Protein AF-A0A5A8A7M7-F1 (afdb_monomer)

pLDDT: mean 86.5, std 17.65, range [32.62, 98.94]

Secondary structure (DSSP, 8-state):
-PPPPEEEEEEE-GGGHHHHHHHHHHHHHH-TTSEEEEEESS---SS-PPSSSEEEEGGGS--TTHHHHHHHS-HHHHHHHTHHHHHHHHHHTT-SEEEEEETTEEE-S--HHHHHHHHTT-SEEEEES-SS---TT-SS-HHHHHHH-SEEEEEEEEE--TTHHHHHHHHHHHHHHH-SEEGGGTEETTHHHHTTHHHH-S-EEE---TTSSB-TTTGGGS-EEEETTEEEETTEE--EEE-TT--TT-TTSS-SSSS----TT-HHHHHHHHHHHHHHHHTTGGG--PPPPTTSB-TTS-B--HHHHHHHHHB---TTS-GGG-GGGTS----PPBPPP--------TTHHHHHHHHHHHHHHHHHHHHHHHHHHHHHHHHHHHHH--

Solvent-accessible surface area (backbone atoms only — not comparable to full-atom values): 21906 Å² total; per-residue (Å²): 128,85,79,78,40,40,35,37,35,32,45,39,40,70,76,45,46,53,38,37,44,48,25,49,54,28,36,50,73,38,41,70,86,44,47,39,33,43,36,30,55,44,64,92,67,102,67,89,69,76,75,94,48,50,78,42,47,56,86,74,64,72,57,75,63,44,62,56,47,53,54,55,31,58,71,71,36,39,42,45,30,45,48,40,48,52,53,55,50,42,40,74,72,62,35,39,42,37,35,42,37,43,34,53,30,41,40,69,41,62,56,62,73,61,51,47,45,33,77,73,61,24,31,36,38,38,35,48,60,63,92,64,88,82,54,97,86,47,58,63,44,71,68,59,37,63,43,49,22,60,42,42,68,54,38,38,34,43,22,63,39,91,72,32,50,62,52,39,53,49,50,34,61,50,29,68,78,49,25,40,84,39,55,92,78,66,29,25,40,55,33,38,64,55,67,49,46,74,82,77,41,86,44,57,42,74,56,81,54,71,11,51,71,37,32,63,67,37,45,95,82,41,50,46,42,66,56,98,88,44,52,27,21,66,95,32,62,33,33,25,39,40,43,65,57,53,38,88,90,48,62,78,31,53,24,73,64,66,96,78,42,62,53,82,91,36,68,23,50,49,51,52,39,49,54,51,51,52,51,36,55,76,56,38,47,89,77,61,80,54,74,81,64,68,68,42,42,32,78,87,65,51,75,60,47,72,66,47,28,51,51,57,71,44,27,69,76,69,83,90,60,55,68,49,70,43,65,61,61,74,73,68,74,59,85,51,62,72,56,73,78,86,71,79,90,70,87,89,57,83,69,58,62,56,55,54,51,52,50,53,51,51,53,52,52,53,54,51,50,52,52,53,52,52,52,52,53,51,52,52,50,51,58,53,51,62,64,71,77,108

Sequence (390 aa):
MNILRRAIFTLSTNQKLPWVQILFETLRKNNPECDLVLGLVDRQADFRYPENCTILNVEELGLPDQNHFLFRYNAFNLCTAVKPYFFEHLFKMGYESIIYFDSDIAVFNSLDRYFALMENGADFVVTPHFLEPVTAADQPDEVAILLHGTFNLGFIGIRNSSTAVPIVRWWARMLEHNCVTMIEEGVFADQKFIDLVPSFTSRYVIIRDPGANYAYWNMSRRLVKSVNGEFFVNDSVLMFCHFSGFDLNNPAKLSAYGANNHPEDDAGLNALISWYDSNLRRLNAHTYVAPPYAFDRFASGTIITDKTRENFRRSSYDRNTNPFKDISLEDGSRQLEPRSPPVAGHNSTLADTREHLLFALKELDTRTHHAHSLLMEIEDLKAKLARYEQ

Structure (mmCIF, N/CA/C/O backbone):
data_AF-A0A5A8A7M7-F1
#
_entry.id   AF-A0A5A8A7M7-F1
#
loop_
_atom_site.group_PDB
_atom_site.id
_atom_site.type_symbol
_atom_site.label_atom_id
_atom_site.label_alt_id
_atom_site.label_comp_id
_atom_site.label_asym_id
_atom_site.label_entity_id
_atom_site.label_seq_id
_atom_site.pdbx_PDB_ins_code
_atom_site.Cartn_x
_atom_site.Cartn_y
_atom_site.Cartn_z
_atom_site.occupancy
_atom_site.B_iso_or_equiv
_atom_site.auth_seq_id
_atom_site.auth_comp_id
_atom_site.auth_asym_id
_atom_site.auth_atom_id
_atom_site.pdbx_PDB_model_num
ATOM 1 N N . MET A 1 1 ? -28.706 -15.250 1.769 1.00 43.78 1 MET A N 1
ATOM 2 C CA . MET A 1 1 ? -27.844 -14.083 1.494 1.00 43.78 1 MET A CA 1
ATOM 3 C C . MET A 1 1 ? -26.546 -14.627 0.936 1.00 43.78 1 MET A C 1
ATOM 5 O O . MET A 1 1 ? -25.962 -15.473 1.600 1.00 43.78 1 MET A O 1
ATOM 9 N N . ASN A 1 2 ? -26.145 -14.240 -0.278 1.00 51.31 2 ASN A N 1
ATOM 10 C CA . ASN A 1 2 ? -24.772 -14.501 -0.715 1.00 51.31 2 ASN A CA 1
ATOM 11 C C . ASN A 1 2 ? -23.857 -13.726 0.234 1.00 51.31 2 ASN A C 1
ATOM 13 O O . ASN A 1 2 ? -24.055 -12.527 0.419 1.00 51.31 2 ASN A O 1
ATOM 17 N N . ILE A 1 3 ? -22.927 -14.418 0.885 1.00 64.44 3 ILE A N 1
ATOM 18 C CA . ILE A 1 3 ? -21.880 -13.760 1.663 1.00 64.44 3 ILE A CA 1
ATOM 19 C C . ILE A 1 3 ? -20.979 -13.071 0.636 1.00 64.44 3 ILE A C 1
ATOM 21 O O . ILE A 1 3 ? -20.413 -13.745 -0.225 1.00 64.44 3 ILE A O 1
ATOM 25 N N . LEU A 1 4 ? -20.917 -11.739 0.683 1.00 80.69 4 LEU A N 1
ATOM 26 C CA . LEU A 1 4 ? -20.049 -10.947 -0.188 1.00 80.69 4 LEU A CA 1
ATOM 27 C C . LEU A 1 4 ? -18.603 -11.386 0.054 1.00 80.69 4 LEU A C 1
ATOM 29 O O . LEU A 1 4 ? -18.143 -11.403 1.196 1.00 80.69 4 LEU A O 1
ATOM 33 N N . ARG A 1 5 ? -17.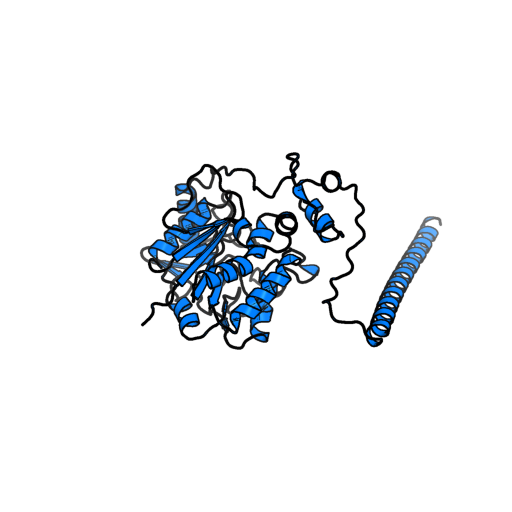883 -11.772 -1.004 1.00 94.19 5 ARG A N 1
ATOM 34 C CA . ARG A 1 5 ? -16.492 -12.215 -0.858 1.00 94.19 5 ARG A CA 1
ATOM 35 C C . ARG A 1 5 ? -15.582 -11.014 -0.622 1.00 94.19 5 ARG A C 1
ATOM 37 O O . ARG A 1 5 ? -15.482 -10.128 -1.478 1.00 94.19 5 ARG A O 1
ATOM 44 N N . ARG A 1 6 ? -14.904 -11.019 0.526 1.00 97.88 6 ARG A N 1
ATOM 45 C CA . ARG A 1 6 ? -13.928 -10.006 0.937 1.00 97.88 6 ARG A CA 1
ATOM 46 C C . ARG A 1 6 ? -12.512 -10.498 0.671 1.00 97.88 6 ARG A C 1
ATOM 48 O O . ARG A 1 6 ? -12.184 -11.632 1.016 1.00 97.88 6 ARG A O 1
ATOM 55 N N . ALA A 1 7 ? -11.684 -9.634 0.096 1.00 98.44 7 ALA A N 1
ATOM 56 C CA . ALA A 1 7 ? -10.251 -9.873 -0.022 1.00 98.44 7 ALA A CA 1
ATOM 57 C C . ALA A 1 7 ? -9.457 -8.726 0.591 1.00 98.44 7 ALA A C 1
ATOM 59 O O . ALA A 1 7 ? -9.836 -7.556 0.484 1.00 98.44 7 ALA A O 1
ATOM 60 N N . ILE A 1 8 ? -8.317 -9.069 1.178 1.00 98.88 8 ILE A N 1
ATOM 61 C CA . ILE A 1 8 ? -7.295 -8.106 1.566 1.00 98.88 8 ILE A CA 1
ATOM 62 C C . ILE A 1 8 ? -6.005 -8.506 0.870 1.00 98.88 8 ILE A C 1
ATOM 64 O O . ILE A 1 8 ? -5.574 -9.656 0.975 1.00 98.88 8 ILE A O 1
ATOM 68 N N . PHE A 1 9 ? -5.388 -7.568 0.158 1.00 98.81 9 PHE A N 1
ATOM 69 C CA . PHE A 1 9 ? -4.122 -7.826 -0.511 1.00 98.81 9 PHE A CA 1
ATOM 70 C C . PHE A 1 9 ? -3.051 -6.800 -0.173 1.00 98.81 9 PHE A C 1
ATOM 72 O O . PHE A 1 9 ? -3.332 -5.654 0.171 1.00 98.81 9 PHE A O 1
ATOM 79 N N . THR A 1 10 ? -1.806 -7.240 -0.293 1.00 98.88 10 THR A N 1
ATOM 80 C CA . THR A 1 10 ? -0.623 -6.386 -0.216 1.00 98.88 10 THR A CA 1
ATOM 81 C C . THR A 1 10 ? 0.290 -6.673 -1.395 1.00 98.88 10 THR A C 1
ATOM 83 O O . THR A 1 10 ? 0.230 -7.757 -1.981 1.00 98.88 10 THR A O 1
ATOM 86 N N . LEU A 1 11 ? 1.128 -5.701 -1.743 1.00 98.69 11 LEU A N 1
ATOM 87 C CA . LEU A 1 11 ? 2.099 -5.798 -2.824 1.00 98.69 11 LEU A CA 1
ATOM 88 C C . LEU A 1 11 ? 3.495 -5.684 -2.249 1.00 98.69 11 LEU A C 1
ATOM 90 O O . LEU A 1 11 ? 3.799 -4.747 -1.513 1.00 98.69 11 LEU A O 1
ATOM 94 N N . SER A 1 12 ? 4.334 -6.665 -2.555 1.00 97.69 12 SER A N 1
ATOM 95 C CA . SER A 1 12 ? 5.653 -6.741 -1.949 1.00 97.69 12 SER A CA 1
ATOM 96 C C . SER A 1 12 ? 6.632 -7.506 -2.822 1.00 97.69 12 SER A C 1
ATOM 98 O O . SER A 1 12 ? 6.242 -8.379 -3.599 1.00 97.69 12 SER A O 1
ATOM 100 N N . THR A 1 13 ? 7.912 -7.177 -2.672 1.00 97.44 13 THR A N 1
ATOM 101 C CA . THR A 1 13 ? 9.012 -7.986 -3.198 1.00 97.44 13 THR A CA 1
ATOM 102 C C . THR A 1 13 ? 9.446 -9.015 -2.160 1.00 97.44 13 THR A C 1
ATOM 104 O O . THR A 1 13 ? 9.058 -8.950 -0.988 1.00 97.44 13 THR A O 1
ATOM 107 N N . ASN A 1 14 ? 10.331 -9.936 -2.545 1.00 96.75 14 ASN A N 1
ATOM 108 C CA . ASN A 1 14 ? 10.891 -10.898 -1.598 1.00 96.75 14 ASN A CA 1
ATOM 109 C C . ASN A 1 14 ? 11.629 -10.205 -0.432 1.00 96.75 14 ASN A C 1
ATOM 111 O O . ASN A 1 14 ? 11.667 -10.723 0.678 1.00 96.75 14 ASN A O 1
ATOM 115 N N . GLN A 1 15 ? 12.157 -8.994 -0.642 1.00 94.12 15 GLN A N 1
ATOM 116 C CA . GLN A 1 15 ? 12.938 -8.239 0.349 1.00 94.12 15 GLN A CA 1
ATOM 117 C C . GLN A 1 15 ? 12.133 -7.788 1.573 1.00 94.12 15 GLN A C 1
ATOM 119 O O . GLN A 1 15 ? 12.713 -7.498 2.618 1.00 94.12 15 GLN A O 1
ATOM 124 N N . LYS A 1 16 ? 10.805 -7.717 1.455 1.00 95.19 16 LYS A N 1
ATOM 125 C CA . LYS A 1 16 ? 9.916 -7.167 2.485 1.00 95.19 16 LYS A CA 1
ATOM 126 C C . LYS A 1 16 ? 9.018 -8.228 3.126 1.00 95.19 16 LYS A C 1
ATOM 128 O O . LYS A 1 16 ? 8.063 -7.894 3.823 1.00 95.19 16 LYS A O 1
ATOM 133 N N . LEU A 1 17 ? 9.333 -9.512 2.964 1.00 96.00 17 LEU A N 1
ATOM 134 C CA . LEU A 1 17 ? 8.509 -10.596 3.504 1.00 96.00 17 LEU A CA 1
ATOM 135 C C . LEU A 1 17 ? 8.352 -10.622 5.029 1.00 96.00 17 LEU A C 1
ATOM 137 O O . LEU A 1 17 ? 7.239 -10.906 5.470 1.00 96.00 17 LEU A O 1
ATOM 141 N N . PRO A 1 18 ? 9.363 -10.274 5.851 1.00 96.50 18 PRO A N 1
ATOM 142 C CA . PRO A 1 18 ? 9.143 -10.129 7.289 1.00 96.50 18 PRO A CA 1
ATOM 143 C C . PRO A 1 18 ? 8.044 -9.107 7.629 1.00 96.50 18 PRO A C 1
ATOM 145 O O . PRO A 1 18 ? 7.246 -9.350 8.527 1.00 96.50 18 PRO A O 1
ATOM 148 N N . TRP A 1 19 ? 7.934 -8.008 6.877 1.00 97.81 19 TRP A N 1
ATOM 149 C CA . TRP A 1 19 ? 6.887 -6.996 7.059 1.00 97.81 19 TRP A CA 1
ATOM 150 C C . TRP A 1 19 ? 5.513 -7.536 6.640 1.00 97.81 19 TRP A C 1
ATOM 152 O O . TRP A 1 19 ? 4.565 -7.478 7.422 1.00 97.81 19 TRP A O 1
ATOM 162 N N . VAL A 1 20 ? 5.434 -8.181 5.466 1.00 98.19 20 VAL A N 1
ATOM 163 C CA . VAL A 1 20 ? 4.214 -8.864 4.988 1.00 98.19 20 VAL A CA 1
ATOM 164 C C . VAL A 1 20 ? 3.714 -9.887 6.006 1.00 98.19 20 VAL A C 1
ATOM 166 O O . VAL A 1 20 ? 2.512 -10.002 6.233 1.00 98.19 20 VAL A O 1
ATOM 169 N N . GLN A 1 21 ? 4.623 -10.628 6.638 1.00 97.94 21 GLN A N 1
ATOM 170 C CA . GLN A 1 21 ? 4.268 -11.619 7.643 1.00 97.94 21 GLN A CA 1
ATOM 171 C C . GLN A 1 21 ? 3.614 -10.966 8.873 1.00 97.94 21 GLN A C 1
ATOM 173 O O . GLN A 1 21 ? 2.616 -11.499 9.355 1.00 97.94 21 GLN A O 1
ATOM 178 N N . ILE A 1 22 ? 4.087 -9.799 9.330 1.00 98.38 22 ILE A N 1
ATOM 179 C CA . ILE A 1 22 ? 3.426 -9.029 10.404 1.00 98.38 22 ILE A CA 1
ATOM 180 C C . ILE A 1 22 ? 2.028 -8.587 9.966 1.00 98.38 22 ILE A C 1
ATOM 182 O O . ILE A 1 22 ? 1.056 -8.804 10.698 1.00 98.38 22 ILE A O 1
ATOM 186 N N . LEU A 1 23 ? 1.904 -8.010 8.767 1.00 98.81 23 LEU A N 1
ATOM 187 C CA . LEU A 1 23 ? 0.611 -7.603 8.217 1.00 98.81 23 LEU A CA 1
ATOM 188 C C . LEU A 1 23 ? -0.360 -8.791 8.170 1.00 98.81 23 LEU A C 1
ATOM 190 O O . LEU A 1 23 ? -1.482 -8.702 8.656 1.00 98.81 23 LEU A O 1
ATOM 194 N N . PHE A 1 24 ? 0.061 -9.940 7.649 1.00 98.69 24 PHE A N 1
ATOM 195 C CA . PHE A 1 24 ? -0.821 -11.097 7.512 1.00 98.69 24 PHE A CA 1
ATOM 196 C C . PHE A 1 24 ? -1.138 -11.766 8.852 1.00 98.69 24 PHE A C 1
ATOM 198 O O . PHE A 1 24 ? -2.259 -12.225 9.047 1.00 98.69 24 PHE A O 1
ATOM 205 N N . GLU A 1 25 ? -0.200 -11.841 9.797 1.00 98.38 25 GLU A N 1
ATOM 206 C CA . GLU A 1 25 ? -0.486 -12.343 11.150 1.00 98.38 25 GLU A CA 1
ATOM 207 C C . GLU A 1 25 ? -1.521 -11.466 11.860 1.00 98.38 25 GLU A C 1
ATOM 209 O O . GLU A 1 25 ? -2.480 -11.977 12.443 1.00 98.38 25 GLU A O 1
ATOM 214 N N . THR A 1 26 ? -1.372 -10.147 11.750 1.00 98.62 26 THR A N 1
ATOM 215 C CA . THR A 1 26 ? -2.323 -9.200 12.330 1.00 98.62 26 THR A CA 1
ATOM 216 C C . THR A 1 26 ? -3.680 -9.204 11.626 1.00 98.62 26 THR A C 1
ATOM 218 O O . THR A 1 26 ? -4.714 -9.141 12.293 1.00 98.62 26 THR A O 1
ATOM 221 N N . LEU A 1 27 ? -3.708 -9.364 10.302 1.00 98.62 27 LEU A N 1
ATOM 222 C CA . LEU A 1 27 ? -4.942 -9.532 9.539 1.00 98.62 27 LEU A CA 1
ATOM 223 C C . LEU A 1 27 ? -5.667 -10.828 9.893 1.00 98.62 27 LEU A C 1
ATOM 225 O O . LEU A 1 27 ? -6.851 -10.765 10.194 1.00 98.62 27 LEU A O 1
ATOM 229 N N . ARG A 1 28 ? -4.984 -11.980 9.947 1.00 98.06 28 ARG A N 1
ATOM 230 C CA . ARG A 1 28 ? -5.620 -13.260 10.322 1.00 98.06 28 ARG A CA 1
ATOM 231 C C . ARG A 1 28 ? -6.214 -13.219 11.725 1.00 98.06 28 ARG A C 1
ATOM 233 O O . ARG A 1 28 ? -7.262 -13.809 11.959 1.00 98.06 28 ARG A O 1
ATOM 240 N N . LYS A 1 29 ? -5.551 -12.526 12.656 1.00 97.88 29 LYS A N 1
ATOM 241 C CA . LYS A 1 29 ? -6.056 -12.348 14.021 1.00 97.88 29 LYS A CA 1
ATOM 242 C C . LYS A 1 29 ? -7.356 -11.539 14.049 1.00 97.88 29 LYS A C 1
ATOM 244 O O . LYS A 1 29 ? -8.257 -11.883 14.803 1.00 97.88 29 LYS A O 1
ATOM 249 N N . ASN A 1 30 ? -7.426 -10.458 13.273 1.00 98.19 30 ASN A N 1
ATOM 250 C CA . ASN A 1 30 ? -8.482 -9.451 13.402 1.00 98.19 30 ASN A CA 1
ATOM 251 C C . ASN A 1 30 ? -9.580 -9.529 12.326 1.00 98.19 30 ASN A C 1
ATOM 253 O O . ASN A 1 30 ? -10.637 -8.943 12.521 1.00 98.19 30 ASN A O 1
ATOM 257 N N . ASN A 1 31 ? -9.326 -10.212 11.207 1.00 97.81 31 ASN A N 1
ATOM 258 C CA . ASN A 1 31 ? -10.202 -10.327 10.032 1.00 97.81 31 ASN A CA 1
ATOM 259 C C . ASN A 1 31 ? -10.144 -11.765 9.460 1.00 97.81 31 ASN A C 1
ATOM 261 O O . ASN A 1 31 ? -9.742 -11.958 8.306 1.00 97.81 31 ASN A O 1
ATOM 265 N N . PRO A 1 32 ? -10.439 -12.803 10.270 1.00 96.75 32 PRO A N 1
ATOM 266 C CA . PRO A 1 32 ? -10.290 -14.207 9.872 1.00 96.75 32 PRO A CA 1
ATOM 267 C C . PRO A 1 32 ? -11.216 -14.640 8.723 1.00 96.75 32 PRO A C 1
ATOM 269 O O . PRO A 1 32 ? -11.006 -15.697 8.136 1.00 96.75 32 PRO A O 1
ATOM 272 N N . GLU A 1 33 ? -12.247 -13.856 8.413 1.00 95.31 33 GLU A N 1
ATOM 273 C CA . GLU A 1 33 ? -13.212 -14.096 7.340 1.00 95.31 33 GLU A CA 1
ATOM 274 C C . GLU A 1 33 ? -12.755 -13.597 5.960 1.00 95.31 33 GLU A C 1
ATOM 276 O O . GLU A 1 33 ? -13.404 -13.898 4.958 1.00 95.31 33 GLU A O 1
ATOM 281 N N . CYS A 1 34 ? -11.668 -12.823 5.898 1.00 97.62 34 CYS A N 1
ATOM 282 C CA . CYS A 1 34 ? -11.146 -12.264 4.656 1.00 97.62 34 CYS A CA 1
ATOM 283 C C . CYS A 1 34 ? -10.143 -13.205 3.976 1.00 97.62 34 CYS A C 1
ATOM 285 O O . CYS A 1 34 ? -9.210 -13.702 4.610 1.00 97.62 34 CYS A O 1
ATOM 287 N N . ASP A 1 35 ? -10.261 -13.358 2.655 1.00 98.25 35 ASP A N 1
ATOM 288 C CA . ASP A 1 35 ? -9.238 -14.035 1.858 1.00 98.25 35 ASP A CA 1
ATOM 289 C C . ASP A 1 35 ? -7.995 -13.132 1.747 1.00 98.25 35 ASP A C 1
ATOM 291 O O . ASP A 1 35 ? -8.079 -11.977 1.317 1.00 98.25 35 ASP A O 1
ATOM 295 N N . LEU A 1 36 ? -6.826 -13.649 2.135 1.00 98.75 36 LEU A N 1
ATOM 296 C CA . LEU A 1 36 ? -5.564 -12.908 2.075 1.00 98.75 36 LEU A CA 1
ATOM 297 C C . LEU A 1 36 ? -4.807 -13.201 0.783 1.00 98.75 36 LEU A C 1
ATOM 299 O O . LEU A 1 36 ? -4.627 -14.366 0.412 1.00 98.75 36 LEU A O 1
ATOM 303 N N . VAL A 1 37 ? -4.315 -12.149 0.127 1.00 98.75 37 VAL A N 1
ATOM 304 C CA . VAL A 1 37 ? -3.565 -12.257 -1.129 1.00 98.75 37 VAL A CA 1
ATOM 305 C C . VAL A 1 37 ? -2.235 -11.509 -1.040 1.00 98.75 37 VAL A C 1
ATOM 307 O O . VAL A 1 37 ? -2.190 -10.302 -0.813 1.00 98.75 37 VAL A O 1
ATOM 310 N N . LEU A 1 38 ? -1.132 -12.220 -1.255 1.00 98.69 38 LEU A N 1
ATOM 311 C CA . LEU A 1 38 ? 0.172 -11.620 -1.508 1.00 98.69 38 LEU A CA 1
ATOM 312 C C . LEU A 1 38 ? 0.331 -11.439 -3.015 1.00 98.69 38 LEU A C 1
ATOM 314 O O . LEU A 1 38 ? 0.529 -12.411 -3.744 1.00 98.69 38 LEU A O 1
ATOM 318 N N . GLY A 1 39 ? 0.275 -10.195 -3.479 1.00 98.56 39 GLY A N 1
ATOM 319 C CA . GLY A 1 39 ? 0.732 -9.872 -4.817 1.00 98.56 39 GLY A CA 1
ATOM 320 C C . GLY A 1 39 ? 2.250 -9.794 -4.834 1.00 98.56 39 GLY A C 1
ATOM 321 O O . GLY A 1 39 ? 2.840 -8.828 -4.345 1.00 98.56 39 GLY A O 1
ATOM 322 N N . LEU A 1 40 ? 2.882 -10.839 -5.364 1.00 98.12 40 LEU A N 1
ATOM 323 C CA . LEU A 1 40 ? 4.329 -10.928 -5.426 1.00 98.12 40 LEU A CA 1
ATOM 324 C C . LEU A 1 40 ? 4.836 -10.126 -6.621 1.00 98.12 40 LEU A C 1
ATOM 326 O O . LEU A 1 40 ? 4.717 -10.538 -7.776 1.00 98.12 40 LEU A O 1
ATOM 330 N N . VAL A 1 41 ? 5.422 -8.973 -6.328 1.00 98.06 41 VAL A N 1
ATOM 331 C CA . VAL A 1 41 ? 6.055 -8.093 -7.312 1.00 98.06 41 VAL A CA 1
ATOM 332 C C . VAL A 1 41 ? 7.531 -8.450 -7.385 1.00 98.06 41 VAL A C 1
ATOM 334 O O . VAL A 1 41 ? 8.397 -7.629 -7.136 1.00 98.06 41 VAL A O 1
ATOM 337 N N . ASP A 1 42 ? 7.807 -9.722 -7.644 1.00 96.88 42 ASP A N 1
ATOM 338 C CA . ASP A 1 42 ? 9.124 -10.354 -7.735 1.00 96.88 42 ASP A CA 1
ATOM 339 C C . ASP A 1 42 ? 8.927 -11.734 -8.388 1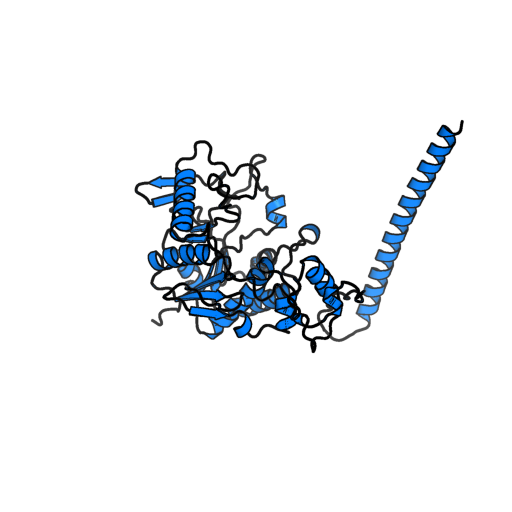.00 96.88 42 ASP A C 1
ATOM 341 O O . ASP A 1 42 ? 7.819 -12.056 -8.825 1.00 96.88 42 ASP A O 1
ATOM 345 N N . ARG A 1 43 ? 9.964 -12.574 -8.427 1.00 94.19 43 ARG A N 1
ATOM 346 C CA . ARG A 1 43 ? 9.808 -14.001 -8.745 1.00 94.19 43 ARG A CA 1
ATOM 347 C C . ARG A 1 43 ? 9.900 -14.852 -7.498 1.00 94.19 43 ARG A C 1
ATOM 349 O O . ARG A 1 43 ? 10.691 -14.558 -6.601 1.00 94.19 43 ARG A O 1
ATOM 356 N N . GLN A 1 44 ? 9.114 -15.926 -7.467 1.00 92.19 44 GLN A N 1
ATOM 357 C CA . GLN A 1 44 ? 9.210 -16.888 -6.381 1.00 92.19 44 GLN A CA 1
ATOM 358 C C . GLN A 1 44 ? 10.620 -17.471 -6.286 1.00 92.19 44 GLN A C 1
ATOM 360 O O . GLN A 1 44 ? 11.207 -17.864 -7.296 1.00 92.19 44 GLN A O 1
ATOM 365 N N . ALA A 1 45 ? 11.154 -17.519 -5.069 1.00 90.06 45 ALA A N 1
ATOM 366 C CA . ALA A 1 45 ? 12.436 -18.143 -4.776 1.00 90.06 45 ALA A CA 1
ATOM 367 C C . ALA A 1 45 ? 12.287 -19.202 -3.679 1.00 90.06 45 ALA A C 1
ATOM 369 O O . ALA A 1 45 ? 11.218 -19.371 -3.094 1.00 90.06 45 ALA A O 1
ATOM 370 N N . ASP A 1 46 ? 13.370 -19.930 -3.418 1.00 87.56 46 ASP A N 1
ATOM 371 C CA . ASP A 1 46 ? 13.389 -21.023 -2.448 1.00 87.56 46 ASP A CA 1
ATOM 372 C C . ASP A 1 46 ? 13.491 -20.496 -1.006 1.00 87.56 46 ASP A C 1
ATOM 374 O O . ASP A 1 46 ? 14.559 -20.461 -0.396 1.00 87.56 46 ASP A O 1
ATOM 378 N N . PHE A 1 47 ? 12.370 -20.008 -0.474 1.00 85.94 47 PHE A N 1
ATOM 379 C CA . PHE A 1 47 ? 12.201 -19.681 0.939 1.00 85.94 47 PHE A CA 1
ATOM 380 C C . PHE A 1 47 ? 10.726 -19.800 1.356 1.00 85.94 47 PHE A C 1
ATOM 382 O O . PHE A 1 47 ? 9.819 -19.967 0.539 1.00 85.94 47 PHE A O 1
ATOM 389 N N . ARG A 1 48 ? 10.465 -19.684 2.663 1.00 87.94 48 ARG A N 1
ATOM 390 C CA . ARG A 1 48 ? 9.109 -19.777 3.215 1.00 87.94 48 ARG A CA 1
ATOM 391 C C . ARG A 1 48 ? 8.316 -18.487 2.996 1.00 87.94 48 ARG A C 1
ATOM 393 O O . ARG A 1 48 ? 8.608 -17.464 3.611 1.00 87.94 48 ARG A O 1
ATOM 400 N N . TYR A 1 49 ? 7.288 -18.567 2.162 1.00 93.75 49 TYR A N 1
ATOM 401 C CA . TYR A 1 49 ? 6.256 -17.538 2.044 1.00 93.75 49 TYR A CA 1
ATOM 402 C C . TYR A 1 49 ? 5.211 -17.659 3.169 1.00 93.75 49 TYR A C 1
ATOM 404 O O . TYR A 1 49 ? 5.110 -18.721 3.795 1.00 93.75 49 TYR A O 1
ATOM 412 N N . PRO A 1 50 ? 4.420 -16.601 3.435 1.00 92.06 50 PRO A N 1
ATOM 413 C CA . PRO A 1 50 ? 3.311 -16.673 4.378 1.00 92.06 50 PRO A CA 1
ATOM 414 C C . PRO A 1 50 ? 2.331 -17.803 4.025 1.00 92.06 50 PRO A C 1
ATOM 416 O O . PRO A 1 50 ? 1.964 -17.994 2.869 1.00 92.06 50 PRO A O 1
ATOM 419 N N . GLU A 1 51 ? 1.891 -18.553 5.032 1.00 90.69 51 GLU A N 1
ATOM 420 C CA . GLU A 1 51 ? 0.905 -19.632 4.867 1.00 90.69 51 GLU A CA 1
ATOM 421 C C . GLU A 1 51 ? -0.525 -19.082 4.821 1.00 90.69 51 GLU A C 1
ATOM 423 O O . GLU A 1 51 ? -0.765 -17.947 5.218 1.00 90.69 51 GLU A O 1
ATOM 428 N N . ASN A 1 52 ? -1.519 -19.874 4.408 1.00 93.94 52 ASN A N 1
ATOM 429 C CA . ASN A 1 52 ? -2.934 -19.462 4.433 1.00 93.94 52 ASN A CA 1
ATOM 430 C C . ASN A 1 52 ? -3.197 -18.119 3.716 1.00 93.94 52 ASN A C 1
ATOM 432 O O . ASN A 1 52 ? -3.939 -17.272 4.212 1.00 93.94 52 ASN A O 1
ATOM 436 N N . CYS A 1 53 ? -2.538 -17.903 2.579 1.00 97.19 53 CYS A N 1
ATOM 437 C CA . CYS A 1 53 ? -2.814 -16.808 1.657 1.00 97.19 53 CYS A CA 1
ATOM 438 C C . CYS A 1 53 ? -2.636 -17.288 0.214 1.00 97.19 53 CYS A C 1
ATOM 440 O O . CYS A 1 53 ? -1.868 -18.214 -0.052 1.00 97.19 53 CYS A O 1
ATOM 442 N N . THR A 1 54 ? -3.305 -16.626 -0.723 1.00 97.50 54 THR A N 1
ATOM 443 C CA . THR A 1 54 ? -3.031 -16.801 -2.153 1.00 97.50 54 THR A CA 1
ATOM 444 C C . THR A 1 54 ? -1.804 -15.977 -2.525 1.00 97.50 54 THR A C 1
ATOM 446 O O . THR A 1 54 ? -1.742 -14.799 -2.186 1.00 97.50 54 THR A O 1
ATOM 449 N N . ILE A 1 55 ? -0.842 -16.564 -3.234 1.00 97.56 55 ILE A N 1
ATOM 450 C CA . ILE A 1 55 ? 0.282 -15.822 -3.815 1.00 97.56 55 ILE A CA 1
ATOM 451 C C . ILE A 1 55 ? -0.001 -15.661 -5.303 1.00 97.56 55 ILE A C 1
ATOM 453 O O . ILE A 1 55 ? -0.189 -16.659 -5.994 1.00 97.56 55 ILE A O 1
ATOM 457 N N . LEU A 1 56 ? -0.042 -14.420 -5.777 1.00 97.62 56 LEU A N 1
ATOM 458 C CA . LEU A 1 56 ? -0.284 -14.084 -7.176 1.00 97.62 56 LEU A CA 1
ATOM 459 C C . LEU A 1 56 ? 0.923 -13.312 -7.705 1.00 97.62 56 LEU A C 1
ATOM 461 O O . LEU A 1 56 ? 1.218 -12.219 -7.218 1.00 97.62 56 LEU A O 1
ATOM 465 N N . ASN A 1 57 ? 1.642 -13.877 -8.673 1.00 97.31 57 ASN A N 1
ATOM 466 C CA . ASN A 1 57 ? 2.815 -13.220 -9.236 1.00 97.31 57 ASN A CA 1
ATOM 467 C C . ASN A 1 57 ? 2.386 -12.065 -10.142 1.00 97.31 57 ASN A C 1
ATOM 469 O O . ASN A 1 57 ? 1.421 -12.165 -10.900 1.00 97.31 57 ASN A O 1
ATOM 473 N N . VAL A 1 58 ? 3.156 -10.978 -10.130 1.00 98.06 58 VAL A N 1
ATOM 474 C CA . VAL A 1 58 ? 2.922 -9.820 -11.006 1.00 98.06 58 VAL A CA 1
ATOM 475 C C . VAL A 1 58 ? 2.885 -10.208 -12.489 1.00 98.06 58 VAL A C 1
ATOM 477 O O . VAL A 1 58 ? 2.160 -9.604 -13.279 1.00 98.06 58 VAL A O 1
ATOM 480 N N . GLU A 1 59 ? 3.623 -11.257 -12.863 1.00 96.69 59 GLU A N 1
ATOM 481 C CA . GLU A 1 59 ? 3.673 -11.762 -14.232 1.00 96.69 59 GLU A CA 1
ATOM 482 C C . GLU A 1 59 ? 2.361 -12.447 -14.685 1.00 96.69 59 GLU A C 1
ATOM 484 O O . GLU A 1 59 ? 2.147 -12.603 -15.885 1.00 96.69 59 GLU A O 1
ATOM 489 N N . GLU A 1 60 ? 1.451 -12.784 -13.761 1.00 95.62 60 GLU A N 1
ATOM 490 C CA . GLU A 1 60 ? 0.151 -13.428 -14.030 1.00 95.62 60 GLU A CA 1
ATOM 491 C C . GLU A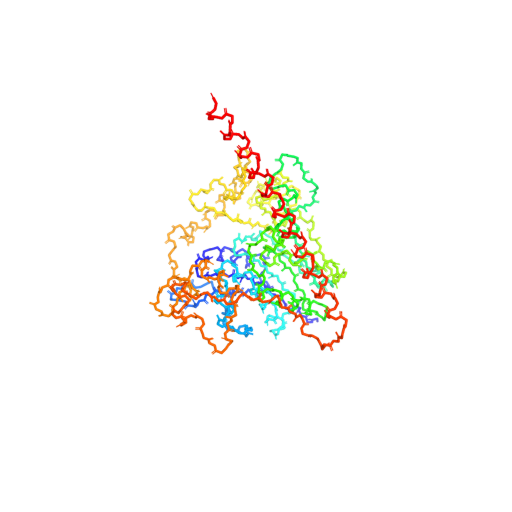 1 60 ? -0.992 -12.423 -14.277 1.00 95.62 60 GLU A C 1
ATOM 493 O O . GLU A 1 60 ? -2.109 -12.805 -14.633 1.00 95.62 60 GLU A O 1
ATOM 498 N N . LEU A 1 61 ? -0.741 -11.119 -14.110 1.00 95.12 61 LEU A N 1
ATOM 499 C CA . LEU A 1 61 ? -1.777 -10.082 -14.220 1.00 95.12 61 LEU A CA 1
ATOM 500 C C . LEU A 1 61 ? -2.193 -9.760 -15.661 1.00 95.12 61 LEU A C 1
ATOM 502 O O . LEU A 1 61 ? -3.232 -9.130 -15.866 1.00 95.12 61 LEU A O 1
ATOM 506 N N . GLY A 1 62 ? -1.388 -10.156 -16.651 1.00 93.62 62 GLY A N 1
ATOM 507 C CA . GLY A 1 62 ? -1.580 -9.750 -18.045 1.00 93.62 62 GLY A CA 1
ATOM 508 C C . GLY A 1 62 ? -1.317 -8.255 -18.257 1.00 93.62 62 GLY A C 1
ATOM 509 O O . GLY A 1 62 ? -2.154 -7.555 -18.827 1.00 93.62 62 GLY A O 1
ATOM 510 N N . LEU A 1 63 ? -0.178 -7.757 -17.759 1.00 96.31 63 LEU A N 1
ATOM 511 C CA . LEU A 1 63 ? 0.231 -6.354 -17.905 1.00 96.31 63 LEU A CA 1
ATOM 512 C C . LEU A 1 63 ? 0.426 -5.965 -19.388 1.00 96.31 63 LEU A C 1
ATOM 514 O O . LEU A 1 63 ? 0.936 -6.778 -20.167 1.00 96.31 63 LEU A O 1
ATOM 518 N N . PRO A 1 64 ? 0.088 -4.722 -19.786 1.00 94.12 64 PRO A N 1
ATOM 519 C CA . PRO A 1 64 ? 0.354 -4.232 -21.136 1.00 94.12 64 PRO A CA 1
ATOM 520 C C . PRO A 1 64 ? 1.862 -4.159 -21.384 1.00 94.12 64 PRO A C 1
ATOM 522 O O . PRO A 1 64 ? 2.610 -3.706 -20.518 1.00 94.12 64 PRO A O 1
ATOM 525 N N . ASP A 1 65 ? 2.306 -4.621 -22.558 1.00 92.44 65 ASP A N 1
ATOM 526 C CA . ASP A 1 65 ? 3.723 -4.683 -22.941 1.00 92.44 65 ASP A CA 1
ATOM 527 C C . ASP A 1 65 ? 4.618 -5.182 -21.786 1.00 92.44 65 ASP A C 1
ATOM 529 O O . ASP A 1 65 ? 5.634 -4.568 -21.467 1.00 92.44 65 ASP A O 1
ATOM 533 N N . GLN A 1 66 ? 4.215 -6.278 -21.129 1.00 94.81 66 GLN A N 1
ATOM 534 C CA . GLN A 1 66 ? 4.685 -6.722 -19.808 1.00 94.81 66 GLN A CA 1
ATOM 535 C C . GLN A 1 66 ? 6.183 -6.510 -19.528 1.00 94.81 66 GLN A C 1
ATOM 537 O O . GLN A 1 66 ? 6.529 -5.913 -18.513 1.00 94.81 66 GLN A O 1
ATOM 542 N N . ASN A 1 67 ? 7.087 -6.923 -20.424 1.00 95.38 67 ASN A N 1
ATOM 543 C CA . ASN A 1 67 ? 8.529 -6.713 -20.224 1.00 95.38 67 ASN A CA 1
ATOM 544 C C . ASN A 1 67 ? 8.903 -5.223 -20.109 1.00 95.38 67 ASN A C 1
ATOM 546 O O . ASN A 1 67 ? 9.701 -4.852 -19.254 1.00 95.38 67 ASN A O 1
ATOM 550 N N . HIS A 1 68 ? 8.315 -4.355 -20.933 1.00 95.31 68 HIS A N 1
ATOM 551 C CA . HIS A 1 68 ? 8.528 -2.909 -20.868 1.00 95.31 68 HIS A CA 1
ATOM 552 C C . HIS A 1 68 ? 7.923 -2.302 -19.606 1.00 95.31 68 HIS A C 1
ATOM 554 O O . HIS A 1 68 ? 8.516 -1.385 -19.041 1.00 95.31 68 HIS A O 1
ATOM 560 N N . PHE A 1 69 ? 6.776 -2.807 -19.148 1.00 96.62 69 PHE A N 1
ATOM 561 C CA . PHE A 1 69 ? 6.172 -2.375 -17.889 1.00 96.62 69 PHE A CA 1
ATOM 562 C C . PHE A 1 69 ? 7.091 -2.692 -16.703 1.00 96.62 69 PHE A C 1
ATOM 564 O O . PHE A 1 69 ? 7.457 -1.794 -15.947 1.00 96.62 69 PHE A O 1
ATOM 571 N N . LEU A 1 70 ? 7.524 -3.951 -16.580 1.00 96.94 70 LEU A N 1
ATOM 572 C CA . LEU A 1 70 ? 8.406 -4.414 -15.502 1.00 96.94 70 LEU A CA 1
ATOM 573 C C . LEU A 1 70 ? 9.776 -3.709 -15.541 1.00 96.94 70 LEU A C 1
ATOM 575 O O . LEU A 1 70 ? 10.354 -3.393 -14.503 1.00 96.94 70 LEU A O 1
ATOM 579 N N . PHE A 1 71 ? 10.293 -3.401 -16.734 1.00 96.25 71 PHE A N 1
ATOM 580 C CA . PHE A 1 71 ? 11.543 -2.653 -16.900 1.00 96.25 71 PHE A CA 1
ATOM 581 C C . PHE A 1 71 ? 11.401 -1.158 -16.566 1.00 96.25 71 PHE A C 1
ATOM 583 O O . PHE A 1 71 ? 12.375 -0.489 -16.215 1.00 96.25 71 PHE A O 1
ATOM 590 N N . ARG A 1 72 ? 10.197 -0.587 -16.637 1.00 95.12 72 ARG A N 1
ATOM 591 C CA . ARG A 1 72 ? 9.998 0.856 -16.442 1.00 95.12 72 ARG A CA 1
ATOM 592 C C . ARG A 1 72 ? 10.270 1.321 -15.016 1.00 95.12 72 ARG A C 1
ATOM 594 O O . ARG A 1 72 ? 10.668 2.473 -14.819 1.00 95.12 72 ARG A O 1
ATOM 601 N N . TYR A 1 73 ? 10.048 0.445 -14.044 1.00 96.31 73 TYR A N 1
ATOM 602 C CA . TYR A 1 73 ? 9.938 0.805 -12.638 1.00 96.31 73 TYR A CA 1
ATOM 603 C C . TYR A 1 73 ? 10.933 0.034 -11.777 1.00 96.31 73 TYR A C 1
ATOM 605 O O . TYR A 1 73 ? 11.149 -1.157 -11.976 1.00 96.31 73 TYR A O 1
ATOM 613 N N . ASN A 1 74 ? 11.548 0.722 -10.813 1.00 95.69 74 ASN A N 1
ATOM 614 C CA . ASN A 1 74 ? 12.233 0.034 -9.721 1.00 95.69 74 ASN A CA 1
ATOM 615 C C . ASN A 1 74 ? 11.200 -0.672 -8.819 1.00 95.69 74 ASN A C 1
ATOM 617 O O . ASN A 1 74 ? 9.996 -0.498 -9.002 1.00 95.69 74 ASN A O 1
ATOM 621 N N . ALA A 1 75 ? 11.662 -1.457 -7.843 1.00 95.88 75 ALA A N 1
ATOM 622 C CA . ALA A 1 75 ? 10.786 -2.237 -6.965 1.00 95.88 75 ALA A CA 1
ATOM 623 C C . ALA A 1 75 ? 9.671 -1.397 -6.318 1.00 95.88 75 ALA A C 1
ATOM 625 O O . ALA A 1 75 ? 8.503 -1.778 -6.362 1.00 95.88 75 ALA A O 1
ATOM 626 N N . PHE A 1 76 ? 10.025 -0.230 -5.769 1.00 94.50 76 PHE A N 1
ATOM 627 C CA . PHE A 1 76 ? 9.077 0.668 -5.110 1.00 94.50 76 PHE A CA 1
ATOM 628 C C . PHE A 1 76 ? 7.996 1.171 -6.074 1.00 94.50 76 PHE A C 1
ATOM 630 O O . PHE A 1 76 ? 6.802 1.035 -5.801 1.00 94.50 76 PHE A O 1
ATOM 637 N N . ASN A 1 77 ? 8.403 1.715 -7.225 1.00 96.06 77 ASN A N 1
ATOM 638 C CA . ASN A 1 77 ? 7.453 2.209 -8.216 1.00 96.06 77 ASN A CA 1
ATOM 639 C C . ASN A 1 77 ? 6.639 1.075 -8.848 1.00 96.06 77 ASN A C 1
ATOM 641 O O . ASN A 1 77 ? 5.483 1.286 -9.190 1.00 96.06 77 ASN A O 1
ATOM 645 N N . LEU A 1 78 ? 7.195 -0.132 -8.992 1.00 97.69 78 LEU A N 1
ATOM 646 C CA . LEU A 1 78 ? 6.451 -1.238 -9.582 1.00 97.69 78 LEU A CA 1
ATOM 647 C C . LEU A 1 78 ? 5.357 -1.731 -8.633 1.00 97.69 78 LEU A C 1
ATOM 649 O O . LEU A 1 78 ? 4.232 -1.934 -9.085 1.00 97.69 78 LEU A O 1
ATOM 653 N N . CYS A 1 79 ? 5.653 -1.869 -7.333 1.00 97.44 79 CYS A N 1
ATOM 654 C CA . CYS A 1 79 ? 4.655 -2.235 -6.324 1.00 97.44 79 CYS A CA 1
ATOM 655 C C . CYS A 1 79 ? 3.462 -1.274 -6.324 1.00 97.44 79 CYS A C 1
ATOM 657 O O . CYS A 1 79 ? 2.321 -1.707 -6.212 1.00 97.44 79 CYS A O 1
ATOM 659 N N . THR A 1 80 ? 3.698 0.022 -6.501 1.00 96.25 80 THR A N 1
ATOM 660 C CA . THR A 1 80 ? 2.616 1.011 -6.560 1.00 96.25 80 THR A CA 1
ATOM 661 C C . THR A 1 80 ? 1.918 1.024 -7.926 1.00 96.25 80 THR A C 1
ATOM 663 O O . THR A 1 80 ? 0.690 1.086 -7.984 1.00 96.25 80 THR A O 1
ATOM 666 N N . ALA A 1 81 ? 2.655 0.848 -9.028 1.00 98.06 81 ALA A N 1
ATOM 667 C CA . ALA A 1 81 ? 2.115 0.852 -10.392 1.00 98.06 81 ALA A CA 1
ATOM 668 C C . ALA A 1 81 ? 1.127 -0.290 -10.679 1.00 98.06 81 ALA A C 1
ATOM 670 O O . ALA A 1 81 ? 0.171 -0.115 -11.438 1.00 98.06 81 ALA A O 1
ATOM 671 N N . VAL A 1 82 ? 1.351 -1.472 -10.093 1.00 98.56 82 VAL A N 1
ATOM 672 C CA . VAL A 1 82 ? 0.537 -2.669 -10.377 1.00 98.56 82 VAL A CA 1
ATOM 673 C C . VAL A 1 82 ? -0.720 -2.780 -9.510 1.00 98.56 82 VAL A C 1
ATOM 675 O O . VAL A 1 82 ? -1.570 -3.629 -9.771 1.00 98.56 82 VAL A O 1
ATOM 678 N N . LYS A 1 83 ? -0.895 -1.895 -8.522 1.00 98.50 83 LYS A N 1
ATOM 679 C CA . LYS A 1 83 ? -2.049 -1.856 -7.608 1.00 98.50 83 LYS A CA 1
ATOM 680 C C . LYS A 1 83 ? -3.416 -1.923 -8.310 1.00 98.50 83 LYS A C 1
ATOM 682 O O . LYS A 1 83 ? -4.178 -2.840 -7.992 1.00 98.50 83 LYS A O 1
ATOM 687 N N . PRO A 1 84 ? -3.738 -1.070 -9.305 1.00 98.56 84 PRO A N 1
ATOM 688 C CA . PRO A 1 84 ? -4.997 -1.191 -10.046 1.00 98.56 84 PRO A CA 1
ATOM 689 C C . PRO A 1 84 ? -5.141 -2.517 -10.812 1.00 98.56 84 PRO A C 1
ATOM 691 O O . PRO A 1 84 ? -6.247 -3.046 -10.901 1.00 98.56 84 PRO A O 1
ATOM 694 N N . TYR A 1 85 ? -4.046 -3.093 -11.318 1.00 98.69 85 TYR A N 1
ATOM 695 C CA . TYR A 1 85 ? -4.077 -4.367 -12.047 1.00 98.69 85 TYR A CA 1
ATOM 696 C C . TYR A 1 85 ? -4.422 -5.544 -11.124 1.00 98.69 85 TYR A C 1
ATOM 698 O O . TYR A 1 85 ? -5.177 -6.433 -11.519 1.00 98.69 85 TYR A O 1
ATOM 706 N N . PHE A 1 86 ? -3.942 -5.524 -9.876 1.00 98.69 86 PHE A N 1
ATOM 707 C CA . PHE A 1 86 ? -4.350 -6.491 -8.855 1.00 98.69 86 PHE A CA 1
ATOM 708 C C . PHE A 1 86 ? -5.823 -6.342 -8.469 1.00 98.69 86 PHE A C 1
ATOM 710 O O . PHE A 1 86 ? -6.526 -7.349 -8.411 1.00 98.69 86 PHE A O 1
ATOM 717 N N . PHE A 1 87 ? -6.325 -5.114 -8.284 1.00 98.75 87 PHE A N 1
ATOM 718 C CA . PHE A 1 87 ? -7.762 -4.890 -8.081 1.00 98.75 87 PHE A CA 1
ATOM 719 C C . PHE A 1 87 ? -8.588 -5.488 -9.229 1.00 98.75 87 PHE A C 1
ATOM 721 O O . PHE A 1 87 ? -9.515 -6.257 -8.979 1.00 98.75 87 PHE A O 1
ATOM 728 N N . GLU A 1 88 ? -8.227 -5.211 -10.488 1.00 98.38 88 GLU A N 1
ATOM 729 C CA . GLU A 1 88 ? -8.925 -5.780 -11.648 1.00 98.38 88 GLU A CA 1
ATOM 730 C C . GLU A 1 88 ? -8.862 -7.309 -11.701 1.00 98.38 88 GLU A C 1
ATOM 732 O O . GLU A 1 88 ? -9.849 -7.951 -12.069 1.00 98.38 88 GLU A O 1
ATOM 737 N N . HIS A 1 89 ? -7.721 -7.904 -11.353 1.00 98.44 89 HIS A N 1
ATOM 738 C CA . HIS A 1 89 ? -7.578 -9.355 -11.313 1.00 98.44 89 HIS A CA 1
ATOM 739 C C . HIS A 1 89 ? -8.487 -9.971 -10.239 1.00 98.44 89 HIS A C 1
ATOM 741 O O . HIS A 1 89 ? -9.246 -10.896 -10.522 1.00 98.44 89 HIS A O 1
ATOM 747 N N . LEU A 1 90 ? -8.492 -9.411 -9.031 1.00 98.44 90 LEU A N 1
ATOM 748 C CA . LEU A 1 90 ? -9.330 -9.887 -7.932 1.00 98.44 90 LEU A CA 1
ATOM 749 C C . LEU A 1 90 ? -10.831 -9.677 -8.204 1.00 98.44 90 LEU A C 1
ATOM 751 O O . LEU A 1 90 ? -11.642 -10.543 -7.872 1.00 98.44 90 LEU A O 1
ATOM 755 N N . PHE A 1 91 ? -11.221 -8.602 -8.897 1.00 98.19 91 PHE A N 1
ATOM 756 C CA . PHE A 1 91 ? -12.597 -8.441 -9.381 1.00 98.19 91 PHE A CA 1
ATOM 757 C C . PHE A 1 91 ? -13.017 -9.582 -10.315 1.00 98.19 91 PHE A C 1
ATOM 759 O O . PHE A 1 91 ? -14.132 -10.092 -10.200 1.00 98.19 91 PHE A O 1
ATOM 766 N N . LYS A 1 92 ? -12.125 -10.033 -11.209 1.00 96.88 92 LYS A N 1
ATOM 767 C CA . LYS A 1 92 ? -12.379 -11.182 -12.101 1.00 96.88 92 LYS A CA 1
ATOM 768 C C . LYS A 1 92 ? -12.465 -12.508 -11.340 1.00 96.88 92 LYS A C 1
ATOM 770 O O . LYS A 1 92 ? -13.176 -13.404 -11.782 1.00 96.88 92 LYS A O 1
ATOM 775 N N . MET A 1 93 ? -11.799 -12.621 -10.190 1.00 96.38 93 MET A N 1
ATOM 776 C CA . MET A 1 93 ? -11.914 -13.770 -9.280 1.00 96.38 93 MET A CA 1
ATOM 777 C C . MET A 1 93 ? -13.217 -13.775 -8.456 1.00 96.38 93 MET A C 1
ATOM 779 O O . MET A 1 93 ? -13.446 -14.698 -7.670 1.00 96.38 93 MET A O 1
ATOM 783 N N . GLY A 1 94 ? -14.075 -12.764 -8.625 1.00 96.69 94 GLY A N 1
ATOM 784 C CA . GLY A 1 94 ? -15.377 -12.676 -7.966 1.00 96.69 94 GLY A CA 1
ATOM 785 C C . GLY A 1 94 ? -15.342 -12.057 -6.570 1.00 96.69 94 GLY A C 1
ATOM 786 O O . GLY A 1 94 ? -16.298 -12.234 -5.820 1.00 96.69 94 GLY A O 1
ATOM 787 N N . TYR A 1 95 ? -14.268 -11.352 -6.200 1.00 98.12 95 TYR A N 1
ATOM 788 C CA . TYR A 1 95 ? -14.265 -10.536 -4.985 1.00 98.12 95 TYR A CA 1
ATOM 789 C C . TYR A 1 95 ? -15.085 -9.261 -5.189 1.00 98.12 95 TYR A C 1
ATOM 791 O O . TYR A 1 95 ? -15.026 -8.634 -6.252 1.00 98.12 95 TYR A O 1
ATOM 799 N N . GLU A 1 96 ? -15.847 -8.883 -4.163 1.00 97.06 96 GLU A N 1
ATOM 800 C CA . GLU A 1 96 ? -16.784 -7.756 -4.224 1.00 97.06 96 GLU A CA 1
ATOM 801 C C . GLU A 1 96 ? -16.294 -6.543 -3.441 1.00 97.06 96 GLU A C 1
ATOM 803 O O . GLU A 1 96 ? -16.433 -5.421 -3.918 1.00 97.06 96 GLU A O 1
ATOM 808 N N . SER A 1 97 ? -15.667 -6.760 -2.287 1.00 97.94 97 SER A N 1
ATOM 809 C CA . SER A 1 97 ? -15.084 -5.700 -1.464 1.00 97.94 97 SER A CA 1
ATOM 810 C C . SER A 1 97 ? -13.621 -6.028 -1.211 1.00 97.94 97 SER A C 1
ATOM 812 O O . SER A 1 97 ? -13.309 -7.067 -0.628 1.00 97.94 97 SER A O 1
ATOM 814 N N . ILE A 1 98 ? -12.721 -5.165 -1.674 1.00 98.81 98 ILE A N 1
ATOM 815 C CA . ILE A 1 98 ? -11.282 -5.421 -1.634 1.00 98.81 98 ILE A CA 1
ATOM 816 C C . ILE A 1 98 ? -10.596 -4.290 -0.888 1.00 98.81 98 ILE A C 1
ATOM 818 O O . ILE A 1 98 ? -10.821 -3.127 -1.206 1.00 98.81 98 ILE A O 1
ATOM 822 N N . ILE A 1 99 ? -9.735 -4.629 0.065 1.00 98.88 99 ILE A N 1
ATOM 823 C CA . ILE A 1 99 ? -8.842 -3.673 0.722 1.00 98.88 99 ILE A CA 1
ATOM 824 C C . ILE A 1 99 ? -7.405 -3.951 0.286 1.00 98.88 99 ILE A C 1
ATOM 826 O O . ILE A 1 99 ? -6.943 -5.090 0.300 1.00 98.88 99 ILE A O 1
ATOM 830 N N . TYR A 1 100 ? -6.696 -2.893 -0.080 1.00 98.88 100 TYR A N 1
ATOM 831 C CA . TYR A 1 100 ? -5.250 -2.897 -0.213 1.00 98.88 100 TYR A CA 1
ATOM 832 C C . TYR A 1 100 ? -4.596 -2.352 1.060 1.00 98.88 100 TYR A C 1
ATOM 834 O O . TYR A 1 100 ? -5.065 -1.345 1.599 1.00 98.88 100 TYR A O 1
ATOM 842 N N . PHE A 1 101 ? -3.484 -2.970 1.467 1.00 98.94 101 PHE A N 1
ATOM 843 C CA . PHE A 1 101 ? -2.541 -2.417 2.437 1.00 98.94 101 PHE A CA 1
ATOM 844 C C . PHE A 1 101 ? -1.099 -2.430 1.913 1.00 98.94 101 PHE A C 1
ATOM 846 O O . PHE A 1 101 ? -0.657 -3.434 1.344 1.00 98.94 101 PHE A O 1
ATOM 853 N N . ASP A 1 102 ? -0.339 -1.363 2.176 1.00 98.62 102 ASP A N 1
ATOM 854 C CA . ASP A 1 102 ? 1.125 -1.402 2.066 1.00 98.62 102 ASP A CA 1
ATOM 855 C C . ASP A 1 102 ? 1.706 -2.466 3.015 1.00 98.62 102 ASP A C 1
ATOM 857 O O . ASP A 1 102 ? 1.157 -2.766 4.078 1.00 98.62 102 ASP A O 1
ATOM 861 N N . SER A 1 103 ? 2.820 -3.079 2.605 1.00 97.88 103 SER A N 1
ATOM 862 C CA . SER A 1 103 ? 3.396 -4.237 3.306 1.00 97.88 103 SER A CA 1
ATOM 863 C C . SER A 1 103 ? 3.939 -3.935 4.709 1.00 97.88 103 SER A C 1
ATOM 865 O O . SER A 1 103 ? 4.127 -4.858 5.495 1.00 97.88 103 SER A O 1
ATOM 867 N N . ASP A 1 104 ? 4.188 -2.666 5.030 1.00 97.88 104 ASP A N 1
ATOM 868 C CA . ASP A 1 104 ? 4.687 -2.154 6.312 1.00 97.88 104 ASP A CA 1
ATOM 869 C C . ASP A 1 104 ? 3.563 -1.638 7.233 1.00 97.88 104 ASP A C 1
ATOM 871 O O . ASP A 1 104 ? 3.792 -0.848 8.153 1.00 97.88 104 ASP A O 1
ATOM 875 N N . ILE A 1 105 ? 2.340 -2.132 7.032 1.00 98.81 105 ILE A N 1
ATOM 876 C CA . ILE A 1 105 ? 1.195 -1.879 7.908 1.00 98.81 105 ILE A CA 1
ATOM 877 C C . ILE A 1 105 ? 0.992 -3.029 8.899 1.00 98.81 105 ILE A C 1
ATOM 879 O O . ILE A 1 105 ? 1.199 -4.199 8.586 1.00 98.81 105 ILE A O 1
ATOM 883 N N . ALA A 1 106 ? 0.534 -2.697 10.107 1.00 98.81 106 ALA A N 1
ATOM 884 C CA . ALA A 1 106 ? -0.007 -3.664 11.061 1.00 98.81 106 ALA A CA 1
ATOM 885 C C . ALA A 1 106 ? -1.445 -3.296 11.450 1.00 98.81 106 ALA A C 1
ATOM 887 O O . ALA A 1 106 ? -1.747 -2.126 11.704 1.00 98.81 106 ALA A O 1
ATOM 888 N N . VAL A 1 107 ? -2.324 -4.300 11.520 1.00 98.81 107 VAL A N 1
ATOM 889 C CA . VAL A 1 107 ? -3.756 -4.133 11.822 1.00 98.81 107 VAL A CA 1
ATOM 890 C C . VAL A 1 107 ? -4.050 -4.542 13.266 1.00 98.81 107 VAL A C 1
ATOM 892 O O . VAL A 1 107 ? -3.726 -5.639 13.701 1.00 98.81 107 VAL A O 1
ATOM 895 N N . PHE A 1 108 ? -4.683 -3.674 14.042 1.00 98.62 108 PHE A N 1
ATOM 896 C CA . PHE A 1 108 ? -4.882 -3.894 15.478 1.00 98.62 108 PHE A CA 1
ATOM 897 C C . PHE A 1 108 ? -6.313 -4.298 15.839 1.00 98.62 108 PHE A C 1
ATOM 899 O O . PHE A 1 108 ? -6.509 -4.874 16.904 1.00 98.62 108 PHE A O 1
ATOM 906 N N . ASN A 1 109 ? -7.286 -4.051 14.956 1.00 98.44 109 ASN A N 1
ATOM 907 C CA . ASN A 1 109 ? -8.706 -4.333 15.184 1.00 98.44 109 ASN A CA 1
ATOM 908 C C . ASN A 1 109 ? -9.430 -4.763 13.892 1.00 98.44 109 ASN A C 1
ATOM 910 O O . ASN A 1 109 ? -8.895 -4.598 12.793 1.00 98.44 109 ASN A O 1
ATOM 914 N N . SER A 1 110 ? -10.645 -5.317 14.026 1.00 98.06 110 SER A N 1
ATOM 915 C CA . SER A 1 110 ? -11.482 -5.727 12.881 1.00 98.06 110 SER A CA 1
ATOM 916 C C . SER A 1 110 ? -11.788 -4.551 11.948 1.00 98.06 110 SER A C 1
ATOM 918 O O . SER A 1 110 ? -12.156 -3.459 12.384 1.00 98.06 110 SER A O 1
ATOM 920 N N . LEU A 1 111 ? -11.677 -4.798 10.644 1.00 98.38 111 LEU A N 1
ATOM 921 C CA . LEU A 1 111 ? -11.949 -3.855 9.563 1.00 98.38 111 LEU A CA 1
ATOM 922 C C . LEU A 1 111 ? -13.393 -3.961 9.051 1.00 98.38 111 LEU A C 1
ATOM 924 O O . LEU A 1 111 ? -13.725 -3.312 8.057 1.00 98.38 111 LEU A O 1
ATOM 928 N N . ASP A 1 112 ? -14.267 -4.713 9.733 1.00 97.69 112 ASP A N 1
ATOM 929 C CA . ASP A 1 112 ? -15.685 -4.882 9.378 1.00 97.69 112 ASP A CA 1
ATOM 930 C C . ASP A 1 112 ? -16.373 -3.551 9.085 1.00 97.69 112 ASP A C 1
ATOM 932 O O . ASP A 1 112 ? -17.107 -3.420 8.108 1.00 97.69 112 ASP A O 1
ATOM 936 N N . ARG A 1 113 ? -16.088 -2.526 9.898 1.00 97.12 113 ARG A N 1
ATOM 937 C CA . ARG A 1 113 ? -16.660 -1.186 9.717 1.00 97.12 113 ARG A CA 1
ATOM 938 C C . ARG A 1 113 ? -16.283 -0.554 8.372 1.00 97.12 113 ARG A C 1
ATOM 940 O O . ARG A 1 113 ? -17.073 0.214 7.840 1.00 97.12 113 ARG A O 1
ATOM 947 N N . TYR A 1 114 ? -15.109 -0.862 7.816 1.00 98.06 114 TYR A N 1
ATOM 948 C CA . TYR A 1 114 ? -14.653 -0.335 6.526 1.00 98.06 114 TYR A CA 1
ATOM 949 C C . TYR A 1 114 ? -15.165 -1.166 5.355 1.00 98.06 114 TYR A C 1
ATOM 951 O O . TYR A 1 114 ? -15.544 -0.597 4.332 1.00 98.06 114 TYR A O 1
ATOM 959 N N . PHE A 1 115 ? -15.263 -2.487 5.519 1.00 98.38 115 PHE A N 1
ATOM 960 C CA . PHE A 1 115 ? -15.975 -3.330 4.562 1.00 98.38 115 PHE A CA 1
ATOM 961 C C . PHE A 1 115 ? -17.445 -2.928 4.451 1.00 98.38 115 PHE A C 1
ATOM 963 O O . PHE A 1 115 ? -17.933 -2.723 3.342 1.00 98.38 115 PHE A O 1
ATOM 970 N N . ALA A 1 116 ? -18.112 -2.688 5.581 1.00 97.81 116 ALA A N 1
ATOM 971 C CA . ALA A 1 116 ? -19.502 -2.253 5.623 1.00 97.81 116 ALA A CA 1
ATOM 972 C C . ALA A 1 116 ? -19.746 -0.951 4.838 1.00 97.81 116 ALA A C 1
ATOM 974 O O . ALA A 1 116 ? -20.820 -0.781 4.269 1.00 97.81 116 ALA A O 1
ATOM 975 N N . LEU A 1 117 ? -18.770 -0.034 4.749 1.00 98.25 117 LEU A N 1
ATOM 976 C CA . LEU A 1 117 ? -18.896 1.165 3.905 1.00 98.25 117 LEU A CA 1
ATOM 977 C C . LEU A 1 117 ? -19.066 0.793 2.426 1.00 98.25 117 LEU A C 1
ATOM 979 O O . LEU A 1 117 ? -19.934 1.345 1.747 1.00 98.25 117 LEU A O 1
ATOM 983 N N . MET A 1 118 ? -18.270 -0.159 1.933 1.00 98.12 118 MET A N 1
ATOM 984 C CA . MET A 1 118 ? -18.381 -0.665 0.563 1.00 98.12 118 MET A CA 1
ATOM 985 C C . MET A 1 118 ? -19.677 -1.453 0.373 1.00 98.12 118 MET A C 1
ATOM 987 O O . MET A 1 118 ? -20.426 -1.205 -0.568 1.00 98.12 118 MET A O 1
ATOM 991 N N . GLU A 1 119 ? -20.004 -2.346 1.301 1.00 96.19 119 GLU A N 1
ATOM 992 C CA . GLU A 1 119 ? -21.218 -3.171 1.242 1.00 96.19 119 GLU A CA 1
ATOM 993 C C . GLU A 1 119 ? -22.499 -2.318 1.241 1.00 96.19 119 GLU A C 1
ATOM 995 O O . GLU A 1 119 ? -23.467 -2.652 0.561 1.00 96.19 119 GLU A O 1
ATOM 1000 N N . ASN A 1 120 ? -22.465 -1.154 1.900 1.00 96.62 120 ASN A N 1
ATOM 1001 C CA . ASN A 1 120 ? -23.536 -0.154 1.891 1.00 96.62 120 ASN A CA 1
ATOM 1002 C C . ASN A 1 120 ? -23.463 0.836 0.713 1.00 96.62 120 ASN A C 1
ATOM 1004 O O . ASN A 1 120 ? -24.231 1.797 0.652 1.00 96.62 120 ASN A O 1
ATOM 1008 N N . GLY A 1 121 ? -22.578 0.601 -0.256 1.00 96.75 121 GLY A N 1
ATOM 1009 C CA . GLY A 1 121 ? -22.611 1.251 -1.560 1.00 96.75 121 GLY A CA 1
ATOM 1010 C C . GLY A 1 121 ? -21.488 2.241 -1.855 1.00 96.75 121 GLY A C 1
ATOM 1011 O O . GLY A 1 121 ? -21.555 2.855 -2.925 1.00 96.75 121 GLY A O 1
ATOM 1012 N N . ALA A 1 122 ? -20.474 2.388 -0.997 1.00 98.31 122 ALA A N 1
ATOM 1013 C CA . ALA A 1 122 ? -19.252 3.099 -1.370 1.00 98.31 122 ALA A CA 1
ATOM 1014 C C . ALA A 1 122 ? -18.480 2.308 -2.443 1.00 98.31 122 ALA A C 1
ATOM 1016 O O . ALA A 1 122 ? -18.337 1.091 -2.364 1.00 98.31 122 ALA A O 1
ATOM 1017 N N . ASP A 1 123 ? -18.001 2.995 -3.473 1.00 98.31 123 ASP A N 1
ATOM 1018 C CA . ASP A 1 123 ? -17.105 2.445 -4.492 1.00 98.31 123 ASP A CA 1
ATOM 1019 C C . ASP A 1 123 ? -15.643 2.555 -4.071 1.00 98.31 123 ASP A C 1
ATOM 1021 O O . ASP A 1 123 ? -14.864 1.650 -4.353 1.00 98.31 123 ASP A O 1
ATOM 1025 N N . PHE A 1 124 ? -15.296 3.638 -3.373 1.00 98.75 124 PHE A N 1
ATOM 1026 C CA . PHE A 1 124 ? -13.952 3.914 -2.877 1.00 98.75 124 PHE A CA 1
ATOM 1027 C C . PHE A 1 124 ? -13.999 4.280 -1.400 1.00 98.75 124 PHE A C 1
ATOM 1029 O O . PHE A 1 124 ? -14.831 5.084 -0.978 1.00 98.75 124 PHE A O 1
ATOM 1036 N N . VAL A 1 125 ? -13.078 3.724 -0.624 1.00 98.69 125 VAL A N 1
ATOM 1037 C CA . VAL A 1 125 ? -12.873 4.043 0.786 1.00 98.69 125 VAL A CA 1
ATOM 1038 C C . VAL A 1 125 ? -11.402 4.390 0.971 1.00 98.69 125 VAL A C 1
ATOM 1040 O O . VAL A 1 125 ? -10.532 3.563 0.714 1.00 98.69 125 VAL A O 1
ATOM 1043 N N . VAL A 1 126 ? -11.115 5.620 1.387 1.00 98.62 126 VAL A N 1
ATOM 1044 C CA . VAL A 1 126 ? -9.748 6.161 1.455 1.00 98.62 126 VAL A CA 1
ATOM 1045 C C . VAL A 1 126 ? -9.470 6.796 2.811 1.00 98.62 126 VAL A C 1
ATOM 1047 O O . VAL A 1 126 ? -10.391 7.223 3.508 1.00 98.62 126 VAL A O 1
ATOM 1050 N N . THR A 1 127 ? -8.195 6.896 3.176 1.00 98.19 127 THR A N 1
ATOM 1051 C CA . THR A 1 127 ? -7.741 7.613 4.376 1.00 98.19 127 THR A CA 1
ATOM 1052 C C . THR A 1 127 ? -6.934 8.849 3.990 1.00 98.19 127 THR A C 1
ATOM 1054 O O . THR A 1 127 ? -6.029 8.727 3.163 1.00 98.19 127 THR A O 1
ATOM 1057 N N . PRO A 1 128 ? -7.208 10.028 4.571 1.00 97.06 128 PRO A N 1
ATOM 1058 C CA . PRO A 1 128 ? -6.386 11.211 4.359 1.00 97.06 128 PRO A CA 1
ATOM 1059 C C . PRO A 1 128 ? -5.146 11.186 5.266 1.00 97.06 128 PRO A C 1
ATOM 1061 O O . PRO A 1 128 ? -5.159 10.552 6.325 1.00 97.06 128 PRO A O 1
ATOM 1064 N N . HIS A 1 129 ? -4.092 11.920 4.896 1.00 95.75 129 HIS A N 1
ATOM 1065 C CA . HIS A 1 129 ? -2.962 12.148 5.809 1.00 95.75 129 HIS A CA 1
ATOM 1066 C C . HIS A 1 129 ? -3.408 12.946 7.044 1.00 95.75 129 HIS A C 1
ATOM 1068 O O . HIS A 1 129 ? -3.096 12.571 8.179 1.00 95.75 129 HIS A O 1
ATOM 1074 N N . PHE A 1 130 ? -4.212 13.993 6.823 1.00 93.69 130 PHE A N 1
ATOM 1075 C CA . PHE A 1 130 ? -4.725 14.888 7.859 1.00 93.69 130 PHE A CA 1
ATOM 1076 C C . PHE A 1 130 ? -6.244 14.799 8.008 1.00 93.69 130 PHE A C 1
ATOM 1078 O O . PHE A 1 130 ? -6.981 14.690 7.030 1.00 93.69 130 PHE A O 1
ATOM 1085 N N . LEU A 1 131 ? -6.714 14.876 9.254 1.00 94.38 131 LEU A N 1
ATOM 1086 C CA . LEU A 1 131 ? -8.141 15.006 9.583 1.00 94.38 131 LEU A CA 1
ATOM 1087 C C . LEU A 1 131 ? -8.536 16.448 9.910 1.00 94.38 131 LEU A C 1
ATOM 1089 O O . LEU A 1 131 ? -9.719 16.780 9.897 1.00 94.38 131 LEU A O 1
ATOM 1093 N N . GLU A 1 132 ? -7.545 17.291 10.182 1.00 90.94 132 GLU A N 1
ATOM 1094 C CA . GLU A 1 132 ? -7.688 18.664 10.648 1.00 90.94 132 GLU A CA 1
ATOM 1095 C C . GLU A 1 132 ? -6.578 19.524 10.021 1.00 90.94 132 GLU A C 1
ATOM 1097 O O . GLU A 1 132 ? -5.525 18.976 9.686 1.00 90.94 132 GLU A O 1
ATOM 1102 N N . PRO A 1 133 ? -6.774 20.847 9.868 1.00 89.81 133 PRO A N 1
ATOM 1103 C CA . PRO A 1 133 ? -5.720 21.762 9.420 1.00 89.81 133 PRO A CA 1
ATOM 1104 C C . PRO A 1 133 ? -4.484 21.692 10.322 1.00 89.81 133 PRO A C 1
ATOM 1106 O O . PRO A 1 133 ? -4.640 21.645 11.551 1.00 89.81 133 PRO A O 1
ATOM 1109 N N . VAL A 1 134 ? -3.277 21.712 9.746 1.00 86.69 134 VAL A N 1
ATOM 1110 C CA . VAL A 1 134 ? -2.049 21.631 10.543 1.00 86.69 134 VAL A CA 1
ATOM 1111 C C . VAL A 1 134 ? -1.614 23.014 11.052 1.00 86.69 134 VAL A C 1
ATOM 1113 O O . VAL A 1 134 ? -2.212 24.042 10.742 1.00 86.69 134 VAL A O 1
ATOM 1116 N N . THR A 1 135 ? -0.654 23.047 11.973 1.00 83.38 135 THR A N 1
ATOM 1117 C CA . THR A 1 135 ? -0.050 24.272 12.515 1.00 83.38 135 THR A CA 1
ATOM 1118 C C . THR A 1 135 ? 1.377 24.417 12.005 1.00 83.38 135 THR A C 1
ATOM 1120 O O . THR A 1 135 ? 1.975 23.450 11.549 1.00 83.38 135 THR A O 1
ATOM 1123 N N . ALA A 1 136 ? 1.978 25.599 12.166 1.00 77.75 136 ALA A N 1
ATOM 1124 C CA . ALA A 1 136 ? 3.370 25.840 11.776 1.00 77.75 136 ALA A CA 1
ATOM 1125 C C . ALA A 1 136 ? 4.403 24.921 12.472 1.00 77.75 136 ALA A C 1
ATOM 1127 O O . ALA A 1 136 ? 5.545 24.855 12.029 1.00 77.75 136 ALA A O 1
ATOM 1128 N N . ALA A 1 137 ? 4.028 24.240 13.562 1.00 78.81 137 ALA A N 1
ATOM 1129 C CA . ALA A 1 137 ? 4.889 23.291 14.269 1.00 78.81 137 ALA A CA 1
ATOM 1130 C C . ALA A 1 137 ? 4.766 21.844 13.753 1.00 78.81 137 ALA A C 1
ATOM 1132 O O . ALA A 1 137 ? 5.609 21.009 14.079 1.00 78.81 137 ALA A O 1
ATOM 1133 N N . ASP A 1 138 ? 3.727 21.538 12.974 1.00 80.62 138 ASP A N 1
ATOM 1134 C CA . ASP A 1 138 ? 3.490 20.202 12.438 1.00 80.62 138 ASP A CA 1
ATOM 1135 C C . ASP A 1 138 ? 4.410 19.935 11.235 1.00 80.62 138 ASP A C 1
ATOM 1137 O O . ASP A 1 138 ? 4.690 20.824 10.427 1.00 80.62 138 ASP A O 1
ATOM 1141 N N . GLN A 1 139 ? 4.902 18.701 11.126 1.00 82.69 139 GLN A N 1
ATOM 1142 C CA . GLN A 1 139 ? 5.718 18.234 10.006 1.00 82.69 139 GLN A CA 1
ATOM 1143 C C . GLN A 1 139 ? 5.292 16.807 9.634 1.00 82.69 139 GLN A C 1
ATOM 1145 O O . GLN A 1 139 ? 5.256 15.953 10.523 1.00 82.69 139 GLN A O 1
ATOM 1150 N N . PRO A 1 140 ? 5.006 16.511 8.353 1.00 88.81 140 PRO A N 1
ATOM 1151 C CA . PRO A 1 140 ? 5.009 17.424 7.202 1.00 88.81 140 PRO A CA 1
ATOM 1152 C C . PRO A 1 140 ? 3.900 18.492 7.288 1.00 88.81 140 PRO A C 1
ATOM 1154 O O . PRO A 1 140 ? 2.939 18.321 8.033 1.00 88.81 140 PRO A O 1
ATOM 1157 N N . ASP A 1 141 ? 4.041 19.588 6.539 1.00 89.06 141 ASP A N 1
ATOM 1158 C CA . ASP A 1 141 ? 3.013 20.636 6.421 1.00 89.06 141 ASP A CA 1
ATOM 1159 C C . ASP A 1 141 ? 1.992 20.336 5.299 1.00 89.06 141 ASP A C 1
ATOM 1161 O O . ASP A 1 141 ? 2.082 19.314 4.606 1.00 89.06 141 ASP A O 1
ATOM 1165 N N . GLU A 1 142 ? 0.990 21.205 5.099 1.00 90.12 142 GLU A N 1
ATOM 1166 C CA . GLU A 1 142 ? -0.003 20.997 4.036 1.00 90.12 142 GLU A CA 1
ATOM 1167 C C . GLU A 1 142 ? 0.608 21.014 2.635 1.00 90.12 142 GLU A C 1
ATOM 1169 O O . GLU A 1 142 ? 0.156 20.263 1.772 1.00 90.12 142 GLU A O 1
ATOM 1174 N N . VAL A 1 143 ? 1.623 21.845 2.387 1.00 90.88 143 VAL A N 1
ATOM 1175 C CA . VAL A 1 143 ? 2.254 21.945 1.063 1.00 90.88 143 VAL A CA 1
ATOM 1176 C C . VAL A 1 143 ? 2.982 20.645 0.741 1.00 90.88 143 VAL A C 1
ATOM 1178 O O . VAL A 1 143 ? 2.799 20.087 -0.342 1.00 90.88 143 VAL A O 1
ATOM 1181 N N . ALA A 1 144 ? 3.740 20.115 1.698 1.00 89.69 144 ALA A N 1
ATOM 1182 C CA . ALA A 1 144 ? 4.387 18.821 1.592 1.00 89.69 144 ALA A CA 1
ATOM 1183 C C . ALA A 1 144 ? 3.359 17.711 1.333 1.00 89.69 144 ALA A C 1
ATOM 1185 O O . ALA A 1 144 ? 3.561 16.912 0.420 1.00 89.69 144 ALA A O 1
ATOM 1186 N N . ILE A 1 145 ? 2.224 17.680 2.040 1.00 91.25 145 ILE A N 1
ATOM 1187 C CA . ILE A 1 145 ? 1.170 16.695 1.753 1.00 91.25 145 ILE A CA 1
ATOM 1188 C C . ILE A 1 145 ? 0.561 16.887 0.361 1.00 91.25 145 ILE A C 1
ATOM 1190 O O . ILE A 1 145 ? 0.408 15.908 -0.364 1.00 91.25 145 ILE A O 1
ATOM 1194 N N . LEU A 1 146 ? 0.270 18.113 -0.076 1.00 91.12 146 LEU A N 1
ATOM 1195 C CA . LEU A 1 146 ? -0.288 18.368 -1.411 1.00 91.12 146 LEU A CA 1
ATOM 1196 C C . LEU A 1 146 ? 0.644 17.906 -2.541 1.00 91.12 146 LEU A C 1
ATOM 1198 O O . LEU A 1 146 ? 0.171 17.480 -3.601 1.00 91.12 146 LEU A O 1
ATOM 1202 N N . LEU A 1 147 ? 1.957 17.945 -2.322 1.00 91.06 147 LEU A N 1
ATOM 1203 C CA . LEU A 1 147 ? 2.950 17.413 -3.254 1.00 91.06 147 LEU A CA 1
ATOM 1204 C C . LEU A 1 147 ? 2.903 15.877 -3.357 1.00 91.06 147 LEU A C 1
ATOM 1206 O O . LEU A 1 147 ? 3.063 15.342 -4.453 1.00 91.06 147 LEU A O 1
ATOM 1210 N N . HIS A 1 148 ? 2.605 15.176 -2.259 1.00 89.81 148 HIS A N 1
ATOM 1211 C CA . HIS A 1 148 ? 2.564 13.706 -2.201 1.00 89.81 148 HIS A CA 1
ATOM 1212 C C . HIS A 1 148 ? 1.163 13.114 -2.463 1.00 89.81 148 HIS A C 1
ATOM 1214 O O . HIS A 1 148 ? 1.039 11.964 -2.882 1.00 89.81 148 HIS A O 1
ATOM 1220 N N . GLY A 1 149 ? 0.099 13.885 -2.242 1.00 92.69 149 GLY A N 1
ATOM 1221 C CA . GLY A 1 149 ? -1.300 13.473 -2.380 1.00 92.69 149 GLY A CA 1
ATOM 1222 C C . GLY A 1 149 ? -2.081 13.605 -1.071 1.00 92.69 149 GLY A C 1
ATOM 1223 O O . GLY A 1 149 ? -1.580 13.308 0.014 1.00 92.69 149 GLY A O 1
ATOM 1224 N N . THR A 1 150 ? -3.335 14.043 -1.171 1.00 94.12 150 THR A N 1
ATOM 1225 C CA . THR A 1 150 ? -4.204 14.293 -0.006 1.00 94.12 150 THR A CA 1
ATOM 1226 C C . THR A 1 150 ? -4.529 12.995 0.734 1.00 94.12 150 THR A C 1
ATOM 1228 O O . THR A 1 150 ? -4.495 12.935 1.970 1.00 94.12 150 THR A O 1
ATOM 1231 N N . PHE A 1 151 ? -4.810 11.933 -0.020 1.00 97.06 151 PHE A N 1
ATOM 1232 C CA . PHE A 1 151 ? -5.037 10.593 0.516 1.00 97.06 151 PHE A CA 1
ATOM 1233 C C . PHE A 1 151 ? -3.735 9.817 0.636 1.00 97.06 151 PHE A C 1
ATOM 1235 O O . PHE A 1 151 ? -2.894 9.915 -0.244 1.00 97.06 151 PHE A O 1
ATOM 1242 N N . ASN A 1 152 ? -3.582 9.024 1.696 1.00 97.12 152 ASN A N 1
ATOM 1243 C CA . ASN A 1 152 ? -2.489 8.065 1.811 1.00 97.12 152 ASN A CA 1
ATOM 1244 C C . ASN A 1 152 ? -2.936 6.708 1.249 1.00 97.12 152 ASN A C 1
ATOM 1246 O O . ASN A 1 152 ? -3.879 6.108 1.766 1.00 97.12 152 ASN A O 1
ATOM 1250 N N . LEU A 1 153 ? -2.251 6.227 0.214 1.00 96.56 153 LEU A N 1
ATOM 1251 C CA . LEU A 1 153 ? -2.542 4.985 -0.500 1.00 96.56 153 LEU A CA 1
ATOM 1252 C C . LEU A 1 153 ? -1.836 3.752 0.058 1.00 96.56 153 LEU A C 1
ATOM 1254 O O . LEU A 1 153 ? -1.908 2.687 -0.565 1.00 96.56 153 LEU A O 1
ATOM 1258 N N . GLY A 1 154 ? -1.265 3.860 1.259 1.00 97.69 154 GLY A N 1
ATOM 1259 C CA . GLY A 1 154 ? -1.007 2.684 2.077 1.00 97.69 154 GLY A CA 1
ATOM 1260 C C . GLY A 1 154 ? -2.287 1.959 2.472 1.00 97.69 154 GLY A C 1
ATOM 1261 O O . GLY A 1 154 ? -2.234 0.785 2.807 1.00 97.69 154 GLY A O 1
ATOM 1262 N N . PHE A 1 155 ? -3.448 2.609 2.353 1.00 98.69 155 PHE A N 1
ATOM 1263 C CA . PHE A 1 155 ? -4.756 1.977 2.441 1.00 98.69 155 PHE A CA 1
ATOM 1264 C C . PHE A 1 155 ? -5.680 2.467 1.323 1.00 98.69 155 PHE A C 1
ATOM 1266 O O . PHE A 1 155 ? -5.823 3.670 1.099 1.00 98.69 155 PHE A O 1
ATOM 1273 N N . ILE A 1 156 ? -6.380 1.538 0.673 1.00 98.88 156 ILE A N 1
ATOM 1274 C CA . ILE A 1 156 ? -7.543 1.858 -0.160 1.00 98.88 156 ILE A CA 1
ATOM 1275 C C . ILE A 1 156 ? -8.496 0.665 -0.219 1.00 98.88 156 ILE A C 1
ATOM 1277 O O . ILE A 1 156 ? -8.093 -0.456 -0.521 1.00 98.88 156 ILE A O 1
ATOM 1281 N N . GLY A 1 157 ? -9.771 0.915 0.066 1.00 98.81 157 GLY A N 1
ATOM 1282 C CA . GLY A 1 157 ? -10.866 -0.016 -0.177 1.00 98.81 157 GLY A CA 1
ATOM 1283 C C . GLY A 1 157 ? -11.534 0.291 -1.511 1.00 98.81 157 GLY A C 1
ATOM 1284 O O . GLY A 1 157 ? -11.884 1.445 -1.762 1.00 98.81 157 GLY A O 1
ATOM 1285 N N . ILE A 1 158 ? -11.726 -0.715 -2.360 1.00 98.81 158 ILE A N 1
ATOM 1286 C CA . ILE A 1 158 ? -12.456 -0.575 -3.621 1.00 98.81 158 ILE A CA 1
ATOM 1287 C C . ILE A 1 158 ? -13.484 -1.691 -3.751 1.00 98.81 158 ILE A C 1
ATOM 1289 O O . ILE A 1 158 ? -13.182 -2.876 -3.583 1.00 98.81 158 ILE A O 1
ATOM 1293 N N . ARG A 1 159 ? -14.707 -1.299 -4.101 1.00 98.31 159 ARG A N 1
ATOM 1294 C CA . ARG A 1 159 ? -15.796 -2.225 -4.397 1.00 98.31 159 ARG A CA 1
ATOM 1295 C C . ARG A 1 159 ? -15.807 -2.597 -5.872 1.00 98.31 159 ARG A C 1
ATOM 1297 O O . ARG A 1 159 ? -15.703 -1.730 -6.735 1.00 98.31 159 ARG A O 1
ATOM 1304 N N . ASN A 1 160 ? -16.031 -3.868 -6.176 1.00 98.00 160 ASN A N 1
ATOM 1305 C CA . ASN A 1 160 ? -16.287 -4.338 -7.529 1.00 98.00 160 ASN A CA 1
ATOM 1306 C C . ASN A 1 160 ? -17.662 -3.844 -7.991 1.00 98.00 160 ASN A C 1
ATOM 1308 O O . ASN A 1 160 ? -18.704 -4.414 -7.665 1.00 98.00 160 ASN A O 1
ATOM 1312 N N . SER A 1 161 ? -17.682 -2.725 -8.705 1.00 97.56 161 SER A N 1
ATOM 1313 C CA . SER A 1 161 ? -18.918 -2.113 -9.172 1.00 97.56 161 SER A CA 1
ATOM 1314 C C . SER A 1 161 ? -18.786 -1.584 -10.588 1.00 97.56 161 SER A C 1
ATOM 1316 O O . SER A 1 161 ? -17.694 -1.272 -11.066 1.00 97.56 161 SER A O 1
ATOM 1318 N N . SER A 1 162 ? -19.929 -1.414 -11.252 1.00 97.25 162 SER A N 1
ATOM 1319 C CA . SER A 1 162 ? -19.998 -0.808 -12.584 1.00 97.25 162 SER A CA 1
ATOM 1320 C C . SER A 1 162 ? -19.393 0.599 -12.641 1.00 97.25 162 SER A C 1
ATOM 1322 O O . SER A 1 162 ? -18.992 1.036 -13.715 1.00 97.25 162 SER A O 1
ATOM 1324 N N . THR A 1 163 ? -19.325 1.302 -11.507 1.00 97.44 163 THR A N 1
ATOM 1325 C CA . THR A 1 163 ? -18.753 2.649 -11.396 1.00 97.44 163 THR A CA 1
ATOM 1326 C C . THR A 1 163 ? -17.263 2.606 -11.058 1.00 97.44 163 THR A C 1
ATOM 1328 O O . THR A 1 163 ? -16.482 3.343 -11.656 1.00 97.44 163 THR A O 1
ATOM 1331 N N . ALA A 1 164 ? -16.843 1.728 -10.144 1.00 98.38 164 ALA A N 1
ATOM 1332 C CA . ALA A 1 164 ? -15.449 1.630 -9.720 1.00 98.38 164 ALA A CA 1
ATOM 1333 C C . ALA A 1 164 ? -14.544 1.045 -10.813 1.00 98.38 164 ALA A C 1
ATOM 1335 O O . ALA A 1 164 ? -13.450 1.553 -11.045 1.00 98.38 164 ALA A O 1
ATOM 1336 N N . VAL A 1 165 ? -15.003 0.008 -11.526 1.00 98.56 165 VAL A N 1
ATOM 1337 C CA . VAL A 1 165 ? -14.185 -0.724 -12.510 1.00 98.56 165 VAL A CA 1
ATOM 1338 C C . VAL A 1 165 ? -13.624 0.186 -13.620 1.00 98.56 165 VAL A C 1
ATOM 1340 O O . VAL A 1 165 ? -12.422 0.116 -13.884 1.00 98.56 165 VAL A O 1
ATOM 1343 N N . PRO A 1 166 ? -14.408 1.076 -14.266 1.00 98.56 166 PRO A N 1
ATOM 1344 C CA . PRO A 1 166 ? -13.865 2.026 -15.240 1.00 98.56 166 PRO A CA 1
ATOM 1345 C C . PRO A 1 166 ? -12.819 2.991 -14.663 1.00 98.56 166 PRO A C 1
ATOM 1347 O O . PRO A 1 166 ? -11.861 3.325 -15.363 1.00 98.56 166 PRO A O 1
ATOM 1350 N N . ILE A 1 167 ? -12.976 3.414 -13.403 1.00 98.69 167 ILE A N 1
ATOM 1351 C CA . ILE A 1 167 ? -12.031 4.311 -12.718 1.00 98.69 167 ILE A CA 1
ATOM 1352 C C . ILE A 1 167 ? -10.730 3.566 -12.396 1.00 98.69 167 ILE A C 1
ATOM 1354 O O . ILE A 1 167 ? -9.653 4.087 -12.674 1.00 98.69 167 ILE A O 1
ATOM 1358 N N . VAL A 1 168 ? -10.804 2.323 -11.908 1.00 98.75 168 VAL A N 1
ATOM 1359 C CA . VAL A 1 168 ? -9.616 1.475 -11.687 1.00 98.75 168 VAL A CA 1
ATOM 1360 C C . VAL A 1 168 ? -8.860 1.241 -12.999 1.00 98.75 168 VAL A C 1
ATOM 1362 O O . VAL A 1 168 ? -7.642 1.376 -13.032 1.00 98.75 168 VAL A O 1
ATOM 1365 N N . ARG A 1 169 ? -9.567 1.005 -14.112 1.00 98.44 169 ARG A N 1
ATOM 1366 C CA . ARG A 1 169 ? -8.949 0.896 -15.447 1.00 98.44 169 ARG A CA 1
ATOM 1367 C C . ARG A 1 169 ? -8.303 2.189 -15.916 1.00 98.44 169 ARG A C 1
ATOM 1369 O O . ARG A 1 169 ? -7.295 2.158 -16.616 1.00 98.44 169 ARG A O 1
ATOM 1376 N N . TRP A 1 170 ? -8.911 3.337 -15.622 1.00 98.44 170 TRP A N 1
ATOM 1377 C CA . TRP A 1 170 ? -8.287 4.632 -15.892 1.00 98.44 170 TRP A CA 1
ATOM 1378 C C . TRP A 1 170 ? -6.996 4.781 -15.090 1.00 98.44 170 TRP A C 1
ATOM 1380 O O . TRP A 1 170 ? -5.965 5.103 -15.675 1.00 98.44 170 TRP A O 1
ATOM 1390 N N . TRP A 1 171 ? -7.029 4.450 -13.800 1.00 98.38 171 TRP A N 1
ATOM 1391 C CA . TRP A 1 171 ? -5.857 4.481 -12.935 1.00 98.38 171 TRP A CA 1
ATOM 1392 C C . TRP A 1 171 ? -4.752 3.557 -13.465 1.00 98.38 171 TRP A C 1
ATOM 1394 O O . TRP A 1 171 ? -3.630 4.017 -13.651 1.00 98.38 171 TRP A O 1
ATOM 1404 N N . ALA A 1 172 ? -5.080 2.321 -13.862 1.00 98.19 172 ALA A N 1
ATOM 1405 C CA . ALA A 1 172 ? -4.153 1.387 -14.512 1.00 98.19 172 ALA A CA 1
ATOM 1406 C C . ALA A 1 172 ? -3.437 1.996 -15.731 1.00 98.19 172 ALA A C 1
ATOM 1408 O O . ALA A 1 172 ? -2.216 1.877 -15.852 1.00 98.19 172 ALA A O 1
ATOM 1409 N N . ARG A 1 173 ? -4.179 2.692 -16.608 1.00 96.69 173 ARG A N 1
ATOM 1410 C CA . ARG A 1 173 ? -3.608 3.383 -17.780 1.00 96.69 173 ARG A CA 1
ATOM 1411 C C . ARG A 1 173 ? -2.692 4.539 -17.385 1.00 96.69 173 ARG A C 1
ATOM 1413 O O . ARG A 1 173 ? -1.654 4.726 -18.010 1.00 96.69 173 ARG A O 1
ATOM 1420 N N . MET A 1 174 ? -3.048 5.308 -16.354 1.00 95.88 174 MET A N 1
ATOM 1421 C CA . MET A 1 174 ? -2.181 6.385 -15.864 1.00 95.88 174 MET A CA 1
ATOM 1422 C C . MET A 1 174 ? -0.858 5.826 -15.332 1.00 95.88 174 MET A C 1
ATOM 1424 O O . MET A 1 174 ? 0.207 6.357 -15.657 1.00 95.88 174 MET A O 1
ATOM 1428 N N . LEU A 1 175 ? -0.915 4.726 -14.576 1.00 96.38 175 LEU A N 1
ATOM 1429 C CA . LEU A 1 175 ? 0.257 4.112 -13.951 1.00 96.38 175 LEU A CA 1
ATOM 1430 C C . LEU A 1 175 ? 1.123 3.287 -14.904 1.00 96.38 175 LEU A C 1
ATOM 1432 O O . LEU A 1 175 ? 2.222 2.909 -14.520 1.00 96.38 175 LEU A O 1
ATOM 1436 N N . GLU A 1 176 ? 0.689 3.050 -16.143 1.00 94.69 176 GLU A N 1
ATOM 1437 C CA . GLU A 1 176 ? 1.521 2.392 -17.159 1.00 94.69 176 GLU A CA 1
ATOM 1438 C C . GLU A 1 176 ? 2.791 3.196 -17.480 1.00 94.69 176 GLU A C 1
ATOM 1440 O O . GLU A 1 176 ? 3.841 2.638 -17.824 1.00 94.69 176 GLU A O 1
ATOM 1445 N N . HIS A 1 177 ? 2.697 4.525 -17.397 1.00 91.69 177 HIS A N 1
ATOM 1446 C CA . HIS A 1 177 ? 3.799 5.430 -17.721 1.00 91.69 177 HIS A CA 1
ATOM 1447 C C . HIS A 1 177 ? 4.128 6.429 -16.612 1.00 91.69 177 HIS A C 1
ATOM 1449 O O . HIS A 1 177 ? 5.284 6.838 -16.520 1.00 91.69 177 HIS A O 1
ATOM 1455 N N . ASN A 1 178 ? 3.177 6.763 -15.735 1.00 91.31 178 ASN A N 1
ATOM 1456 C CA . ASN A 1 178 ? 3.309 7.904 -14.825 1.00 91.31 178 ASN A CA 1
ATOM 1457 C C . ASN A 1 178 ? 3.466 7.522 -13.344 1.00 91.31 178 ASN A C 1
ATOM 1459 O O . ASN A 1 178 ? 3.361 8.388 -12.486 1.00 91.31 178 ASN A O 1
ATOM 1463 N N . CYS A 1 179 ? 3.736 6.254 -13.009 1.00 93.69 179 CYS A N 1
ATOM 1464 C CA . CYS A 1 179 ? 4.031 5.862 -11.626 1.00 93.69 179 CYS A CA 1
ATOM 1465 C C . CYS A 1 179 ? 5.500 6.151 -11.251 1.00 93.69 179 CYS A C 1
ATOM 1467 O O . CYS A 1 179 ? 6.329 5.254 -11.126 1.00 93.69 179 CYS A O 1
ATOM 1469 N N . VAL A 1 180 ? 5.855 7.430 -11.155 1.00 91.25 180 VAL A N 1
ATOM 1470 C CA . VAL A 1 180 ? 7.219 7.907 -10.866 1.00 91.25 180 VAL A CA 1
ATOM 1471 C C . VAL A 1 180 ? 7.205 8.938 -9.740 1.00 91.25 180 VAL A C 1
ATOM 1473 O O . VAL A 1 180 ? 6.145 9.415 -9.344 1.00 91.25 180 VAL A O 1
ATOM 1476 N N . THR A 1 181 ? 8.382 9.295 -9.231 1.00 87.56 181 THR A N 1
ATOM 1477 C CA . THR A 1 181 ? 8.543 10.404 -8.284 1.00 87.56 181 THR A CA 1
ATOM 1478 C C . THR A 1 181 ? 9.090 11.613 -9.038 1.00 87.56 181 THR A C 1
ATOM 1480 O O . THR A 1 181 ? 10.290 11.702 -9.277 1.00 87.56 181 THR A O 1
ATOM 1483 N N . MET A 1 182 ? 8.195 12.505 -9.462 1.00 85.44 182 MET A N 1
ATOM 1484 C CA . MET A 1 182 ? 8.492 13.785 -10.118 1.00 85.44 182 MET A CA 1
ATOM 1485 C C . MET A 1 182 ? 7.650 14.855 -9.422 1.00 85.44 182 MET A C 1
ATOM 1487 O O . MET A 1 182 ? 6.617 15.303 -9.926 1.00 85.44 182 MET A O 1
ATOM 1491 N N . ILE A 1 183 ? 8.051 15.180 -8.193 1.00 83.31 183 ILE A N 1
ATOM 1492 C CA . ILE A 1 183 ? 7.267 16.005 -7.269 1.00 83.31 183 ILE A CA 1
ATOM 1493 C C . ILE A 1 183 ? 7.023 17.398 -7.863 1.00 83.31 183 ILE A C 1
ATOM 1495 O O . ILE A 1 183 ? 5.912 17.921 -7.781 1.00 83.31 183 ILE A O 1
ATOM 1499 N N . GLU A 1 184 ? 8.031 17.959 -8.527 1.00 83.75 184 GLU A N 1
ATOM 1500 C CA . GLU A 1 184 ? 7.996 19.260 -9.196 1.00 83.75 184 GLU A CA 1
ATOM 1501 C C . GLU A 1 184 ? 7.017 19.284 -10.380 1.00 83.75 184 GLU A C 1
ATOM 1503 O O . GLU A 1 184 ? 6.455 20.328 -10.701 1.00 83.75 184 GLU A O 1
ATOM 1508 N N . GLU A 1 185 ? 6.771 18.128 -10.998 1.00 82.38 185 GLU A N 1
ATOM 1509 C CA . GLU A 1 185 ? 5.798 17.944 -12.083 1.00 82.38 185 GLU A CA 1
ATOM 1510 C C . GLU A 1 185 ? 4.413 17.532 -11.552 1.00 82.38 185 GLU A C 1
ATOM 1512 O O . GLU A 1 185 ? 3.491 17.257 -12.320 1.00 82.38 185 GLU A O 1
ATOM 1517 N N . GLY A 1 186 ? 4.243 17.488 -10.226 1.00 81.75 186 GLY A N 1
ATOM 1518 C CA . GLY A 1 186 ? 2.991 17.106 -9.586 1.00 81.75 186 GLY A CA 1
ATOM 1519 C C . GLY A 1 186 ? 2.661 15.622 -9.742 1.00 81.75 186 GLY A C 1
ATOM 1520 O O . GLY A 1 186 ? 1.483 15.266 -9.746 1.00 81.75 186 GLY A O 1
ATOM 1521 N N . VAL A 1 187 ? 3.669 14.754 -9.856 1.00 84.12 187 VAL A N 1
ATOM 1522 C CA . VAL A 1 187 ? 3.502 13.300 -9.949 1.00 84.12 187 VAL A CA 1
ATOM 1523 C C . VAL A 1 187 ? 4.229 12.630 -8.784 1.00 84.12 187 VAL A C 1
ATOM 1525 O O . VAL A 1 187 ? 5.451 12.700 -8.662 1.00 84.12 187 VAL A O 1
ATOM 1528 N N . PHE A 1 188 ? 3.467 11.946 -7.930 1.00 87.75 188 PHE A N 1
ATOM 1529 C CA . PHE A 1 188 ? 4.002 11.132 -6.841 1.00 87.75 188 PHE A CA 1
ATOM 1530 C C . PHE A 1 188 ? 3.344 9.751 -6.861 1.00 87.75 188 PHE A C 1
ATOM 1532 O O . PHE A 1 188 ? 2.251 9.553 -6.323 1.00 87.75 188 PHE A O 1
ATOM 1539 N N . ALA A 1 189 ? 4.022 8.820 -7.535 1.00 91.06 189 ALA A N 1
ATOM 1540 C CA . ALA A 1 189 ? 3.642 7.421 -7.675 1.00 91.06 189 ALA A CA 1
ATOM 1541 C C . ALA A 1 189 ? 2.163 7.236 -8.074 1.00 91.06 189 ALA A C 1
ATOM 1543 O O . ALA A 1 189 ? 1.670 7.873 -9.005 1.00 91.06 189 ALA A O 1
ATOM 1544 N N . ASP A 1 190 ? 1.466 6.311 -7.420 1.00 93.88 190 ASP A N 1
ATOM 1545 C CA . ASP A 1 190 ? 0.070 5.971 -7.671 1.00 93.88 190 ASP A CA 1
ATOM 1546 C C . ASP A 1 190 ? -0.924 6.896 -6.957 1.00 93.88 190 ASP A C 1
ATOM 1548 O O . ASP A 1 190 ? -2.028 7.135 -7.456 1.00 93.88 190 ASP A O 1
ATOM 1552 N N . GLN A 1 191 ? -0.509 7.432 -5.813 1.00 93.81 191 GLN A N 1
ATOM 1553 C CA . GLN A 1 191 ? -1.338 8.145 -4.850 1.00 93.81 191 GLN A CA 1
ATOM 1554 C C . GLN A 1 191 ? -1.961 9.427 -5.376 1.00 93.81 191 GLN A C 1
ATOM 1556 O O . GLN A 1 191 ? -3.162 9.643 -5.210 1.00 93.81 191 GLN A O 1
ATOM 1561 N N . LYS A 1 192 ? -1.176 10.256 -6.062 1.00 92.94 192 LYS A N 1
ATOM 1562 C CA . LYS A 1 192 ? -1.638 11.577 -6.496 1.00 92.94 192 LYS A CA 1
ATOM 1563 C C . LYS A 1 192 ? -2.800 11.517 -7.494 1.00 92.94 192 LYS A C 1
ATOM 1565 O O . LYS A 1 192 ? -3.616 12.431 -7.548 1.00 92.94 192 LYS A O 1
ATOM 1570 N N . PHE A 1 193 ? -2.931 10.419 -8.239 1.00 95.69 193 PHE A N 1
ATOM 1571 C CA . PHE A 1 193 ? -4.065 10.203 -9.141 1.00 95.69 193 PHE A CA 1
ATOM 1572 C C . PHE A 1 193 ? -5.387 9.983 -8.396 1.00 95.69 193 PHE A C 1
ATOM 1574 O O . PHE A 1 193 ? -6.444 10.334 -8.919 1.00 95.69 193 PHE A O 1
ATOM 1581 N N . ILE A 1 194 ? -5.350 9.432 -7.179 1.00 96.69 194 ILE A N 1
ATOM 1582 C CA . ILE A 1 194 ? -6.559 9.142 -6.396 1.00 96.69 194 ILE A CA 1
ATOM 1583 C C . ILE A 1 194 ? -7.196 10.408 -5.813 1.00 96.69 194 ILE A C 1
ATOM 1585 O O . ILE A 1 194 ? -8.404 10.417 -5.577 1.00 96.69 194 ILE A O 1
ATOM 1589 N N . ASP A 1 195 ? -6.459 11.518 -5.727 1.00 96.06 195 ASP A N 1
ATOM 1590 C CA . ASP A 1 195 ? -7.028 12.832 -5.396 1.00 96.06 195 ASP A CA 1
ATOM 1591 C C . ASP A 1 195 ? -8.123 13.272 -6.393 1.00 96.06 195 ASP A C 1
ATOM 1593 O O . ASP A 1 195 ? -8.966 14.102 -6.057 1.00 96.06 195 ASP A O 1
ATOM 1597 N N . LEU A 1 196 ? -8.166 12.690 -7.602 1.00 96.81 196 LEU A N 1
ATOM 1598 C CA . LEU A 1 196 ? -9.198 12.964 -8.608 1.00 96.81 196 LEU A CA 1
ATOM 1599 C C . LEU A 1 196 ? -10.480 12.131 -8.436 1.00 96.81 196 LEU A C 1
ATOM 1601 O O . LEU A 1 196 ? -11.507 12.487 -9.012 1.00 96.81 196 LEU A O 1
ATOM 1605 N N . VAL A 1 197 ? -10.464 11.052 -7.643 1.00 97.31 197 VAL A N 1
ATOM 1606 C CA . VAL A 1 197 ? -11.628 10.159 -7.459 1.00 97.31 197 VAL A CA 1
ATOM 1607 C C . VAL A 1 197 ? -12.897 10.900 -7.011 1.00 97.31 197 VAL A C 1
ATOM 1609 O O . VAL A 1 197 ? -13.948 10.624 -7.599 1.00 97.31 197 VAL A O 1
ATOM 1612 N N . PRO A 1 198 ? -12.847 11.865 -6.066 1.00 96.94 198 PRO A N 1
ATOM 1613 C CA . PRO A 1 198 ? -14.021 12.656 -5.685 1.00 96.94 198 PRO A CA 1
ATOM 1614 C C . PRO A 1 198 ? -14.706 13.390 -6.848 1.00 96.94 198 PRO A C 1
ATOM 1616 O O . PRO A 1 198 ? -15.905 13.654 -6.788 1.00 96.94 198 PRO A O 1
ATOM 1619 N N . SER A 1 199 ? -13.969 13.700 -7.918 1.00 97.31 199 SER A N 1
ATOM 1620 C CA . SER A 1 199 ? -14.502 14.347 -9.124 1.00 97.31 199 SER A CA 1
ATOM 1621 C C . SER A 1 199 ? -15.105 13.354 -10.125 1.00 97.31 199 SER A C 1
ATOM 1623 O O . SER A 1 199 ? -15.828 13.764 -11.031 1.00 97.31 199 SER A O 1
ATOM 1625 N N . PHE A 1 200 ? -14.814 12.055 -9.997 1.00 97.81 200 PHE A N 1
ATOM 1626 C CA . PHE A 1 200 ? -15.285 11.012 -10.918 1.00 97.81 200 PHE A CA 1
ATOM 1627 C C . PHE A 1 200 ? -16.524 10.271 -10.415 1.00 97.81 200 PHE A C 1
ATOM 1629 O O . PHE A 1 200 ? -17.276 9.712 -11.213 1.00 97.81 200 PHE A O 1
ATOM 1636 N N . THR A 1 201 ? -16.746 10.241 -9.102 1.00 97.31 201 THR A N 1
ATOM 1637 C CA . THR A 1 201 ? -17.904 9.584 -8.491 1.00 97.31 201 THR A CA 1
ATOM 1638 C C . THR A 1 201 ? -18.262 10.249 -7.169 1.00 97.31 201 THR A C 1
ATOM 1640 O O . THR A 1 201 ? -17.385 10.673 -6.429 1.00 97.31 201 THR A O 1
ATOM 1643 N N . SER A 1 202 ? -19.553 10.291 -6.837 1.00 97.06 202 SER A N 1
ATOM 1644 C CA . SER A 1 202 ? -20.041 10.676 -5.505 1.00 97.06 202 SER A CA 1
ATOM 1645 C C . SER A 1 202 ? -20.054 9.509 -4.513 1.00 97.06 202 SER A C 1
ATOM 1647 O O . SER A 1 202 ? -20.295 9.704 -3.325 1.00 97.06 202 SER A O 1
ATOM 1649 N N . ARG A 1 203 ? -19.795 8.282 -4.981 1.00 97.94 203 ARG A N 1
ATOM 1650 C CA . ARG A 1 203 ? -19.808 7.055 -4.174 1.00 97.94 203 ARG A CA 1
ATOM 1651 C C . ARG A 1 203 ? -18.437 6.790 -3.560 1.00 97.94 203 ARG A C 1
ATOM 1653 O O . ARG A 1 203 ? -17.883 5.708 -3.712 1.00 97.94 203 ARG A O 1
ATOM 1660 N N . TYR A 1 204 ? -17.868 7.772 -2.881 1.00 97.81 204 TYR A N 1
ATOM 1661 C CA . TYR A 1 204 ? -16.611 7.614 -2.155 1.00 97.81 204 TYR A CA 1
ATOM 1662 C C . TYR A 1 204 ? -16.808 7.968 -0.684 1.00 97.81 204 TYR A C 1
ATOM 1664 O O . TYR A 1 204 ? -17.678 8.765 -0.333 1.00 97.81 204 TYR A O 1
ATOM 1672 N N . VAL A 1 205 ? -15.993 7.375 0.181 1.00 98.62 205 VAL A N 1
ATOM 1673 C CA . VAL A 1 205 ? -15.972 7.674 1.610 1.00 98.62 205 VAL A CA 1
ATOM 1674 C C . VAL A 1 205 ? -14.543 7.966 2.038 1.00 98.62 205 VAL A C 1
ATOM 1676 O O . VAL A 1 205 ? -13.625 7.187 1.787 1.00 98.62 205 VAL A O 1
ATOM 1679 N N . ILE A 1 206 ? -14.369 9.094 2.722 1.00 98.50 206 ILE A N 1
ATOM 1680 C CA . ILE A 1 206 ? -13.134 9.426 3.429 1.00 98.50 206 ILE A CA 1
ATOM 1681 C C . ILE A 1 206 ? -13.294 8.924 4.863 1.00 98.50 206 ILE A C 1
ATOM 1683 O O . ILE A 1 206 ? -14.163 9.407 5.592 1.00 98.50 206 ILE A O 1
ATOM 1687 N N . ILE A 1 207 ? -12.464 7.968 5.275 1.00 98.25 207 ILE A N 1
ATOM 1688 C CA . ILE A 1 207 ? -12.409 7.516 6.665 1.00 98.25 207 ILE A CA 1
ATOM 1689 C C . ILE A 1 207 ? -11.844 8.656 7.511 1.00 98.25 207 ILE A C 1
ATOM 1691 O O . ILE A 1 207 ? -10.708 9.086 7.320 1.00 98.25 207 ILE A O 1
ATOM 1695 N N . ARG A 1 208 ? -12.651 9.121 8.468 1.00 96.88 208 ARG A N 1
ATOM 1696 C CA . ARG A 1 208 ? -12.275 10.143 9.456 1.00 96.88 208 ARG A CA 1
ATOM 1697 C C . ARG A 1 208 ? -12.058 9.570 10.861 1.00 96.88 208 ARG A C 1
ATOM 1699 O O . ARG A 1 208 ? -12.209 10.282 11.843 1.00 96.88 208 ARG A O 1
ATOM 1706 N N . ASP A 1 209 ? -11.740 8.279 10.942 1.00 96.94 209 ASP A N 1
ATOM 1707 C CA . ASP A 1 209 ? -11.391 7.577 12.181 1.00 96.94 209 ASP A CA 1
ATOM 1708 C C . ASP A 1 209 ? -9.919 7.879 12.545 1.00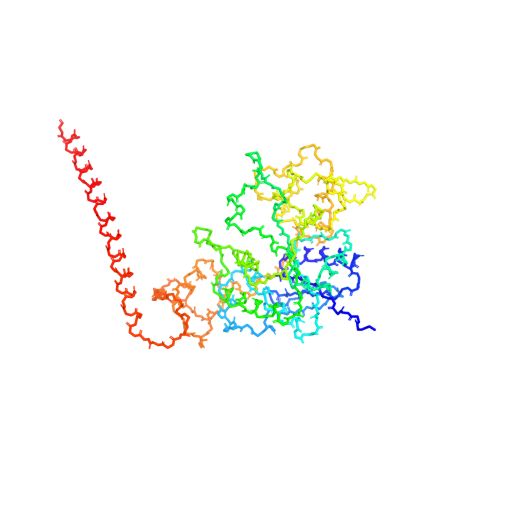 96.94 209 ASP A C 1
ATOM 1710 O O . ASP A 1 209 ? -9.030 7.516 11.767 1.00 96.94 209 ASP A O 1
ATOM 1714 N N . PRO A 1 210 ? -9.619 8.531 13.688 1.00 97.06 210 PRO A N 1
ATOM 1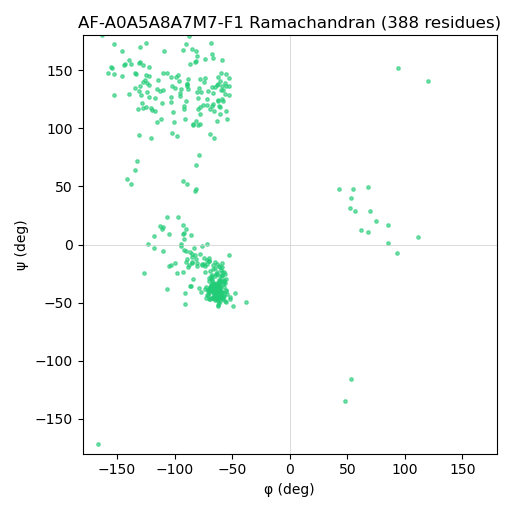715 C CA . PRO A 1 210 ? -8.243 8.795 14.120 1.00 97.06 210 PRO A CA 1
ATOM 1716 C C . PRO A 1 210 ? -7.399 7.528 14.302 1.00 97.06 210 PRO A C 1
ATOM 1718 O O . PRO A 1 210 ? -6.178 7.581 14.145 1.00 97.06 210 PRO A O 1
ATOM 1721 N N . GLY A 1 211 ? -8.036 6.390 14.593 1.00 97.69 211 GLY A N 1
ATOM 1722 C CA . GLY A 1 211 ? -7.384 5.090 14.701 1.00 97.69 211 GLY A CA 1
ATOM 1723 C C . GLY A 1 211 ? -6.987 4.477 13.355 1.00 97.69 211 GLY A C 1
ATOM 1724 O O . GLY A 1 211 ? -6.246 3.495 13.334 1.00 97.69 211 GLY A O 1
ATOM 1725 N N . ALA A 1 212 ? -7.455 5.015 12.226 1.00 98.31 212 ALA A N 1
ATOM 1726 C CA . ALA A 1 212 ? -7.089 4.541 10.894 1.00 98.31 212 ALA A CA 1
ATOM 1727 C C . ALA A 1 212 ? -5.836 5.242 10.369 1.00 98.31 212 ALA A C 1
ATOM 1729 O O . ALA A 1 212 ? -5.761 6.471 10.376 1.00 98.31 212 ALA A O 1
ATOM 1730 N N . ASN A 1 213 ? -4.901 4.472 9.815 1.00 97.81 213 ASN A N 1
ATOM 1731 C CA . ASN A 1 213 ? -3.705 4.988 9.150 1.00 97.81 213 ASN A CA 1
ATOM 1732 C C . ASN A 1 213 ? -2.875 5.930 10.041 1.00 97.81 213 ASN A C 1
ATOM 1734 O O . ASN A 1 213 ? -2.525 7.050 9.657 1.00 97.81 213 ASN A O 1
ATOM 1738 N N . TYR A 1 214 ? -2.628 5.487 11.276 1.00 97.56 214 TYR A N 1
ATOM 1739 C CA . TYR A 1 214 ? -1.701 6.160 12.181 1.00 97.56 214 TYR A CA 1
ATOM 1740 C C . TYR A 1 214 ? -0.271 6.053 11.639 1.00 97.56 214 TYR A C 1
ATOM 1742 O O . TYR A 1 214 ? 0.146 4.952 11.282 1.00 97.56 214 TYR A O 1
ATOM 1750 N N . ALA A 1 215 ? 0.468 7.161 11.563 1.00 95.50 215 ALA A N 1
ATOM 1751 C CA . ALA A 1 215 ? 1.825 7.189 11.016 1.00 95.50 215 ALA A CA 1
ATOM 1752 C C . ALA A 1 215 ? 2.588 8.467 11.410 1.00 95.50 215 ALA A C 1
ATOM 1754 O O . ALA A 1 215 ? 2.045 9.369 12.050 1.00 95.50 215 ALA A O 1
ATOM 1755 N N . TYR A 1 216 ? 3.841 8.582 10.955 1.00 93.69 216 TYR A N 1
ATOM 1756 C CA . TYR A 1 216 ? 4.710 9.723 11.265 1.00 93.69 216 TYR A CA 1
ATOM 1757 C C . TYR A 1 216 ? 4.118 11.078 10.846 1.00 93.69 216 TYR A C 1
ATOM 1759 O O . TYR A 1 216 ? 4.357 12.077 11.510 1.00 93.69 216 TYR A O 1
ATOM 1767 N N . TRP A 1 217 ? 3.306 11.135 9.784 1.00 92.88 217 TRP A N 1
ATOM 1768 C CA . TRP A 1 217 ? 2.727 12.405 9.336 1.00 92.88 217 TRP A CA 1
ATOM 1769 C C . TRP A 1 217 ? 1.594 12.918 10.224 1.00 92.88 217 TRP A C 1
ATOM 1771 O O . TRP A 1 217 ? 1.229 14.078 10.112 1.00 92.88 217 TRP A O 1
ATOM 1781 N N . ASN A 1 218 ? 0.997 12.084 11.078 1.00 93.12 218 ASN A N 1
ATOM 1782 C CA . ASN A 1 218 ? -0.119 12.499 11.930 1.00 93.12 218 ASN A CA 1
ATOM 1783 C C . ASN A 1 218 ? 0.128 12.295 13.430 1.00 93.12 218 ASN A C 1
ATOM 1785 O O . ASN A 1 218 ? -0.736 12.661 14.229 1.00 93.12 218 ASN A O 1
ATOM 1789 N N . MET A 1 219 ? 1.303 11.792 13.823 1.00 90.56 219 MET A N 1
ATOM 1790 C CA . MET A 1 219 ? 1.639 11.503 15.221 1.00 90.56 219 MET A CA 1
ATOM 1791 C C . MET A 1 219 ? 1.582 12.728 16.145 1.00 90.56 219 MET A C 1
ATOM 1793 O O . MET A 1 219 ? 1.188 12.580 17.296 1.00 90.56 219 MET A O 1
ATOM 1797 N N . SER A 1 220 ? 1.881 13.940 15.656 1.00 88.06 220 SER A N 1
ATOM 1798 C CA . SER A 1 220 ? 1.847 15.170 16.472 1.00 88.06 220 SER A CA 1
ATOM 1799 C C . SER A 1 220 ? 0.451 15.509 17.011 1.00 88.06 220 SER A C 1
ATOM 1801 O O . SER A 1 220 ? 0.321 16.198 18.020 1.00 88.06 220 SER A O 1
ATOM 1803 N N . ARG A 1 221 ? -0.602 15.015 16.350 1.00 88.50 221 ARG A N 1
ATOM 1804 C CA . ARG A 1 221 ? -2.015 15.289 16.677 1.00 88.50 221 ARG A CA 1
ATOM 1805 C C . ARG A 1 221 ? -2.810 14.049 17.061 1.00 88.50 221 ARG A C 1
ATOM 1807 O O . ARG A 1 221 ? -3.998 14.126 17.379 1.00 88.50 221 ARG A O 1
ATOM 1814 N N . ARG A 1 222 ? -2.172 12.889 16.990 1.00 92.06 222 ARG A N 1
ATOM 1815 C CA . ARG A 1 222 ? -2.768 11.591 17.265 1.00 92.06 222 ARG A CA 1
ATOM 1816 C C . ARG A 1 222 ? -1.981 10.967 18.408 1.00 92.06 222 ARG A C 1
ATOM 1818 O O . ARG A 1 222 ? -0.957 10.327 18.209 1.00 92.06 222 ARG A O 1
ATOM 1825 N N . LEU A 1 223 ? -2.447 11.204 19.626 1.00 92.38 223 LEU A N 1
ATOM 1826 C CA . LEU A 1 223 ? -1.753 10.750 20.824 1.00 92.38 223 LEU A CA 1
ATOM 1827 C C . LEU A 1 223 ? -2.057 9.278 21.058 1.00 92.38 223 LEU A C 1
ATOM 1829 O O . LEU A 1 223 ? -3.225 8.883 21.120 1.00 92.38 223 LEU A O 1
ATOM 1833 N N . VAL A 1 224 ? -1.011 8.470 21.195 1.00 94.94 224 VAL A N 1
ATOM 1834 C CA . VAL A 1 224 ? -1.158 7.033 21.413 1.00 94.94 224 VAL A CA 1
ATOM 1835 C C . VAL A 1 224 ? -1.240 6.755 22.908 1.00 94.94 224 VAL A C 1
ATOM 1837 O O . VAL A 1 224 ? -0.487 7.299 23.710 1.00 94.94 224 VAL A O 1
ATOM 1840 N N . LYS A 1 225 ? -2.143 5.860 23.300 1.00 95.88 225 LYS A N 1
ATOM 1841 C CA . LYS A 1 225 ? -2.196 5.284 24.646 1.00 95.88 225 LYS A CA 1
ATOM 1842 C C . LYS A 1 225 ? -2.171 3.769 24.534 1.00 95.88 225 LYS A C 1
ATOM 1844 O O . LYS A 1 225 ? -2.803 3.208 23.643 1.00 95.88 225 LYS A O 1
ATOM 1849 N N . SER A 1 226 ? -1.469 3.114 25.452 1.00 95.31 226 SER A N 1
ATOM 1850 C CA . SER A 1 226 ? -1.519 1.661 25.619 1.00 95.31 226 SER A CA 1
ATOM 1851 C C . SER A 1 226 ? -2.208 1.341 26.940 1.00 95.31 226 SER A C 1
ATOM 1853 O O . SER A 1 226 ? -1.780 1.814 27.993 1.00 95.31 226 SER A O 1
ATOM 1855 N N . VAL A 1 227 ? -3.296 0.576 26.889 1.00 94.31 227 VAL A N 1
ATOM 1856 C CA . VAL A 1 227 ? -4.078 0.174 28.063 1.00 94.31 227 VAL A CA 1
ATOM 1857 C C . VAL A 1 227 ? -4.314 -1.326 27.975 1.00 94.31 227 VAL A C 1
ATOM 1859 O O . VAL A 1 227 ? -4.943 -1.799 27.037 1.00 94.31 227 VAL A O 1
ATOM 1862 N N . ASN A 1 228 ? -3.792 -2.092 28.938 1.00 91.44 228 ASN A N 1
ATOM 1863 C CA . ASN A 1 228 ? -3.941 -3.555 28.995 1.00 91.44 228 ASN A CA 1
ATOM 1864 C C . ASN A 1 228 ? -3.534 -4.296 27.700 1.00 91.44 228 ASN A C 1
ATOM 1866 O O . ASN A 1 228 ? -4.088 -5.345 27.383 1.00 91.44 228 ASN A O 1
ATOM 1870 N N . GLY A 1 229 ? -2.556 -3.767 26.957 1.00 87.06 229 GLY A N 1
ATOM 1871 C CA . GLY A 1 229 ? -2.082 -4.355 25.697 1.00 87.06 229 GLY A CA 1
ATOM 1872 C C . GLY A 1 229 ? -2.885 -3.954 24.454 1.00 87.06 229 GLY A C 1
ATOM 1873 O O . GLY A 1 229 ? -2.547 -4.394 23.357 1.00 87.06 229 GLY A O 1
ATOM 1874 N N . GLU A 1 230 ? -3.902 -3.105 24.602 1.00 95.19 230 GLU A N 1
ATOM 1875 C CA . GLU A 1 230 ? -4.622 -2.479 23.496 1.00 95.19 230 GLU A CA 1
ATOM 1876 C C . GLU A 1 230 ? -4.103 -1.061 23.250 1.00 95.19 230 GLU A C 1
ATOM 1878 O O . GLU A 1 230 ? -3.761 -0.338 24.188 1.00 95.19 230 GLU A O 1
ATOM 1883 N N . PHE A 1 231 ? -4.057 -0.659 21.980 1.00 98.00 231 PHE A N 1
ATOM 1884 C CA . PHE A 1 231 ? -3.643 0.680 21.578 1.00 98.00 231 PHE A CA 1
ATOM 1885 C C . PHE A 1 231 ? -4.854 1.538 21.225 1.00 98.00 231 PHE A C 1
ATOM 1887 O O . PHE A 1 231 ? -5.752 1.111 20.498 1.00 98.00 231 PHE A O 1
ATOM 1894 N N . PHE A 1 232 ? -4.833 2.776 21.699 1.00 97.88 232 PHE A N 1
ATOM 1895 C CA . PHE A 1 232 ? -5.812 3.810 21.399 1.00 97.88 232 PHE A CA 1
ATOM 1896 C C . PHE A 1 232 ? -5.095 5.003 20.783 1.00 97.88 232 PHE A C 1
ATOM 1898 O O . PHE A 1 232 ? -3.969 5.317 21.165 1.00 97.88 232 PHE A O 1
ATOM 1905 N N . VAL A 1 233 ? -5.757 5.668 19.845 1.00 96.75 233 VAL A N 1
ATOM 1906 C CA . VAL A 1 233 ? -5.335 6.933 19.253 1.00 96.75 233 VAL A CA 1
ATOM 1907 C C . VAL A 1 233 ? -6.386 7.977 19.597 1.00 96.75 233 VAL A C 1
ATOM 1909 O O . VAL A 1 233 ? -7.535 7.880 19.158 1.00 96.75 233 VAL A O 1
ATOM 1912 N N . ASN A 1 234 ? -5.995 8.971 20.392 1.00 94.00 234 ASN A N 1
ATOM 1913 C CA . ASN A 1 234 ? -6.917 9.881 21.067 1.00 94.00 234 ASN A CA 1
ATOM 1914 C C . ASN A 1 234 ? -7.960 9.070 21.868 1.00 94.00 234 ASN A C 1
ATOM 1916 O O . ASN A 1 234 ? -7.580 8.338 22.784 1.00 94.00 234 ASN A O 1
ATOM 1920 N N . ASP A 1 235 ? -9.241 9.164 21.504 1.00 92.50 235 ASP A N 1
ATOM 1921 C CA . ASP A 1 235 ? -10.348 8.418 22.127 1.00 92.50 235 ASP A CA 1
ATOM 1922 C C . ASP A 1 235 ? -10.856 7.248 21.258 1.00 92.50 235 ASP A C 1
ATOM 1924 O O . ASP A 1 235 ? -11.889 6.647 21.547 1.00 92.50 235 ASP A O 1
ATOM 1928 N N . SER A 1 236 ? -10.156 6.921 20.167 1.00 96.50 236 SER A N 1
ATOM 1929 C CA . SER A 1 236 ? -10.510 5.830 19.249 1.00 96.50 236 SER A CA 1
ATOM 1930 C C . SER A 1 236 ? -9.574 4.639 19.420 1.00 96.50 236 SER A C 1
ATOM 1932 O O . SER A 1 236 ? -8.391 4.804 19.701 1.00 96.50 236 SER A O 1
ATOM 1934 N N . VAL A 1 237 ? -10.078 3.421 19.221 1.00 97.56 237 VAL A N 1
ATOM 1935 C CA . VAL A 1 237 ? -9.219 2.229 19.128 1.00 97.56 237 VAL A CA 1
ATOM 1936 C C . VAL A 1 237 ? -8.283 2.355 17.924 1.00 97.56 237 VAL A C 1
ATOM 1938 O O . VAL A 1 237 ? -8.709 2.795 16.857 1.00 97.56 237 VAL A O 1
ATOM 1941 N N . LEU A 1 238 ? -7.013 1.972 18.067 1.00 98.56 238 LEU A N 1
ATOM 1942 C CA . LEU A 1 238 ? -6.096 1.920 16.929 1.00 98.56 238 LEU A CA 1
ATOM 1943 C C . LEU A 1 238 ? -6.576 0.825 15.970 1.00 98.56 238 LEU A C 1
ATOM 1945 O O . LEU A 1 238 ? -6.679 -0.337 16.347 1.00 98.56 238 LEU A O 1
ATOM 1949 N N . MET A 1 239 ? -6.869 1.184 14.727 1.00 98.56 239 MET A N 1
ATOM 1950 C CA . MET A 1 239 ? -7.355 0.257 13.706 1.00 98.56 239 MET A CA 1
ATOM 1951 C C . MET A 1 239 ? -6.183 -0.330 12.932 1.00 98.56 239 MET A C 1
ATOM 1953 O O . MET A 1 239 ? -6.060 -1.548 12.828 1.00 98.56 239 MET A O 1
ATOM 1957 N N . PHE A 1 240 ? -5.292 0.527 12.434 1.00 98.81 240 PHE A N 1
ATOM 1958 C CA . PHE A 1 240 ? -4.042 0.112 11.808 1.00 98.81 240 PHE A CA 1
ATOM 1959 C C . PHE A 1 240 ? -3.003 1.235 11.835 1.00 98.81 240 PHE A C 1
ATOM 1961 O O . PHE A 1 240 ? -3.343 2.419 11.761 1.00 98.81 240 PHE A O 1
ATOM 1968 N N . CYS A 1 241 ? -1.737 0.841 11.931 1.00 98.75 241 CYS A N 1
ATOM 1969 C CA . CYS A 1 241 ? -0.583 1.734 11.915 1.00 98.75 241 CYS A CA 1
ATOM 1970 C C . CYS A 1 241 ? 0.260 1.452 10.673 1.00 98.75 241 CYS A C 1
ATOM 1972 O O . CYS A 1 241 ? 0.532 0.290 10.367 1.00 98.75 241 CYS A O 1
ATOM 1974 N N . HIS A 1 242 ? 0.667 2.511 9.980 1.00 98.44 242 HIS A N 1
ATOM 1975 C CA . HIS A 1 242 ? 1.562 2.468 8.836 1.00 98.44 242 HIS A CA 1
ATOM 1976 C C . HIS A 1 242 ? 2.963 2.862 9.301 1.00 98.44 242 HIS A C 1
ATOM 1978 O O . HIS A 1 242 ? 3.255 4.031 9.557 1.00 98.44 242 HIS A O 1
ATOM 1984 N N . PHE A 1 243 ? 3.847 1.869 9.400 1.00 97.56 243 PHE A N 1
ATOM 1985 C CA . PHE A 1 243 ? 5.240 2.038 9.820 1.00 97.56 243 PHE A CA 1
ATOM 1986 C C . PHE A 1 243 ? 6.120 2.502 8.647 1.00 97.56 243 PHE A C 1
ATOM 1988 O O . PHE A 1 243 ? 7.209 1.977 8.407 1.00 97.56 243 PHE A O 1
ATOM 1995 N N . SER A 1 244 ? 5.619 3.494 7.903 1.00 95.25 244 SER A N 1
ATOM 1996 C CA . SER A 1 244 ? 6.236 4.000 6.680 1.00 95.25 244 SER A CA 1
ATOM 1997 C C . SER A 1 244 ? 7.622 4.551 6.977 1.00 95.25 244 SER A C 1
ATOM 1999 O O . SER A 1 244 ? 7.769 5.497 7.753 1.00 95.25 244 SER A O 1
ATOM 2001 N N . GLY A 1 245 ? 8.648 3.963 6.367 1.00 94.50 245 GLY A N 1
ATOM 2002 C CA . GLY A 1 245 ? 10.035 4.378 6.581 1.00 94.50 245 GLY A CA 1
ATOM 2003 C C . GLY A 1 245 ? 10.631 3.947 7.923 1.00 94.50 245 GLY A C 1
ATOM 2004 O O . GLY A 1 245 ? 11.611 4.551 8.352 1.00 94.50 245 GLY A O 1
ATOM 2005 N N . PHE A 1 246 ? 10.069 2.936 8.595 1.00 95.31 246 PHE A N 1
ATOM 2006 C CA . PHE A 1 246 ? 10.672 2.364 9.802 1.00 95.31 246 PHE A CA 1
ATOM 2007 C C . PHE A 1 246 ? 12.092 1.845 9.522 1.00 95.31 246 PHE A C 1
ATOM 2009 O O . PHE A 1 246 ? 12.297 1.003 8.640 1.00 95.31 246 PHE A O 1
ATOM 2016 N N . ASP A 1 247 ? 13.071 2.343 10.280 1.00 93.25 247 ASP A N 1
ATOM 2017 C CA . ASP A 1 247 ? 14.485 1.998 10.126 1.00 93.25 247 ASP A CA 1
ATOM 2018 C C . ASP A 1 247 ? 14.911 0.979 11.187 1.00 93.25 247 ASP A C 1
ATOM 2020 O O . ASP A 1 247 ? 14.990 1.282 12.377 1.00 93.25 247 ASP A O 1
ATOM 2024 N N . LEU A 1 248 ? 15.258 -0.228 10.735 1.00 92.50 248 LEU A N 1
ATOM 2025 C CA . LEU A 1 248 ? 15.749 -1.318 11.582 1.00 92.50 248 LEU A CA 1
ATOM 2026 C C . LEU A 1 248 ? 17.026 -0.963 12.361 1.00 92.50 248 LEU A C 1
ATOM 2028 O O . LEU A 1 248 ? 17.309 -1.593 13.382 1.00 92.50 248 L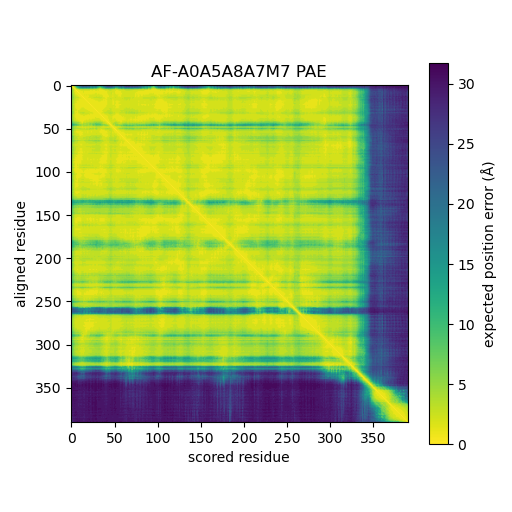EU A O 1
ATOM 2032 N N . ASN A 1 249 ? 17.809 0.003 11.876 1.00 90.75 249 ASN A N 1
ATOM 2033 C CA . ASN A 1 249 ? 19.030 0.467 12.534 1.00 90.75 249 ASN A CA 1
ATOM 2034 C C . ASN A 1 249 ? 18.765 1.600 13.531 1.00 90.75 249 ASN A C 1
ATOM 2036 O O . ASN A 1 249 ? 19.638 1.919 14.338 1.00 90.75 249 ASN A O 1
ATOM 2040 N N . ASN A 1 250 ? 17.569 2.191 13.500 1.00 90.00 250 ASN A N 1
ATOM 2041 C CA . ASN A 1 250 ? 17.148 3.238 14.419 1.00 90.00 250 ASN A CA 1
ATOM 2042 C C . ASN A 1 250 ? 15.729 2.975 14.959 1.00 90.00 250 ASN A C 1
ATOM 2044 O O . ASN A 1 250 ? 14.812 3.768 14.725 1.00 90.00 250 ASN A O 1
ATOM 2048 N N . PRO A 1 251 ? 15.537 1.880 15.720 1.00 88.12 251 PRO A N 1
ATOM 2049 C CA . PRO A 1 251 ? 14.219 1.433 16.167 1.00 88.12 251 PRO A CA 1
ATOM 2050 C C . PRO A 1 251 ? 13.602 2.329 17.251 1.00 88.12 251 PRO A C 1
ATOM 2052 O O . PRO A 1 251 ? 12.516 2.038 17.732 1.00 88.12 251 PRO A O 1
ATOM 2055 N N . ALA A 1 252 ? 14.281 3.403 17.667 1.00 87.56 252 ALA A N 1
ATOM 2056 C CA . ALA A 1 252 ? 13.747 4.388 18.604 1.00 87.56 252 ALA A CA 1
ATOM 2057 C C . ALA A 1 252 ? 12.849 5.439 17.922 1.00 87.56 252 ALA A C 1
ATOM 2059 O O . ALA A 1 252 ? 12.212 6.238 18.608 1.00 87.56 252 ALA A O 1
ATOM 2060 N N . LYS A 1 253 ? 12.809 5.461 16.584 1.00 89.56 253 LYS A N 1
ATOM 2061 C CA . LYS A 1 253 ? 11.972 6.365 15.789 1.00 89.56 253 LYS A CA 1
ATOM 2062 C C . LYS A 1 253 ? 10.856 5.596 15.099 1.00 89.56 253 LYS A C 1
ATOM 2064 O O . LYS A 1 253 ? 11.057 4.473 14.647 1.00 89.56 253 LYS A O 1
ATOM 2069 N N . LEU A 1 254 ? 9.704 6.245 14.929 1.00 90.44 254 LEU A N 1
ATOM 2070 C CA . LEU A 1 254 ? 8.615 5.678 14.127 1.00 90.44 254 LEU A CA 1
ATOM 2071 C C . LEU A 1 254 ? 8.978 5.600 12.633 1.00 90.44 254 LEU A C 1
ATOM 2073 O O . LEU A 1 254 ? 8.546 4.686 11.936 1.00 90.44 254 LEU A O 1
ATOM 2077 N N . SER A 1 255 ? 9.759 6.565 12.142 1.00 92.88 255 SER A N 1
ATOM 2078 C CA . SER A 1 255 ? 10.147 6.660 10.736 1.00 92.88 255 SER A CA 1
ATOM 2079 C C . SER A 1 255 ? 11.464 7.415 10.555 1.00 92.88 255 SER A C 1
ATOM 2081 O O . SER A 1 255 ? 11.795 8.311 11.339 1.00 92.88 255 SER A O 1
ATOM 2083 N N . ALA A 1 256 ? 12.188 7.086 9.487 1.00 90.25 256 ALA A N 1
ATOM 2084 C CA . ALA A 1 256 ? 13.315 7.856 8.974 1.00 90.25 256 ALA A CA 1
ATOM 2085 C C . ALA A 1 256 ? 12.891 9.177 8.295 1.00 90.25 256 ALA A C 1
ATOM 2087 O O . ALA A 1 256 ? 13.744 10.026 8.039 1.00 90.25 256 ALA A O 1
ATOM 2088 N N . TYR A 1 257 ? 11.599 9.364 7.998 1.00 86.12 257 TYR A N 1
ATOM 2089 C CA . TYR A 1 257 ? 11.073 10.539 7.298 1.00 86.12 257 TYR A CA 1
ATOM 2090 C C . TYR A 1 257 ? 10.546 11.609 8.250 1.00 86.12 257 TYR A C 1
ATOM 2092 O O . TYR A 1 257 ? 9.646 11.332 9.023 1.00 86.12 257 TYR A O 1
ATOM 2100 N N . GLY A 1 258 ? 10.987 12.859 8.126 1.00 73.25 258 GLY A N 1
ATOM 2101 C CA . GLY A 1 258 ? 10.486 13.962 8.958 1.00 73.25 258 GLY A CA 1
ATOM 2102 C C . GLY A 1 258 ? 11.347 14.220 10.198 1.00 73.25 258 GLY A C 1
ATOM 2103 O O . GLY A 1 258 ? 12.052 13.344 10.698 1.00 73.25 258 GLY A O 1
ATOM 2104 N N . ALA A 1 259 ? 11.344 15.472 10.659 1.00 61.88 259 ALA A N 1
ATOM 2105 C CA . ALA A 1 259 ? 12.356 15.975 11.586 1.00 61.88 259 ALA A CA 1
ATOM 2106 C C . ALA A 1 259 ? 12.129 15.603 13.067 1.00 61.88 259 ALA A C 1
ATOM 2108 O O . ALA A 1 259 ? 13.084 15.663 13.831 1.00 61.88 259 ALA A O 1
ATOM 2109 N N . ASN A 1 260 ? 10.931 15.159 13.473 1.00 63.59 260 ASN A N 1
ATOM 2110 C CA . ASN A 1 260 ? 10.553 14.996 14.888 1.00 63.59 260 ASN A CA 1
ATOM 2111 C C . ASN A 1 260 ? 9.764 13.702 15.163 1.00 63.59 260 ASN A C 1
ATOM 2113 O O . ASN A 1 260 ? 8.704 13.725 15.777 1.00 63.59 260 ASN A O 1
ATOM 2117 N N . ASN A 1 261 ? 10.293 12.554 14.734 1.00 66.81 261 ASN A N 1
ATOM 2118 C CA . ASN A 1 261 ? 9.671 11.244 14.996 1.00 66.81 261 ASN A CA 1
ATOM 2119 C C . ASN A 1 261 ? 10.185 10.551 16.262 1.00 66.81 261 ASN A C 1
ATOM 2121 O O . ASN A 1 261 ? 10.061 9.328 16.389 1.00 66.81 261 ASN A O 1
ATOM 2125 N N . HIS A 1 262 ? 10.846 11.302 17.146 1.00 66.75 262 HIS A N 1
ATOM 2126 C CA . HIS A 1 262 ? 11.332 10.772 18.409 1.00 66.75 262 HIS A CA 1
ATOM 2127 C C . HIS A 1 262 ? 10.256 10.952 19.484 1.00 66.75 262 HIS A C 1
ATOM 2129 O O . HIS A 1 262 ? 9.828 12.078 19.725 1.00 66.75 262 HIS A O 1
ATOM 2135 N N . 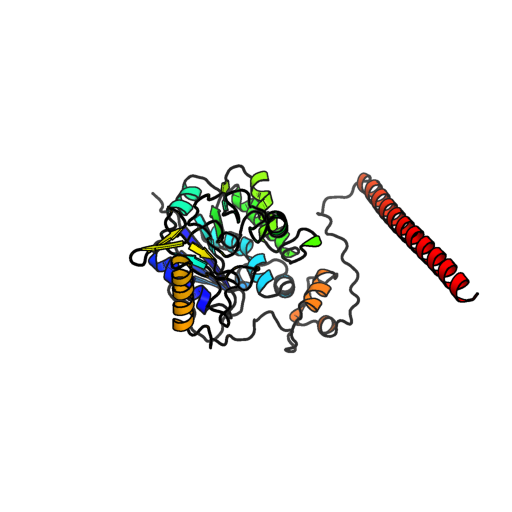PRO A 1 263 ? 9.830 9.868 20.141 1.00 63.00 263 PRO A N 1
ATOM 2136 C CA . PRO A 1 263 ? 8.805 9.891 21.178 1.00 63.00 263 PRO A CA 1
ATOM 2137 C C . PRO A 1 263 ? 9.383 10.306 22.540 1.00 63.00 263 PRO A C 1
ATOM 2139 O O . PRO A 1 263 ? 9.151 9.604 23.525 1.00 63.00 263 PRO A O 1
ATOM 2142 N N . GLU A 1 264 ? 10.179 11.381 22.618 1.00 65.81 264 GLU A N 1
ATOM 2143 C CA . GLU A 1 264 ? 10.635 11.876 23.926 1.00 65.81 264 GLU A CA 1
ATOM 2144 C C . GLU A 1 264 ? 9.389 12.130 24.798 1.00 65.81 264 GLU A C 1
ATOM 2146 O O . GLU A 1 264 ? 8.514 12.913 24.440 1.00 65.81 264 GLU A O 1
ATOM 2151 N N . ASP A 1 265 ? 9.266 11.354 25.879 1.00 74.38 265 ASP A N 1
ATOM 2152 C CA . ASP A 1 265 ? 8.151 11.324 26.836 1.00 74.38 265 ASP A CA 1
ATOM 2153 C C . ASP A 1 265 ? 6.768 10.793 26.364 1.00 74.38 265 ASP A C 1
ATOM 2155 O O . ASP A 1 265 ? 5.808 10.851 27.135 1.00 74.38 265 ASP A O 1
ATOM 2159 N N . ASP A 1 266 ? 6.635 10.165 25.182 1.00 87.50 266 ASP A N 1
ATOM 2160 C CA . ASP A 1 266 ? 5.379 9.492 24.767 1.00 87.50 266 ASP A CA 1
ATOM 2161 C C . ASP A 1 266 ? 5.422 7.974 25.028 1.00 87.50 266 ASP A C 1
ATOM 2163 O O . ASP A 1 266 ? 5.895 7.175 24.214 1.00 87.50 266 ASP A O 1
ATOM 2167 N N . ALA A 1 267 ? 4.915 7.544 26.186 1.00 91.25 267 ALA A N 1
ATOM 2168 C CA . ALA A 1 267 ? 4.897 6.132 26.575 1.00 91.25 267 ALA A CA 1
ATOM 2169 C C . ALA A 1 267 ? 4.046 5.242 25.646 1.00 91.25 267 ALA A C 1
ATOM 2171 O O . ALA A 1 267 ? 4.377 4.070 25.445 1.00 91.25 267 ALA A O 1
ATOM 2172 N N . GLY A 1 268 ? 2.956 5.769 25.079 1.00 93.75 268 GLY A N 1
ATOM 2173 C CA . GLY A 1 268 ? 2.072 5.002 24.204 1.00 93.75 268 GLY A CA 1
ATOM 2174 C C . GLY A 1 268 ? 2.713 4.744 22.845 1.00 93.75 268 GLY A C 1
ATOM 2175 O O . GLY A 1 268 ? 2.721 3.604 22.374 1.00 93.75 268 GLY A O 1
ATOM 2176 N N . LEU A 1 269 ? 3.311 5.777 22.253 1.00 93.06 269 LEU A N 1
ATOM 2177 C CA . LEU A 1 269 ? 4.045 5.670 20.997 1.00 93.06 269 LEU A CA 1
ATOM 2178 C C . LEU A 1 269 ? 5.288 4.784 21.153 1.00 93.06 269 LEU A C 1
ATOM 2180 O O . LEU A 1 269 ? 5.517 3.902 20.324 1.00 93.06 269 LEU A O 1
ATOM 2184 N N . ASN A 1 270 ? 6.039 4.933 22.249 1.00 93.19 270 ASN A N 1
ATOM 2185 C CA . ASN A 1 270 ? 7.168 4.051 22.566 1.00 93.19 270 ASN A CA 1
ATOM 2186 C C . ASN A 1 270 ? 6.749 2.576 22.653 1.00 93.19 270 ASN A C 1
ATOM 2188 O O . ASN A 1 270 ? 7.442 1.701 22.127 1.00 93.19 270 ASN A O 1
ATOM 2192 N N . ALA A 1 271 ? 5.606 2.286 23.280 1.00 94.81 271 ALA A N 1
ATOM 2193 C CA . ALA A 1 271 ? 5.077 0.928 23.355 1.00 94.81 271 ALA A CA 1
ATOM 2194 C C . ALA A 1 271 ? 4.686 0.378 21.971 1.00 94.81 271 ALA A C 1
ATOM 2196 O O . ALA A 1 271 ? 4.951 -0.791 21.686 1.00 94.81 271 ALA A O 1
ATOM 2197 N N . LEU A 1 272 ? 4.101 1.206 21.099 1.00 96.12 272 LEU A N 1
ATOM 2198 C CA . LEU A 1 272 ? 3.723 0.818 19.736 1.00 96.12 272 LEU A CA 1
ATOM 2199 C C . LEU A 1 272 ? 4.950 0.524 18.858 1.00 96.12 272 LEU A C 1
ATOM 2201 O O . LEU A 1 272 ? 5.000 -0.506 18.185 1.00 96.12 272 LEU A O 1
ATOM 2205 N N . ILE A 1 273 ? 5.961 1.394 18.912 1.00 95.19 273 ILE A N 1
ATOM 2206 C CA . ILE A 1 273 ? 7.246 1.214 18.223 1.00 95.19 273 ILE A CA 1
ATOM 2207 C C . ILE A 1 273 ? 7.939 -0.065 18.710 1.00 95.19 273 ILE A C 1
ATOM 2209 O O . ILE A 1 273 ? 8.321 -0.914 17.904 1.00 95.19 273 ILE A O 1
ATOM 2213 N N . SER A 1 274 ? 8.025 -0.250 20.031 1.00 94.94 274 SER A N 1
ATOM 2214 C CA . SER A 1 274 ? 8.641 -1.437 20.641 1.00 94.94 274 SER A CA 1
ATOM 2215 C C . SER A 1 274 ? 7.917 -2.725 20.253 1.00 94.94 274 SER A C 1
ATOM 2217 O O . SER A 1 274 ? 8.555 -3.756 20.027 1.00 94.94 274 SER A O 1
ATOM 2219 N N . TRP A 1 275 ? 6.585 -2.679 20.150 1.00 97.25 275 TRP A N 1
ATOM 2220 C CA . TRP A 1 275 ? 5.786 -3.806 19.680 1.00 97.25 275 TRP A CA 1
ATOM 2221 C C . TRP A 1 275 ? 6.145 -4.183 18.238 1.00 97.25 275 TRP A C 1
ATOM 2223 O O . TRP A 1 275 ? 6.327 -5.368 17.943 1.00 97.25 275 TRP A O 1
ATOM 2233 N N . TYR A 1 276 ? 6.293 -3.202 17.345 1.00 97.62 276 TYR A N 1
ATOM 2234 C CA . TYR A 1 276 ? 6.621 -3.460 15.944 1.00 97.62 276 TYR A CA 1
ATOM 2235 C C . TYR A 1 276 ? 8.051 -3.982 15.763 1.00 97.62 276 TYR A C 1
ATOM 2237 O O . TYR A 1 276 ? 8.245 -5.022 15.129 1.00 97.62 276 TYR A O 1
ATOM 2245 N N . ASP A 1 277 ? 9.035 -3.343 16.405 1.00 97.25 277 ASP A N 1
ATOM 2246 C CA . ASP A 1 277 ? 10.437 -3.784 16.404 1.00 97.25 277 ASP A CA 1
ATOM 2247 C C . ASP A 1 277 ? 10.574 -5.218 16.940 1.00 97.25 277 ASP A C 1
ATOM 2249 O O . ASP A 1 277 ? 11.221 -6.067 16.327 1.00 97.25 277 ASP A O 1
ATOM 2253 N N . SER A 1 278 ? 9.879 -5.546 18.036 1.00 97.19 278 SER A N 1
ATOM 2254 C CA . SER A 1 278 ? 9.887 -6.901 18.606 1.00 97.19 278 SER A CA 1
ATOM 2255 C C . SER A 1 278 ? 9.351 -7.954 17.629 1.00 97.19 278 SER A C 1
ATOM 2257 O O . SER A 1 278 ? 9.878 -9.068 17.564 1.00 97.19 278 SER A O 1
ATOM 2259 N N . ASN A 1 279 ? 8.325 -7.619 16.838 1.00 98.00 279 ASN A N 1
ATOM 2260 C CA . ASN A 1 279 ? 7.794 -8.517 15.813 1.00 98.00 279 ASN A CA 1
ATOM 2261 C C . ASN A 1 279 ? 8.759 -8.680 14.632 1.00 98.00 279 ASN A C 1
ATOM 2263 O O . ASN A 1 279 ? 8.964 -9.803 14.170 1.00 98.00 279 ASN A O 1
ATOM 2267 N N . LEU A 1 280 ? 9.411 -7.602 14.192 1.00 97.56 280 LEU A N 1
ATOM 2268 C CA . LEU A 1 280 ? 10.442 -7.661 13.154 1.00 97.56 280 LEU A CA 1
ATOM 2269 C C . LEU A 1 280 ? 11.649 -8.500 13.600 1.00 97.56 280 LEU A C 1
ATOM 2271 O O . LEU A 1 280 ? 12.132 -9.339 12.837 1.00 97.56 280 LEU A O 1
ATOM 2275 N N . ARG A 1 281 ? 12.088 -8.363 14.858 1.00 97.06 281 ARG A N 1
ATOM 2276 C CA . ARG A 1 281 ? 13.135 -9.208 15.459 1.00 97.06 281 ARG A CA 1
ATOM 2277 C C . ARG A 1 281 ? 12.737 -10.674 15.520 1.00 97.06 281 ARG A C 1
ATOM 2279 O O . ARG A 1 281 ? 13.532 -11.523 15.127 1.00 97.06 281 ARG A O 1
ATOM 2286 N N . ARG A 1 282 ? 11.510 -10.980 15.957 1.00 97.31 282 ARG A N 1
ATOM 2287 C CA . ARG A 1 282 ? 10.975 -12.355 15.984 1.00 97.31 282 ARG A CA 1
ATOM 2288 C C . ARG A 1 282 ? 11.012 -13.012 14.601 1.00 97.31 282 ARG A C 1
ATOM 2290 O O . ARG A 1 282 ? 11.214 -14.218 14.504 1.00 97.31 282 ARG A O 1
ATOM 2297 N N . LEU A 1 283 ? 10.829 -12.222 13.547 1.00 96.00 283 LEU A N 1
ATOM 2298 C CA . LEU A 1 283 ? 10.862 -12.663 12.153 1.00 96.00 283 LEU A CA 1
ATOM 2299 C C . LEU A 1 283 ? 12.251 -12.543 11.505 1.00 96.00 283 LEU A C 1
ATOM 2301 O O . LEU A 1 283 ? 12.381 -12.727 10.298 1.00 96.00 283 LEU A O 1
ATOM 2305 N N . ASN A 1 284 ? 13.292 -12.265 12.298 1.00 95.31 284 ASN A N 1
ATOM 2306 C CA . ASN A 1 284 ? 14.677 -12.101 11.857 1.00 95.31 284 ASN A CA 1
ATOM 2307 C C . ASN A 1 284 ? 14.877 -11.017 10.784 1.00 95.31 284 ASN A C 1
ATOM 2309 O O . ASN A 1 284 ? 15.815 -11.103 9.999 1.00 95.31 284 ASN A O 1
ATOM 2313 N N . ALA A 1 285 ? 14.046 -9.969 10.751 1.00 94.44 285 ALA A N 1
ATOM 2314 C CA . ALA A 1 285 ? 14.126 -8.926 9.724 1.00 94.44 285 ALA A CA 1
ATOM 2315 C C . ALA A 1 285 ? 15.507 -8.237 9.656 1.00 94.44 285 ALA A C 1
ATOM 2317 O O . ALA A 1 285 ? 15.957 -7.881 8.573 1.00 94.44 285 ALA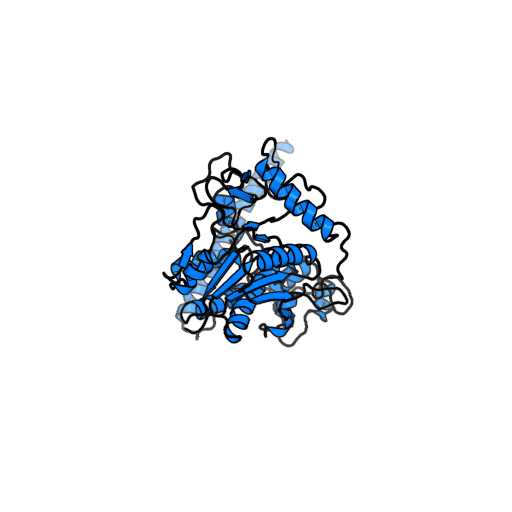 A O 1
ATOM 2318 N N . HIS A 1 286 ? 16.214 -8.101 10.786 1.00 91.69 286 HIS A N 1
ATOM 2319 C CA . HIS A 1 286 ? 17.551 -7.482 10.853 1.00 91.69 286 HIS A CA 1
ATOM 2320 C C . HIS A 1 286 ? 18.663 -8.305 10.192 1.00 91.69 286 HIS A C 1
ATOM 2322 O O . HIS A 1 286 ? 19.707 -7.761 9.848 1.00 91.69 286 HIS A O 1
ATOM 2328 N N . THR A 1 287 ? 18.467 -9.614 10.053 1.00 93.19 287 THR A N 1
ATOM 2329 C CA . THR A 1 287 ? 19.429 -10.538 9.434 1.00 93.19 287 THR A CA 1
ATOM 2330 C C . THR A 1 287 ? 18.851 -11.201 8.188 1.00 93.19 287 THR A C 1
ATOM 2332 O O . THR A 1 287 ? 19.464 -12.106 7.622 1.00 93.19 287 THR A O 1
ATOM 2335 N N . TYR A 1 288 ? 17.669 -10.760 7.755 1.00 92.44 288 TYR A N 1
ATOM 2336 C CA . TYR A 1 288 ? 16.964 -11.311 6.616 1.00 92.44 288 TYR A CA 1
ATOM 2337 C C . TYR A 1 288 ? 17.673 -10.920 5.319 1.00 92.44 288 TYR A C 1
ATOM 2339 O O . TYR A 1 288 ? 17.812 -9.741 4.998 1.00 92.44 288 TYR A O 1
ATOM 2347 N N . VAL A 1 289 ? 18.108 -11.927 4.563 1.00 90.44 289 VAL A N 1
ATOM 2348 C CA . VAL A 1 289 ? 18.748 -11.753 3.257 1.00 90.44 289 VAL A CA 1
ATOM 2349 C C . VAL A 1 289 ? 17.842 -12.369 2.202 1.00 90.44 289 VAL A C 1
ATOM 2351 O O . VAL A 1 289 ? 17.750 -13.589 2.081 1.00 90.44 289 VAL A O 1
ATOM 2354 N N . ALA A 1 290 ? 17.162 -11.514 1.446 1.00 88.50 290 ALA A N 1
ATOM 2355 C CA . ALA A 1 290 ? 16.387 -11.924 0.283 1.00 88.50 290 ALA A CA 1
ATOM 2356 C C . ALA A 1 290 ? 17.283 -12.093 -0.955 1.00 88.50 290 ALA A C 1
ATOM 2358 O O . ALA A 1 290 ? 18.350 -11.471 -1.036 1.00 88.50 290 ALA A O 1
ATOM 2359 N N . PRO A 1 291 ? 16.846 -12.885 -1.953 1.00 86.94 291 PRO A N 1
ATOM 2360 C CA . PRO A 1 291 ? 17.479 -12.872 -3.263 1.00 86.94 291 PRO A CA 1
ATOM 2361 C C . PRO A 1 291 ? 17.427 -11.466 -3.890 1.00 86.94 291 PRO A C 1
ATOM 2363 O O . PRO A 1 291 ? 16.570 -10.651 -3.527 1.00 86.94 291 PRO A O 1
ATOM 2366 N N . PRO A 1 292 ? 18.320 -11.175 -4.855 1.00 90.06 292 PRO A N 1
ATOM 2367 C CA . PRO A 1 292 ? 18.209 -9.976 -5.674 1.00 90.06 292 PRO A CA 1
ATOM 2368 C C . PRO A 1 292 ? 16.825 -9.875 -6.319 1.00 90.06 292 PRO A C 1
ATOM 2370 O O . PRO A 1 292 ? 16.248 -10.883 -6.730 1.00 90.06 292 PRO A O 1
ATOM 2373 N N . TYR A 1 293 ? 16.315 -8.652 -6.412 1.00 95.06 293 TYR A N 1
ATOM 2374 C CA . TYR A 1 293 ? 15.006 -8.372 -6.986 1.00 95.06 293 TYR A CA 1
ATOM 2375 C C . TYR A 1 293 ? 14.965 -8.786 -8.466 1.00 95.06 293 TYR A C 1
ATOM 2377 O O . TYR A 1 293 ? 15.775 -8.320 -9.262 1.00 95.06 293 TYR A O 1
ATOM 2385 N N . ALA A 1 294 ? 14.014 -9.633 -8.871 1.00 94.88 294 ALA A N 1
ATOM 2386 C CA . ALA A 1 294 ? 14.049 -10.305 -10.175 1.00 94.88 294 ALA A CA 1
ATOM 2387 C C . ALA A 1 294 ? 14.025 -9.381 -11.408 1.00 94.88 294 ALA A C 1
ATOM 2389 O O . ALA A 1 294 ? 14.368 -9.821 -12.508 1.00 94.88 294 ALA A O 1
ATOM 2390 N N . PHE A 1 295 ? 13.608 -8.123 -11.244 1.00 96.25 295 PHE A N 1
ATOM 2391 C CA . PHE A 1 295 ? 13.485 -7.150 -12.330 1.00 96.25 295 PHE A CA 1
ATOM 2392 C C . PHE A 1 295 ? 14.537 -6.033 -12.249 1.00 96.25 295 PHE A C 1
ATOM 2394 O O . PHE A 1 295 ? 14.378 -5.010 -12.914 1.00 96.25 295 PHE A O 1
ATOM 2401 N N . ASP A 1 296 ? 15.603 -6.195 -11.452 1.00 95.31 296 ASP A N 1
ATOM 2402 C CA . ASP A 1 296 ? 16.677 -5.204 -11.280 1.00 95.31 296 ASP A CA 1
ATOM 2403 C C . ASP A 1 296 ? 17.898 -5.397 -12.183 1.00 95.31 296 ASP A C 1
ATOM 2405 O O . ASP A 1 296 ? 18.829 -4.596 -12.104 1.00 95.31 296 ASP A O 1
ATOM 2409 N N . ARG A 1 297 ? 17.906 -6.418 -13.046 1.00 94.44 297 ARG A N 1
ATOM 2410 C CA . ARG A 1 297 ? 19.062 -6.775 -13.877 1.00 94.44 297 ARG A CA 1
ATOM 2411 C C . ARG A 1 297 ? 18.716 -7.039 -15.326 1.00 94.44 297 ARG A C 1
ATOM 2413 O O . ARG A 1 297 ? 17.670 -7.600 -15.645 1.00 94.44 297 ARG A O 1
ATOM 2420 N N . PHE A 1 298 ? 19.658 -6.693 -16.191 1.00 94.69 298 PHE A N 1
ATOM 2421 C CA . PHE A 1 298 ? 19.703 -7.187 -17.558 1.00 94.69 298 PHE A CA 1
ATOM 2422 C C . PHE A 1 298 ? 20.004 -8.690 -17.584 1.00 94.69 298 PHE A C 1
ATOM 2424 O O . PHE A 1 298 ? 20.511 -9.264 -16.619 1.00 94.69 298 PHE A O 1
ATOM 2431 N N . ALA A 1 299 ? 19.755 -9.332 -18.724 1.00 92.69 299 ALA A N 1
ATOM 2432 C CA . ALA A 1 299 ? 20.084 -10.736 -18.956 1.00 92.69 299 ALA A CA 1
ATOM 2433 C C . ALA A 1 299 ? 21.592 -11.033 -18.814 1.00 92.69 299 ALA A C 1
ATOM 2435 O O . ALA A 1 299 ? 21.961 -12.173 -18.547 1.00 92.69 299 ALA A O 1
ATOM 2436 N N . SER A 1 300 ? 22.450 -10.015 -18.954 1.00 90.31 300 SER A N 1
ATOM 2437 C CA . SER A 1 300 ? 23.894 -10.078 -18.689 1.00 90.31 300 SER A CA 1
ATOM 2438 C C . SER A 1 300 ? 24.252 -10.175 -17.197 1.00 90.31 300 SER A C 1
ATOM 2440 O O . SER A 1 300 ? 25.379 -10.528 -16.859 1.00 90.31 300 SER A O 1
ATOM 2442 N N . GLY A 1 301 ? 23.313 -9.859 -16.297 1.00 90.69 301 GLY A N 1
ATOM 2443 C CA . GLY A 1 301 ? 23.531 -9.735 -14.852 1.00 90.69 301 GLY A CA 1
ATOM 2444 C C . GLY A 1 301 ? 23.844 -8.308 -14.377 1.00 90.69 301 GLY A C 1
ATOM 2445 O O . GLY A 1 301 ? 23.866 -8.064 -13.163 1.00 90.69 301 GLY A O 1
ATOM 2446 N N . THR A 1 302 ? 24.040 -7.365 -15.305 1.00 92.12 302 THR A N 1
ATOM 2447 C CA . THR A 1 302 ? 24.264 -5.939 -15.019 1.00 92.12 302 THR A CA 1
ATOM 2448 C C . THR A 1 302 ? 23.043 -5.317 -14.343 1.00 92.12 302 THR A C 1
ATOM 2450 O O . THR A 1 302 ? 21.910 -5.569 -14.749 1.00 92.12 302 THR A O 1
ATOM 2453 N N . ILE A 1 303 ? 23.264 -4.494 -13.314 1.00 93.19 303 ILE A N 1
ATOM 2454 C CA . ILE A 1 303 ? 22.191 -3.809 -12.577 1.00 93.19 303 ILE A CA 1
ATOM 2455 C C . ILE A 1 303 ? 21.571 -2.708 -13.446 1.00 93.19 303 ILE A C 1
ATOM 2457 O O . ILE A 1 303 ? 22.274 -1.860 -13.992 1.00 93.19 303 ILE A O 1
ATOM 2461 N N . ILE A 1 304 ? 20.243 -2.680 -13.504 1.00 94.38 304 ILE A N 1
ATOM 2462 C CA . ILE A 1 304 ? 19.449 -1.623 -14.126 1.00 94.38 304 ILE A CA 1
ATOM 2463 C C . ILE A 1 304 ? 19.283 -0.487 -13.113 1.00 94.38 304 ILE A C 1
ATOM 2465 O O . ILE A 1 304 ? 18.479 -0.568 -12.182 1.00 94.38 304 ILE A O 1
ATOM 2469 N N . THR A 1 305 ? 20.037 0.592 -13.306 1.00 92.94 305 THR A N 1
ATOM 2470 C CA . THR A 1 305 ? 19.989 1.776 -12.435 1.00 92.94 305 THR A CA 1
ATOM 2471 C C . THR A 1 305 ? 18.720 2.604 -12.651 1.00 92.94 305 THR A C 1
ATOM 2473 O O . THR A 1 305 ? 18.117 2.576 -13.727 1.00 92.94 305 THR A O 1
ATOM 2476 N N . ASP A 1 306 ? 18.348 3.432 -11.670 1.00 91.25 306 ASP A N 1
ATOM 2477 C CA . ASP A 1 306 ? 17.231 4.378 -11.826 1.00 91.25 306 ASP A CA 1
ATOM 2478 C C . ASP A 1 306 ? 17.439 5.331 -13.011 1.00 91.25 306 ASP A C 1
ATOM 2480 O O . ASP A 1 306 ? 16.484 5.646 -13.724 1.00 91.25 306 ASP A O 1
ATOM 2484 N N . LYS A 1 307 ? 18.694 5.716 -13.290 1.00 90.38 307 LYS A N 1
ATOM 2485 C CA . LYS A 1 307 ? 19.043 6.534 -14.459 1.00 90.38 307 LYS A CA 1
ATOM 2486 C C . LYS A 1 307 ? 18.749 5.818 -15.776 1.00 90.38 307 LYS A C 1
ATOM 2488 O O . LYS A 1 307 ? 18.218 6.424 -16.703 1.00 90.38 307 LYS A O 1
ATOM 2493 N N . THR A 1 308 ? 19.035 4.520 -15.845 1.00 91.88 308 THR A N 1
ATOM 2494 C CA . THR A 1 308 ? 18.714 3.688 -17.014 1.00 91.88 308 THR A CA 1
ATOM 2495 C C . THR A 1 308 ? 17.206 3.644 -17.246 1.00 91.88 308 THR A C 1
ATOM 2497 O O . THR A 1 308 ? 16.737 3.864 -18.362 1.00 91.88 308 THR A O 1
ATOM 2500 N N . ARG A 1 309 ? 16.423 3.447 -16.177 1.00 93.19 309 ARG A N 1
ATOM 2501 C CA . ARG A 1 309 ? 14.954 3.451 -16.260 1.00 93.19 309 ARG A CA 1
ATOM 2502 C C . ARG A 1 309 ? 14.403 4.820 -16.652 1.00 93.19 309 ARG A C 1
ATOM 2504 O O . ARG A 1 309 ? 13.437 4.896 -17.406 1.00 93.19 309 ARG A O 1
ATOM 2511 N N . GLU A 1 310 ? 15.011 5.901 -16.169 1.00 90.38 310 GLU A N 1
ATOM 2512 C CA . GLU A 1 310 ? 14.665 7.268 -16.563 1.00 90.38 310 GLU A CA 1
ATOM 2513 C C . GLU A 1 310 ? 14.890 7.499 -18.061 1.00 90.38 310 GLU A C 1
ATOM 2515 O O . GLU A 1 310 ? 13.972 7.944 -18.752 1.00 90.38 310 GLU A O 1
ATOM 2520 N N . ASN A 1 311 ? 16.067 7.138 -18.574 1.00 89.12 311 ASN A N 1
ATOM 2521 C CA . ASN A 1 311 ? 16.384 7.247 -19.997 1.00 89.12 311 ASN A CA 1
ATOM 2522 C C . ASN A 1 311 ? 15.407 6.417 -20.841 1.00 89.12 311 ASN A C 1
ATOM 2524 O O . ASN A 1 311 ? 14.840 6.919 -21.810 1.00 89.12 311 ASN A O 1
ATOM 2528 N N . PHE A 1 312 ? 15.125 5.182 -20.419 1.00 91.12 312 PHE A N 1
ATOM 2529 C CA . PHE A 1 312 ? 14.139 4.323 -21.069 1.00 91.12 312 PHE A CA 1
ATOM 2530 C C . PHE A 1 312 ? 12.734 4.949 -21.093 1.00 91.12 312 PHE A C 1
ATOM 2532 O O . PHE A 1 312 ? 12.053 4.905 -22.117 1.00 91.12 312 PHE A O 1
ATOM 2539 N N . ARG A 1 313 ? 12.286 5.601 -20.012 1.00 89.75 313 ARG A N 1
ATOM 2540 C CA . ARG A 1 313 ? 10.984 6.298 -19.986 1.00 89.75 313 ARG A CA 1
ATOM 2541 C C . ARG A 1 313 ? 10.899 7.462 -20.976 1.00 89.75 313 ARG A C 1
ATOM 2543 O O . ARG A 1 313 ? 9.823 7.688 -21.528 1.00 89.75 313 ARG A O 1
ATOM 2550 N N . ARG A 1 314 ? 12.007 8.175 -21.193 1.00 86.00 314 ARG A N 1
ATOM 2551 C CA . ARG A 1 314 ? 12.099 9.323 -22.114 1.00 86.00 314 ARG A CA 1
ATOM 2552 C C . ARG A 1 314 ? 12.292 8.913 -23.576 1.00 86.00 314 ARG A C 1
ATOM 2554 O O . ARG A 1 314 ? 12.135 9.747 -24.464 1.00 86.00 314 ARG A O 1
ATOM 2561 N N . SER A 1 315 ? 12.614 7.647 -23.813 1.00 82.31 315 SER A N 1
ATOM 2562 C CA . SER A 1 315 ? 12.914 7.107 -25.133 1.00 82.31 315 SER A CA 1
ATOM 2563 C C . SER A 1 315 ? 11.699 6.638 -25.923 1.00 82.31 315 SER A C 1
ATOM 2565 O O . SER A 1 315 ? 10.684 6.217 -25.359 1.00 82.31 315 SER A O 1
ATOM 2567 N N . SER A 1 316 ? 11.844 6.625 -27.248 1.00 79.62 316 SER A N 1
ATOM 2568 C CA . SER A 1 316 ? 11.079 5.723 -28.105 1.00 79.62 316 SER A CA 1
ATOM 2569 C C . SER A 1 316 ? 11.687 4.316 -28.059 1.00 79.62 316 SER A C 1
ATOM 2571 O O . SER A 1 316 ? 12.901 4.142 -28.139 1.00 79.62 316 SER A O 1
ATOM 2573 N N . TYR A 1 317 ? 10.841 3.297 -27.921 1.00 79.44 317 TYR A N 1
ATOM 2574 C CA . TYR A 1 317 ? 11.258 1.896 -27.912 1.00 79.44 317 TYR A CA 1
ATOM 2575 C C . TYR A 1 317 ? 10.332 1.066 -28.800 1.00 79.44 317 TYR A C 1
ATOM 2577 O O . TYR A 1 317 ? 9.139 1.357 -28.925 1.00 79.44 317 TYR A O 1
ATOM 2585 N N . ASP A 1 318 ? 10.887 0.026 -29.422 1.00 82.56 318 ASP A N 1
ATOM 2586 C CA . ASP A 1 318 ? 10.096 -0.951 -30.164 1.00 82.56 318 ASP A CA 1
ATOM 2587 C C . ASP A 1 318 ? 9.423 -1.911 -29.181 1.00 82.56 318 ASP A C 1
ATOM 2589 O O . ASP A 1 318 ? 10.085 -2.661 -28.460 1.00 82.56 318 ASP A O 1
ATOM 2593 N N . ARG A 1 319 ? 8.088 -1.910 -29.184 1.00 82.31 319 ARG A N 1
ATOM 2594 C CA . ARG A 1 319 ? 7.259 -2.751 -28.310 1.00 82.31 319 ARG A CA 1
ATOM 2595 C C . ARG A 1 319 ? 7.485 -4.251 -28.524 1.00 82.31 319 ARG A C 1
ATOM 2597 O O . ARG A 1 319 ? 7.181 -5.032 -27.629 1.00 82.31 319 ARG A O 1
ATOM 2604 N N . ASN A 1 320 ? 8.051 -4.655 -29.663 1.00 84.00 320 ASN A N 1
ATOM 2605 C CA . ASN A 1 320 ? 8.359 -6.055 -29.965 1.00 84.00 320 ASN A CA 1
ATOM 2606 C C . ASN A 1 320 ? 9.699 -6.532 -29.376 1.00 84.00 320 ASN A C 1
ATOM 2608 O O . ASN A 1 320 ? 10.048 -7.706 -29.507 1.00 84.00 320 ASN A O 1
ATOM 2612 N N . THR A 1 321 ? 10.463 -5.646 -28.730 1.00 89.19 321 THR A N 1
ATOM 2613 C CA . THR A 1 321 ? 11.758 -5.985 -28.123 1.00 89.19 321 THR A CA 1
ATOM 2614 C C . THR A 1 321 ? 11.618 -6.385 -26.652 1.00 89.19 321 THR A C 1
ATOM 2616 O O . THR A 1 321 ? 10.571 -6.219 -26.029 1.00 89.19 321 THR A O 1
ATOM 2619 N N . ASN A 1 322 ? 12.676 -6.962 -26.076 1.00 93.06 322 ASN A N 1
ATOM 2620 C CA . ASN A 1 322 ? 12.748 -7.198 -24.637 1.00 93.06 322 ASN A CA 1
ATOM 2621 C C . ASN A 1 322 ? 13.827 -6.279 -24.041 1.00 93.06 322 ASN A C 1
ATOM 2623 O O . ASN A 1 322 ? 15.010 -6.560 -24.253 1.00 93.06 322 ASN A O 1
ATOM 2627 N N . PRO A 1 323 ? 13.458 -5.229 -23.281 1.00 93.94 323 PRO A N 1
ATOM 2628 C CA . PRO A 1 323 ? 14.426 -4.260 -22.769 1.00 93.94 323 PRO A CA 1
ATOM 2629 C C . PRO A 1 323 ? 15.420 -4.870 -21.772 1.00 93.94 323 PRO A C 1
ATOM 2631 O O . PRO A 1 323 ? 16.524 -4.361 -21.629 1.00 93.94 323 PRO A O 1
ATOM 2634 N N . PHE A 1 324 ? 15.102 -6.013 -21.153 1.00 94.38 324 PHE A N 1
ATOM 2635 C CA . PHE A 1 324 ? 16.050 -6.740 -20.304 1.00 94.38 324 PHE A CA 1
ATOM 2636 C C . PHE A 1 324 ? 17.195 -7.401 -21.092 1.00 94.38 324 PHE A C 1
ATOM 2638 O O . PHE A 1 324 ? 18.146 -7.877 -20.479 1.00 94.38 324 PHE A O 1
ATOM 2645 N N . LYS A 1 325 ? 17.121 -7.476 -22.429 1.00 92.00 325 LYS A N 1
ATOM 2646 C CA . LYS A 1 325 ? 18.159 -8.065 -23.298 1.00 92.00 325 LYS A CA 1
ATOM 2647 C C . LYS A 1 325 ? 18.911 -7.032 -24.144 1.00 92.00 325 LYS A C 1
ATOM 2649 O O . LYS A 1 325 ? 19.824 -7.415 -24.871 1.00 92.00 325 LYS A O 1
ATOM 2654 N N . ASP A 1 326 ? 18.503 -5.766 -24.114 1.00 79.12 326 ASP A N 1
ATOM 2655 C CA . ASP A 1 326 ? 19.063 -4.737 -24.990 1.00 79.12 326 ASP A CA 1
ATOM 2656 C C . ASP A 1 326 ? 20.355 -4.157 -24.399 1.00 79.12 326 ASP A C 1
ATOM 2658 O O . ASP A 1 326 ? 20.326 -3.316 -23.503 1.00 79.12 326 ASP A O 1
ATOM 2662 N N . ILE A 1 327 ? 21.492 -4.598 -24.943 1.00 66.88 327 ILE A N 1
ATOM 2663 C CA . ILE A 1 327 ? 22.836 -4.159 -24.536 1.00 66.88 327 ILE A CA 1
ATOM 2664 C C . ILE A 1 327 ? 23.021 -2.644 -24.748 1.00 66.88 327 ILE A C 1
ATOM 2666 O O . ILE A 1 327 ? 23.759 -2.011 -24.001 1.00 66.88 327 ILE A O 1
ATOM 2670 N N . SER A 1 328 ? 22.309 -2.022 -25.698 1.00 69.31 328 SER A N 1
ATOM 2671 C CA . SER A 1 328 ? 22.413 -0.569 -25.939 1.00 69.3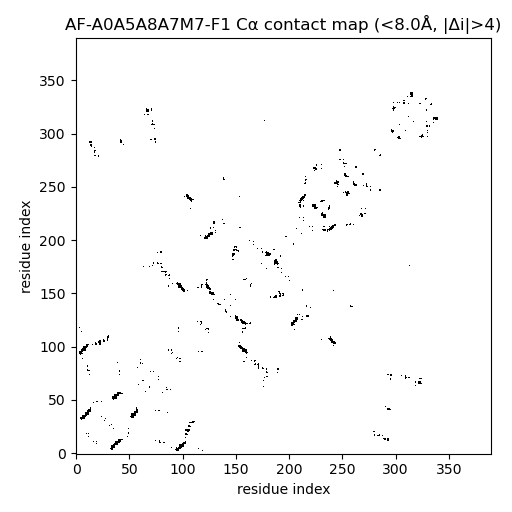1 328 SER A CA 1
ATOM 2672 C C . SER A 1 328 ? 21.804 0.289 -24.824 1.00 69.31 328 SER A C 1
ATOM 2674 O O . SER A 1 328 ? 22.032 1.498 -24.763 1.00 69.31 328 SER A O 1
ATOM 2676 N N . LEU A 1 329 ? 21.006 -0.319 -23.940 1.00 70.69 329 LEU A N 1
ATOM 2677 C CA . LEU A 1 329 ? 20.531 0.320 -22.715 1.00 70.69 329 LEU A CA 1
ATOM 2678 C C . LEU A 1 329 ? 21.514 0.127 -21.549 1.00 70.69 329 LEU A C 1
ATOM 2680 O O . LEU A 1 329 ? 21.424 0.873 -20.577 1.00 70.69 329 LEU A O 1
ATOM 2684 N N . GLU A 1 330 ? 22.440 -0.836 -21.631 1.00 65.50 330 GLU A N 1
ATOM 2685 C CA . GLU A 1 330 ? 23.424 -1.119 -20.574 1.00 65.50 330 GLU A CA 1
ATOM 2686 C C . GLU A 1 330 ? 24.532 -0.061 -20.510 1.00 65.50 330 GLU A C 1
ATOM 2688 O O . GLU A 1 330 ? 24.974 0.309 -19.425 1.00 65.50 330 GLU A O 1
ATOM 2693 N N . ASP A 1 331 ? 24.979 0.437 -21.663 1.00 56.34 331 ASP A N 1
ATOM 2694 C CA . ASP A 1 331 ? 26.102 1.375 -21.775 1.00 56.34 331 ASP A CA 1
ATOM 2695 C C . ASP A 1 331 ? 25.677 2.855 -21.756 1.00 56.34 331 ASP A C 1
ATOM 2697 O O . ASP A 1 331 ? 26.522 3.753 -21.754 1.00 56.34 331 ASP A O 1
ATOM 2701 N N . GLY A 1 332 ? 24.366 3.126 -21.745 1.00 53.59 332 GLY A N 1
ATOM 2702 C CA . GLY A 1 332 ? 23.808 4.476 -21.824 1.00 53.59 332 GLY A CA 1
ATOM 2703 C C . GLY A 1 332 ? 24.149 5.219 -23.124 1.00 53.59 332 GLY A C 1
ATOM 2704 O O . GLY A 1 332 ? 23.946 6.431 -23.191 1.00 53.59 332 GLY A O 1
ATOM 2705 N N . SER A 1 333 ? 24.666 4.525 -24.145 1.00 45.69 333 SER A N 1
ATOM 2706 C CA . SER A 1 333 ? 25.180 5.120 -25.386 1.00 45.69 333 SER A CA 1
ATOM 2707 C C . SER A 1 333 ? 24.076 5.577 -26.339 1.00 45.69 333 SER A C 1
ATOM 2709 O O . SER A 1 333 ? 24.313 6.390 -27.238 1.00 45.69 333 SER A O 1
ATOM 2711 N N . ARG A 1 334 ? 22.845 5.095 -26.145 1.00 50.00 334 ARG A N 1
ATOM 2712 C CA . ARG A 1 334 ? 21.718 5.460 -26.996 1.00 50.00 334 ARG A CA 1
ATOM 2713 C C . ARG A 1 334 ? 21.170 6.835 -26.600 1.00 50.00 334 ARG A C 1
ATOM 2715 O O . ARG A 1 334 ? 20.402 6.965 -25.647 1.00 50.00 334 ARG A O 1
ATOM 2722 N N . GLN A 1 335 ? 21.507 7.861 -27.387 1.00 43.38 335 GLN A N 1
ATOM 2723 C CA . GLN A 1 335 ? 20.669 9.058 -27.502 1.00 43.38 335 GLN A CA 1
ATOM 2724 C C . GLN A 1 335 ? 19.356 8.634 -28.159 1.00 43.38 335 GLN A C 1
ATOM 2726 O O . GLN A 1 335 ? 19.243 8.527 -29.377 1.00 43.38 335 GLN A O 1
ATOM 2731 N N . LEU A 1 336 ? 18.386 8.278 -27.329 1.00 47.66 336 LEU A N 1
ATOM 2732 C CA . LEU A 1 336 ? 17.055 7.933 -27.788 1.00 47.66 336 LEU A CA 1
ATOM 2733 C C . LEU A 1 336 ? 16.312 9.225 -28.131 1.00 47.66 336 LEU A C 1
ATOM 2735 O O . LEU A 1 336 ? 16.307 10.163 -27.334 1.00 47.66 336 LEU A O 1
ATOM 2739 N N . GLU A 1 337 ? 15.697 9.266 -29.314 1.00 46.66 337 GLU A N 1
ATOM 2740 C CA . GLU A 1 337 ? 14.848 10.385 -29.731 1.00 46.66 337 GLU A CA 1
ATOM 2741 C C . GLU A 1 337 ? 13.791 10.654 -28.642 1.00 46.66 337 GLU A C 1
ATOM 2743 O O . GLU A 1 337 ? 13.129 9.700 -28.200 1.00 46.66 337 GLU A O 1
ATOM 2748 N N . PRO A 1 338 ? 13.647 11.910 -28.174 1.00 42.62 338 PRO A N 1
ATOM 2749 C CA . PRO A 1 338 ? 12.736 12.242 -27.090 1.00 42.62 338 PRO A CA 1
ATOM 2750 C C . PRO A 1 338 ? 11.304 11.874 -27.469 1.00 42.62 338 PRO A C 1
ATOM 2752 O O . PRO A 1 338 ? 10.814 12.194 -28.553 1.00 42.62 338 PRO A O 1
ATOM 2755 N N . ARG A 1 339 ? 10.613 11.200 -26.551 1.00 46.53 339 ARG A N 1
ATOM 2756 C CA . ARG A 1 339 ? 9.203 10.854 -26.716 1.00 46.53 339 ARG A CA 1
ATOM 2757 C C . ARG A 1 339 ? 8.382 12.145 -26.839 1.00 46.53 339 ARG A C 1
ATOM 2759 O O . ARG A 1 339 ? 8.345 12.941 -25.904 1.00 46.53 339 ARG A O 1
ATOM 2766 N N . SER A 1 340 ? 7.693 12.351 -27.964 1.00 41.00 340 SER A N 1
ATOM 2767 C CA . SER A 1 340 ? 6.584 13.313 -28.003 1.00 41.00 340 SER A CA 1
ATOM 2768 C C . SER A 1 340 ? 5.512 12.855 -27.001 1.00 41.00 340 SER A C 1
ATOM 2770 O O . SER A 1 340 ? 5.294 11.643 -26.873 1.00 41.00 340 SER A O 1
ATOM 2772 N N . PRO A 1 341 ? 4.859 13.769 -26.259 1.00 32.62 341 PRO A N 1
ATOM 2773 C CA . PRO A 1 341 ? 3.853 13.391 -25.272 1.00 32.62 341 PRO A CA 1
ATOM 2774 C C . PRO A 1 341 ? 2.749 12.540 -25.924 1.00 32.62 341 PRO A C 1
ATOM 2776 O O . PRO A 1 341 ? 2.441 12.738 -27.103 1.00 32.62 341 PRO A O 1
ATOM 2779 N N . PRO A 1 342 ? 2.160 11.571 -25.198 1.00 34.75 342 PRO A N 1
ATOM 2780 C CA . PRO A 1 342 ? 1.130 10.712 -25.757 1.00 34.75 342 PRO A CA 1
ATOM 2781 C C . PRO A 1 342 ? -0.089 11.557 -26.138 1.00 34.75 342 PRO A C 1
ATOM 2783 O O . PRO A 1 342 ? -0.851 11.994 -25.279 1.00 34.75 342 PRO A O 1
ATOM 2786 N N . VAL A 1 343 ? -0.287 11.765 -27.439 1.00 37.09 343 VAL A N 1
ATOM 2787 C CA . VAL A 1 343 ? -1.566 12.226 -27.974 1.00 37.09 343 VAL A CA 1
ATOM 2788 C C . VAL A 1 343 ? -2.554 11.094 -27.723 1.00 37.09 343 VAL A C 1
ATOM 2790 O O . VAL A 1 343 ? -2.390 9.989 -28.247 1.00 37.09 343 VAL A O 1
ATOM 2793 N N . ALA A 1 344 ? -3.552 11.341 -26.873 1.00 35.19 344 ALA A N 1
ATOM 2794 C CA . ALA A 1 344 ? -4.702 10.460 -26.742 1.00 35.19 344 ALA A CA 1
ATOM 2795 C C . ALA A 1 344 ? -5.295 10.288 -28.144 1.00 35.19 344 ALA A C 1
ATOM 2797 O O . ALA A 1 344 ? -5.803 11.244 -28.723 1.00 35.19 344 ALA A O 1
ATOM 2798 N N . GLY A 1 345 ? -5.132 9.103 -28.732 1.00 38.50 345 GLY A N 1
ATOM 2799 C CA . GLY A 1 345 ? -5.452 8.901 -30.138 1.00 38.50 345 GLY A CA 1
ATOM 2800 C C . GLY A 1 345 ? -6.920 9.189 -30.400 1.00 38.50 345 GLY A C 1
ATOM 2801 O O . GLY A 1 345 ? -7.749 8.427 -29.922 1.00 38.50 345 GLY A O 1
ATOM 2802 N N . HIS A 1 346 ? -7.220 10.253 -31.146 1.00 35.72 346 HIS A N 1
ATOM 2803 C CA . HIS A 1 346 ? -8.494 10.527 -31.813 1.00 35.72 346 HIS A CA 1
ATOM 2804 C C . HIS A 1 346 ? -8.206 11.248 -33.142 1.00 35.72 346 HIS A C 1
ATOM 2806 O O . HIS A 1 346 ? -7.235 11.989 -33.269 1.00 35.72 346 HIS A O 1
ATOM 2812 N N . ASN A 1 347 ? -9.026 10.946 -34.150 1.00 37.12 347 ASN A N 1
ATOM 2813 C CA . ASN A 1 347 ? -8.850 11.318 -35.554 1.00 37.12 347 ASN A CA 1
ATOM 2814 C C . ASN A 1 347 ? -8.623 12.822 -35.793 1.00 37.12 347 ASN A C 1
ATOM 2816 O O . ASN A 1 347 ? -9.350 13.668 -35.279 1.00 37.12 347 ASN A O 1
ATOM 2820 N N . SER A 1 348 ? -7.658 13.108 -36.667 1.00 34.16 348 SER A N 1
ATOM 2821 C CA . SER A 1 348 ? -7.193 14.427 -37.104 1.00 34.16 348 SER A CA 1
ATOM 2822 C C . SER A 1 348 ? -8.288 15.328 -37.689 1.00 34.16 348 SER A C 1
ATOM 2824 O O . SER A 1 348 ? -8.935 14.942 -38.668 1.00 34.16 348 SER A O 1
ATOM 2826 N N . THR A 1 349 ? -8.396 16.574 -37.209 1.00 41.69 349 THR A N 1
ATOM 2827 C CA . THR A 1 349 ? -9.019 17.682 -37.963 1.00 41.69 349 THR A CA 1
ATOM 2828 C C . THR A 1 349 ? -8.224 18.989 -37.839 1.00 41.69 349 THR A C 1
ATOM 2830 O O . THR A 1 349 ? -7.485 19.206 -36.888 1.00 41.69 349 THR A O 1
ATOM 2833 N N . LEU A 1 350 ? -8.384 19.875 -38.833 1.00 36.31 350 LEU A N 1
ATOM 2834 C CA . LEU A 1 350 ? -7.671 21.151 -39.060 1.00 36.31 350 LEU A CA 1
ATOM 2835 C C . LEU A 1 350 ? -7.636 22.152 -37.878 1.00 36.31 350 LEU A C 1
ATOM 2837 O O . LEU A 1 350 ? -6.918 23.149 -37.954 1.00 36.31 350 LEU A O 1
ATOM 2841 N N . ALA A 1 351 ? -8.376 21.914 -36.792 1.00 39.44 351 ALA A N 1
ATOM 2842 C CA . ALA A 1 351 ? -8.291 22.709 -35.565 1.00 39.44 351 ALA A CA 1
ATOM 2843 C C . ALA A 1 351 ? -6.965 22.476 -34.807 1.00 39.44 351 ALA A C 1
ATOM 2845 O O . ALA A 1 351 ? -6.406 23.424 -34.249 1.00 39.44 351 ALA A O 1
ATOM 2846 N N . ASP A 1 352 ? -6.404 21.265 -34.895 1.00 42.03 352 ASP A N 1
ATOM 2847 C CA . ASP A 1 352 ? -5.178 20.863 -34.191 1.00 42.03 352 ASP A CA 1
ATOM 2848 C C . ASP A 1 352 ? -3.931 21.593 -34.710 1.00 42.03 352 ASP A C 1
ATOM 2850 O O . ASP A 1 352 ? -2.962 21.801 -33.981 1.00 42.03 352 ASP A O 1
ATOM 2854 N N . THR A 1 353 ? -3.932 22.041 -35.968 1.00 43.88 353 THR A N 1
ATOM 2855 C CA . THR A 1 353 ? -2.786 22.751 -36.562 1.00 43.88 353 THR A CA 1
ATOM 2856 C C . THR A 1 353 ? -2.611 24.154 -35.967 1.00 43.88 353 THR A C 1
ATOM 2858 O O . THR A 1 353 ? -1.491 24.656 -35.874 1.00 43.88 353 THR A O 1
ATOM 2861 N N . ARG A 1 354 ? -3.703 24.791 -35.519 1.00 41.53 354 ARG A N 1
ATOM 2862 C CA . ARG A 1 354 ? -3.675 26.143 -34.940 1.00 41.53 354 ARG A CA 1
ATOM 2863 C C . ARG A 1 354 ? -3.154 26.144 -33.503 1.00 41.53 354 ARG A C 1
ATOM 2865 O O . ARG A 1 354 ? -2.371 27.026 -33.159 1.00 41.53 354 ARG A O 1
ATOM 2872 N N . GLU A 1 355 ? -3.544 25.168 -32.684 1.00 46.97 355 GLU A N 1
ATOM 2873 C CA . GLU A 1 355 ? -3.022 25.046 -31.315 1.00 46.97 355 GLU A CA 1
ATOM 2874 C C . GLU A 1 355 ? -1.544 24.643 -31.296 1.00 46.97 355 GLU A C 1
ATOM 2876 O O . GLU A 1 355 ? -0.773 25.229 -30.536 1.00 46.97 355 GLU A O 1
ATOM 2881 N N . HIS A 1 356 ? -1.111 23.757 -32.201 1.00 44.88 356 HIS A N 1
ATOM 2882 C CA . HIS A 1 356 ? 0.308 23.416 -32.350 1.00 44.88 356 HIS A CA 1
ATOM 2883 C C . HIS A 1 356 ? 1.176 24.624 -32.732 1.00 44.88 356 HIS A C 1
ATOM 2885 O O . HIS A 1 356 ? 2.254 24.811 -32.168 1.00 44.88 356 HIS A O 1
ATOM 2891 N N . LEU A 1 357 ? 0.706 25.477 -33.650 1.00 41.78 357 LEU A N 1
ATOM 2892 C CA . LEU A 1 357 ? 1.423 26.700 -34.027 1.00 41.78 357 LEU A CA 1
ATOM 2893 C C . LEU A 1 357 ? 1.478 27.717 -32.877 1.00 41.78 357 LEU A C 1
ATOM 2895 O O . LEU A 1 357 ? 2.513 28.348 -32.674 1.00 41.78 357 LEU A O 1
ATOM 2899 N N . LEU A 1 358 ? 0.403 27.855 -32.093 1.00 44.34 358 LEU A N 1
ATOM 2900 C CA . LEU A 1 358 ? 0.366 28.750 -30.930 1.00 44.34 358 LEU A CA 1
ATOM 2901 C C . LEU A 1 358 ? 1.273 28.268 -29.790 1.00 44.34 358 LEU A C 1
ATOM 2903 O O . LEU A 1 358 ? 1.933 29.088 -29.152 1.00 44.34 358 LEU A O 1
ATOM 2907 N N . PHE A 1 359 ? 1.353 26.957 -29.558 1.00 46.25 359 PHE A N 1
ATOM 2908 C CA . PHE A 1 359 ? 2.270 26.377 -28.577 1.00 46.25 359 PHE A CA 1
ATOM 2909 C C . PHE A 1 359 ? 3.736 26.558 -28.996 1.00 46.25 359 PHE A C 1
ATOM 2911 O O . PHE A 1 359 ? 4.546 27.034 -28.201 1.00 46.25 359 PHE A O 1
ATOM 2918 N N . ALA A 1 360 ? 4.063 26.282 -30.264 1.00 42.66 360 ALA A N 1
ATOM 2919 C CA . ALA A 1 360 ? 5.407 26.491 -30.806 1.00 42.66 360 ALA A CA 1
ATOM 2920 C C . ALA A 1 360 ? 5.839 27.969 -30.746 1.00 42.66 360 ALA A C 1
ATOM 2922 O O . ALA A 1 360 ? 6.980 28.264 -30.390 1.00 42.66 360 ALA A O 1
ATOM 2923 N N . LEU A 1 361 ? 4.923 28.905 -31.024 1.00 42.22 361 LEU A N 1
ATOM 2924 C CA . LEU A 1 361 ? 5.166 30.346 -30.879 1.00 42.22 361 LEU A CA 1
ATOM 2925 C C . LEU A 1 361 ? 5.433 30.747 -29.422 1.00 42.22 361 LEU A C 1
ATOM 2927 O O . LEU A 1 361 ? 6.325 31.553 -29.171 1.00 42.22 361 LEU A O 1
ATOM 2931 N N . LYS A 1 362 ? 4.713 30.162 -28.457 1.00 48.41 362 LYS A N 1
ATOM 2932 C CA . LYS A 1 362 ? 4.901 30.440 -27.025 1.00 48.41 362 LYS A CA 1
ATOM 2933 C C . LYS A 1 362 ? 6.235 29.898 -26.500 1.00 48.41 362 LYS A C 1
ATOM 2935 O O . LYS A 1 362 ? 6.899 30.565 -25.707 1.00 48.41 362 LYS A O 1
ATOM 2940 N N . GLU A 1 363 ? 6.674 28.733 -26.977 1.00 45.28 363 GLU A N 1
ATOM 2941 C CA . GLU A 1 363 ? 8.020 28.217 -26.692 1.00 45.28 363 GLU A CA 1
ATOM 2942 C C . GLU A 1 363 ? 9.124 29.112 -27.274 1.00 45.28 363 GLU A C 1
ATOM 2944 O O . GLU A 1 363 ? 10.100 29.412 -26.583 1.00 45.28 363 GLU A O 1
ATOM 2949 N N . LEU A 1 364 ? 8.963 29.574 -28.519 1.00 44.38 364 LEU A N 1
ATOM 2950 C CA . LEU A 1 364 ? 9.889 30.516 -29.155 1.00 44.38 364 LEU A CA 1
ATOM 2951 C C . LEU A 1 364 ? 9.985 31.832 -28.370 1.00 44.38 364 LEU A C 1
ATOM 2953 O O . LEU A 1 364 ? 11.090 32.314 -28.127 1.00 44.38 364 LEU A O 1
ATOM 2957 N N . ASP A 1 365 ? 8.863 32.374 -27.899 1.00 44.31 365 ASP A N 1
ATOM 2958 C CA . ASP A 1 365 ? 8.826 33.620 -27.120 1.00 44.31 365 ASP A CA 1
ATOM 2959 C C . ASP A 1 365 ? 9.513 33.472 -25.745 1.00 44.31 365 ASP A C 1
ATOM 2961 O O . ASP A 1 365 ? 10.294 34.328 -25.319 1.00 44.31 365 ASP A O 1
ATOM 2965 N N . THR A 1 366 ? 9.338 32.315 -25.096 1.00 52.72 366 THR A N 1
ATOM 2966 C CA . THR A 1 366 ? 9.988 31.989 -23.812 1.00 52.72 366 THR A CA 1
ATOM 2967 C C . THR A 1 366 ? 11.509 31.848 -23.967 1.00 52.72 366 THR A C 1
ATOM 2969 O O . THR A 1 366 ? 12.276 32.370 -23.153 1.00 52.72 366 THR A O 1
ATOM 2972 N N . ARG A 1 367 ? 11.972 31.209 -25.052 1.00 50.84 367 ARG A N 1
ATOM 2973 C CA . ARG A 1 367 ? 13.407 31.112 -25.388 1.00 50.84 367 ARG A CA 1
ATOM 2974 C C . ARG A 1 367 ? 14.007 32.480 -25.725 1.00 50.84 367 ARG A C 1
ATOM 2976 O O . ARG A 1 367 ? 15.159 32.739 -25.380 1.00 50.84 367 ARG A O 1
ATOM 2983 N N . THR A 1 368 ? 13.223 33.371 -26.333 1.00 53.31 368 THR A N 1
ATOM 2984 C CA . THR A 1 368 ? 13.649 34.742 -26.662 1.00 53.31 368 THR A CA 1
ATOM 2985 C C . THR A 1 368 ? 13.781 35.608 -25.403 1.00 53.31 368 THR A C 1
ATOM 2987 O O . THR A 1 368 ? 14.764 36.337 -25.267 1.00 53.31 368 THR A O 1
ATOM 2990 N N . HIS A 1 369 ? 12.870 35.463 -24.434 1.00 58.41 369 HIS A N 1
ATOM 2991 C CA . HIS A 1 369 ? 12.973 36.105 -23.117 1.00 58.41 369 HIS A CA 1
ATOM 2992 C C . HIS A 1 369 ? 14.192 35.624 -22.319 1.00 58.41 369 HIS A C 1
ATOM 2994 O O . HIS A 1 369 ? 14.906 36.436 -21.729 1.00 58.41 369 HIS A O 1
ATOM 3000 N N . HIS A 1 370 ? 14.480 34.319 -22.339 1.00 56.50 370 HIS A N 1
ATOM 3001 C CA . HIS A 1 370 ? 15.655 33.770 -21.660 1.00 56.50 370 HIS A CA 1
ATOM 3002 C C . HIS A 1 370 ? 16.969 34.254 -22.301 1.00 56.50 370 HIS A C 1
ATOM 3004 O O . HIS A 1 370 ? 17.904 34.629 -21.596 1.00 56.50 370 HIS A O 1
ATOM 3010 N N . ALA A 1 371 ? 17.015 34.354 -23.636 1.00 55.94 371 ALA A N 1
ATOM 3011 C CA . ALA A 1 371 ? 18.153 34.925 -24.357 1.00 55.94 371 ALA A CA 1
ATOM 3012 C C . ALA A 1 371 ? 18.365 36.421 -24.048 1.00 55.94 371 ALA A C 1
ATOM 3014 O O . ALA A 1 371 ? 19.507 36.857 -23.911 1.00 55.94 371 ALA A O 1
ATOM 3015 N N . HIS A 1 372 ? 17.288 37.201 -23.885 1.00 62.66 372 HIS A N 1
ATOM 3016 C CA . HIS A 1 372 ? 17.372 38.611 -23.481 1.00 62.66 372 HIS A CA 1
ATOM 3017 C C . HIS A 1 372 ? 17.901 38.772 -22.047 1.00 62.66 372 HIS A C 1
ATOM 3019 O O . HIS A 1 372 ? 18.735 39.640 -21.796 1.00 62.66 372 HIS A O 1
ATOM 3025 N N . SER A 1 373 ? 17.472 37.906 -21.122 1.00 62.94 373 SER A N 1
ATOM 3026 C CA . SER A 1 373 ? 17.967 37.888 -19.738 1.00 62.94 373 SER A CA 1
ATOM 3027 C C . SER A 1 373 ? 19.468 37.588 -19.670 1.00 62.94 373 SER A C 1
ATOM 3029 O O . SER A 1 373 ? 20.205 38.291 -18.982 1.00 62.94 373 SER A O 1
ATOM 3031 N N . LEU A 1 374 ? 19.936 36.598 -20.439 1.00 56.25 374 LEU A N 1
ATOM 3032 C CA . LEU A 1 374 ? 21.357 36.239 -20.520 1.00 56.25 374 LEU A CA 1
ATOM 3033 C C . LEU A 1 374 ? 22.206 37.352 -21.155 1.00 56.25 374 LEU A C 1
ATOM 3035 O O . LEU A 1 374 ? 23.329 37.597 -20.722 1.00 56.25 374 LEU A O 1
ATOM 3039 N N . LEU A 1 375 ? 21.673 38.070 -22.150 1.00 60.66 375 LEU A N 1
ATOM 3040 C CA . LEU A 1 375 ? 22.340 39.233 -22.748 1.00 60.66 375 LEU A CA 1
ATOM 3041 C C . LEU A 1 375 ? 22.529 40.378 -21.741 1.00 60.66 375 LEU A C 1
ATOM 3043 O O . LEU A 1 375 ? 23.589 41.000 -21.733 1.00 60.66 375 LEU A O 1
ATOM 3047 N N . MET A 1 376 ? 21.548 40.626 -20.866 1.00 67.75 376 MET A N 1
ATOM 3048 C CA . MET A 1 376 ? 21.682 41.632 -19.805 1.00 67.75 376 MET A CA 1
ATOM 3049 C C . MET A 1 376 ? 22.723 41.237 -18.749 1.00 67.75 376 MET A C 1
ATOM 3051 O O . MET A 1 376 ? 23.504 42.089 -18.330 1.00 67.75 376 MET A O 1
ATOM 3055 N N . GLU A 1 377 ? 22.789 39.961 -18.354 1.00 62.31 377 GLU A N 1
ATOM 3056 C CA . GLU A 1 377 ? 23.839 39.469 -17.446 1.00 62.31 377 GLU A CA 1
ATOM 3057 C C . GLU A 1 377 ? 25.237 39.575 -18.066 1.00 62.31 377 GLU A C 1
ATOM 3059 O O . GLU A 1 377 ? 26.188 39.962 -17.386 1.00 62.31 377 GLU A O 1
ATOM 3064 N N . ILE A 1 378 ? 25.375 39.290 -19.364 1.00 61.44 378 ILE A N 1
ATOM 3065 C CA . ILE A 1 378 ? 26.651 39.425 -20.079 1.00 61.44 378 ILE A CA 1
ATOM 3066 C C . ILE A 1 378 ? 27.107 40.890 -20.130 1.00 61.44 378 ILE A C 1
ATOM 3068 O O . ILE A 1 378 ? 28.289 41.163 -19.921 1.00 61.44 378 ILE A O 1
ATOM 3072 N N . GLU A 1 379 ? 26.206 41.842 -20.382 1.00 68.62 379 GLU A N 1
ATOM 3073 C CA . GLU A 1 379 ? 26.551 43.271 -20.397 1.00 68.62 379 GLU A CA 1
ATOM 3074 C C . GLU A 1 379 ? 26.888 43.811 -18.994 1.00 68.62 379 GLU A C 1
ATOM 3076 O O . GLU A 1 379 ? 27.840 44.581 -18.846 1.00 68.62 379 GLU A O 1
ATOM 3081 N N . ASP A 1 380 ? 26.203 43.349 -17.942 1.00 66.25 380 ASP A N 1
ATOM 3082 C CA . ASP A 1 380 ? 26.553 43.682 -16.552 1.00 66.25 380 ASP A CA 1
ATOM 3083 C C . ASP A 1 380 ? 27.933 43.121 -16.157 1.00 66.25 380 ASP A C 1
ATOM 3085 O O . ASP A 1 380 ? 28.750 43.814 -15.541 1.00 66.25 380 ASP A O 1
ATOM 3089 N N . LEU A 1 381 ? 28.253 41.895 -16.583 1.00 60.09 381 LEU A N 1
ATOM 3090 C CA . LEU A 1 381 ? 29.573 41.293 -16.378 1.00 60.09 381 LEU A CA 1
ATOM 3091 C C . LEU A 1 381 ? 30.679 42.040 -17.137 1.00 60.09 381 LEU A C 1
ATOM 3093 O O . LEU A 1 381 ? 31.746 42.276 -16.566 1.00 60.09 381 LEU A O 1
ATOM 3097 N N . LYS A 1 382 ? 30.432 42.486 -18.376 1.00 63.28 382 LYS A N 1
ATOM 3098 C CA . LYS A 1 382 ? 31.377 43.332 -19.130 1.00 63.28 382 LYS A CA 1
ATOM 3099 C C . LYS A 1 382 ? 31.618 44.676 -18.440 1.00 63.28 382 LYS A C 1
ATOM 3101 O O . LYS A 1 382 ? 32.762 45.118 -18.344 1.00 63.28 382 LYS A O 1
ATOM 3106 N N . ALA A 1 383 ? 30.566 45.309 -17.919 1.00 65.50 383 ALA A N 1
ATOM 3107 C CA . ALA A 1 383 ? 30.677 46.574 -17.196 1.00 65.50 383 ALA A CA 1
ATOM 3108 C C . ALA A 1 383 ? 31.451 46.431 -15.874 1.00 65.50 383 ALA A C 1
ATOM 3110 O O . ALA A 1 383 ? 32.177 47.347 -15.482 1.00 65.50 383 ALA A O 1
ATOM 3111 N N . LYS A 1 384 ? 31.325 45.286 -15.191 1.00 66.62 384 LYS A N 1
ATOM 3112 C CA . LYS A 1 384 ? 32.113 44.952 -13.993 1.00 66.62 384 LYS A CA 1
ATOM 3113 C C . LYS A 1 384 ? 33.582 44.691 -14.324 1.00 66.62 384 LYS A C 1
ATOM 3115 O O . LYS A 1 384 ? 34.443 45.173 -13.594 1.00 66.62 384 LYS A O 1
ATOM 3120 N N . LEU A 1 385 ? 33.867 44.001 -15.431 1.00 53.16 385 LEU A N 1
ATOM 3121 C CA . LEU A 1 385 ? 35.232 43.731 -15.894 1.00 53.16 385 LEU A CA 1
ATOM 3122 C C . LEU A 1 385 ? 35.984 45.032 -16.230 1.00 53.16 385 LEU A C 1
ATOM 3124 O O . LEU A 1 385 ? 37.092 45.239 -15.750 1.00 53.16 385 LEU A O 1
ATOM 3128 N N . ALA A 1 386 ? 35.338 45.966 -16.937 1.00 59.50 386 ALA A N 1
ATOM 3129 C CA . ALA A 1 386 ? 35.933 47.255 -17.307 1.00 59.50 386 ALA A CA 1
ATOM 3130 C C . ALA A 1 386 ? 36.289 48.156 -16.105 1.00 59.50 386 ALA A C 1
ATOM 3132 O O . ALA A 1 386 ? 37.178 48.996 -16.208 1.00 59.50 386 ALA A O 1
ATOM 3133 N N . ARG A 1 387 ? 35.612 47.990 -14.958 1.00 68.62 387 ARG A N 1
ATOM 3134 C CA . ARG A 1 387 ? 35.947 48.694 -13.703 1.00 68.62 387 ARG A CA 1
ATOM 3135 C C . ARG A 1 387 ? 37.104 48.053 -12.941 1.00 68.62 387 ARG A C 1
ATOM 3137 O O . ARG A 1 387 ? 37.645 48.690 -12.051 1.00 68.62 387 ARG A O 1
ATOM 3144 N N . TYR A 1 388 ? 37.419 46.797 -13.241 1.00 57.91 388 TYR A N 1
ATOM 3145 C CA . TYR A 1 388 ? 38.511 46.051 -12.618 1.00 57.91 388 TYR A CA 1
ATOM 3146 C C . TYR A 1 388 ? 39.848 46.258 -13.351 1.00 57.91 388 TYR A C 1
ATOM 3148 O O . TYR A 1 388 ? 40.903 45.988 -12.787 1.00 57.91 388 TYR A O 1
ATOM 3156 N N . GLU A 1 389 ? 39.794 46.711 -14.608 1.00 58.03 389 GLU A N 1
ATOM 3157 C CA . GLU A 1 389 ? 40.954 46.984 -15.471 1.00 58.03 389 GLU A CA 1
ATOM 3158 C C . GLU A 1 389 ? 41.416 48.461 -15.448 1.00 58.03 389 GLU A C 1
ATOM 3160 O O . GLU A 1 389 ? 42.405 48.800 -16.102 1.00 58.03 389 GLU A O 1
ATOM 3165 N N . GLN A 1 390 ? 40.728 49.330 -14.695 1.00 50.38 390 GLN A N 1
ATOM 3166 C CA . GLN A 1 390 ? 41.165 50.688 -14.322 1.00 50.38 390 GLN A CA 1
ATOM 3167 C C . GLN A 1 390 ? 41.760 50.678 -12.917 1.00 50.38 390 GLN A C 1
ATOM 3169 O O . GLN A 1 390 ? 42.740 51.430 -12.703 1.00 50.38 390 GLN A O 1
#

Nearest PDB structures (foldseek):
  4ueg-assembly1_A-2  TM=6.609E-01  e=5.214E-07  Homo sapiens
  1ga8-assembly1_A  TM=5.908E-01  e=2.118E-07  Neisseria meningitidis
  3tzt-assembly1_A  TM=5.699E-01  e=6.371E-08  Anaerococcus prevotii DSM 20548
  3rmv-assembly1_A-2  TM=6.042E-01  e=3.861E-07  Homo sapiens
  3u2x-assembly1_A  TM=5.914E-01  e=1.841E-06  Homo sapiens

Foldseek 3Di:
DPDQAEEEEEEAELLLQLLLLQAVVQCCVAPVRHAYEYAYAFDDDPDDHDPRHHYHYLVNLPAVLVLLLLLLDDRVLSRLLCVLSVVVVVVVVRHFKYKYAYSNKGFQHHCVVVSVLVVVQAQKEFEFLDLDQDDPPAPPHPVVCQLQARTDVSIMMGGSDPQNNVVSVVLSVCSSQQQDRPSVVSGHGSHRSCNCVVVRDVRYHYDSALLPAAAPRCPVPFAWDADPNWIHTPPHGNGMYRLPQCDLVCLQFSHPDTDDRHCPPRPRSSVVSVVSNVSCVVSVSVVDDGDPGRSQAAPVRQGCDPVLSVQSSQADDDSPDRPSHDVCSRVVVDPHDGDDPDDPDDDDDPVVVVVVVVVVVVVVVVVVVVVVVVVVVVVVVVVVVVVVVD

Mean predicted aligned error: 9.9 Å

Radius of gyration: 24.44 Å; Cα contacts (8 Å, |Δi|>4): 606; chains: 1; bounding box: 69×72×68 Å